Protein AF-A0A2G4HZW9-F1 (afdb_monomer)

Radius of gyration: 32.51 Å; Cα contacts (8 Å, |Δi|>4): 1125; chains: 1; bounding box: 66×79×120 Å

Solvent-accessible surface area (backbone atoms only — not comparable to full-atom values): 38830 Å² total; per-residue (Å²): 139,87,82,78,92,82,88,80,98,77,85,79,89,89,75,82,73,78,77,67,72,79,73,75,67,50,71,39,62,71,27,84,48,62,80,90,51,81,87,68,74,79,44,72,52,50,47,55,52,33,58,56,45,57,56,23,40,38,38,34,34,8,43,49,85,82,47,50,75,57,50,42,44,50,46,55,52,50,51,51,51,35,31,76,61,42,59,36,35,34,39,41,36,78,37,20,47,67,57,20,51,32,49,36,43,21,31,69,70,63,35,62,67,33,45,52,55,49,44,22,74,40,53,64,69,57,44,54,41,50,50,52,50,20,59,53,32,60,74,40,57,83,92,65,34,71,42,52,41,30,30,31,57,33,81,59,61,63,67,40,40,38,50,52,32,50,57,52,56,72,76,48,89,66,58,80,91,50,38,68,60,51,52,48,40,39,51,51,29,51,50,50,44,52,53,22,40,54,52,31,57,57,61,61,77,40,91,86,61,77,88,71,73,90,80,72,82,86,78,82,90,77,91,74,89,80,87,85,82,91,78,91,80,86,83,90,80,92,79,90,88,85,84,87,81,87,78,89,84,83,89,84,88,76,86,85,83,91,80,78,81,78,69,87,75,52,76,73,71,68,74,77,53,103,72,75,54,65,69,61,53,48,54,53,47,52,52,52,50,60,80,39,42,72,64,48,41,69,68,49,50,84,54,33,61,64,51,52,52,40,52,51,42,48,50,40,21,54,53,46,63,73,30,64,98,37,77,61,40,59,54,49,39,28,49,44,27,33,51,46,47,50,53,49,47,67,76,40,76,86,60,27,35,36,32,63,33,54,37,67,42,30,23,53,38,74,32,69,34,45,65,72,37,74,82,36,67,18,28,37,22,47,41,31,65,73,72,67,64,47,74,57,48,45,40,23,33,40,50,46,73,41,57,87,88,49,63,94,87,56,59,73,79,32,57,41,84,85,39,63,67,51,45,52,47,51,49,54,56,53,76,70,53,88,56,60,22,33,39,29,39,46,77,43,90,74,36,59,55,73,56,58,44,55,28,23,47,28,38,37,43,32,43,70,81,84,86,86,88,79,89,81,86,82,89,83,91,75,97,69,82,52,38,37,29,49,27,49,27,46,35,50,31,67,57,56,60,29,71,62,52,50,48,52,38,44,78,69,73,44,75,64,80,60,59,53,71,42,68,26,50,29,47,33,45,38,42,40,43,58,46,41,35,41,34,45,34,42,33,45,37,75,48,74,36,36,77,59,101,52,38,39,34,37,40,34,40,38,38,39,39,44,37,46,31,40,37,47,60,73,86,50,59,60,34,47,32,43,31,43,32,46,30,43,39,42,39,35,42,33,41,36,66,62,86,85,54,98,89,61,80,66,86,82,58,63,46,69,50,73,50,79,49,69,31,47,30,42,36,39,35,45,32,43,48,62,71,80,47,34,34,42,35,42,36,44,33,44,32,48,52,78,63,87,27,66,47,83,65,65,89,75,82,59,103,81,57,86,65,68,65,48,63,42,78,67,61,45,68,43,42,34,44,34,42,30,44,42,53,67,126

Sequence (681 aa):
MRRQIQRCVGFLFGFTGLLQAQELPILPEAYPINFNQPVNGQSKAMLAFATRALQARVILAGENHFYVKLNVQSEYHLLRLLHEKAGVRHYVIELSPTRALYMQRYFSTGDEVAHRYLKATSSQRYMNLFDSISGWNQTLALSERIHVWGLDVERFNDMTMMRLAEIVARKGVSPPALRPGFMALKALSEEILRYGLQEFDKDGDSPENEDIQENSESSHTETVHDSISMGNSSPTETVHDSVGNALPTKPQDSGNDKGNTRKIECADAFFQNDQFNTTQTSKDVFHWLTLNAVKIKAWLGDDTLEYSEAMIQLKEWILWEALDQTAQQYNWREEHMFQNMVSLLNTYPTMRFFGQFGRCHVSYAKQQQDCGWFEYHSSVNRLRTRYFSNDSSLMSIGIFYCDPDNSIDGVNAVNLNDNTIIQNEVKALLQSTHTNSVLYNLESSESQLSELRKKFSFVLVNRVSEKSLVPKDRNTGFKARNYSSIGFGTLGRATMLSESLCMHFKDNGYALTNPKNFIHYGISLRSVQTFLSGRLSFSHTNQSIFRNKSEQIQYSQTLYNLDLGVHTASDMSWIVGFGGRVCFHKQSIRYIPPSLNFLNPQPSGSVAIQKRNWIPAAYVNLEKRFGNWISAECIVGYRKDFSSGKWYYKPYGLPYFNGKSIEGDLSEPFVELNFYINIGK

Nearest PDB structures (foldseek):
  6z8u-assembly2_B  TM=3.041E-01  e=3.195E-02  Pseudomonas aeruginosa PAO1
  6z8q-assembly1_A  TM=2.689E-01  e=2.463E-02  Pseudomonas aeruginosa PAO1
  6z9n-assembly4_D  TM=2.393E-01  e=8.583E-02  Pseudomonas aeruginosa PAO1
  6z8q-assembly2_B  TM=1.752E-01  e=4.598E-02  Pseudomonas aeruginosa PAO1
  6z8y-assembly2_B  TM=1.667E-01  e=1.301E-01  Pseudomonas aeruginosa PAO1

Foldseek 3Di:
DDDDDDDDPPDDDDPPPPPVPVPQFDFFDKDDDDLVDQCPCPDPVLVVVLVLLLLAQEEEEADDPVPLLVLLSCFLRVQVSCLVRNVAQEEEEQAAQLLLVLLQCCLAPVPPLSLLLCQLPDAPSVNVSSVSSSVVQNPDDPVSHHRYGYLFALQDCQSLLLLLLVLVVVLPDDDPVCVVLSVLSVVLNVVSSVNSNVVRVVSVPDPVPPPPPPPDDDDDDDDDDDDDDDDDDDDDDDDDDDDDDDDDDDDDDDDDDPDDPPDPPDPVVQPPDPDNPSVVSLVVSLVVCVVCVVVVCVSSPPSNVSNVVSNVSSVRNVVLVVQPPHPCNQQVRQVSSLVSVVVVCVVVVPHHYYYYYHNLQQFLDQDDQQQDDHRDQHSNVCCCVPPVVHDSNYAYEYEFEDDPVDDLCPSPRTRCVVPVLVSSVVVSVNVPDPDQKMKGQLVDPSGPNDPVSNTGRIYMYGYDDDDDDDDDDDDDDDDFDKWKKKKKKKWKDQFAPFPQNCVLCVVVVFNFDDRGTWIWIKIKIKIDTQFKIWMWMKTKTKDWRGDDPFWTKIKIKIKIKIKIKTWHGPVDQKIKIKIKIKMKMKIKIWIAGGDDDPPDDDPRDGDIFIDIFIKMKIWMKMKGDDPQFKIKMKIKIWIWGPDQQWRADDCDDDPRDNRDTDGDTRTDIIMMIMMITIGDD

Secondary structure (DSSP, 8-state):
------S-----S---------PPP-PPPEEEE-TTS---TTSHHHHHHHHHHHH-SEEEEEE-TT-HHHHHHHHHHHHHHHHHHH-EEEEEESS-HHHHHHHHHHHHH--HHHHHHHHTTS-HHHHHHHHHHHHHHHHS-GGG--EEEE-S----SHHHHHHHHHHHHHH-SPPTTTHHHHHHHHHHHHHHHHHHHHHHHHHHTSTT-GGGGGG-------------------------------------------S-------GGGGGSSS---HHHHHHHHHHHHHHTHHHHHHHHGGGHHHHHHHHHHHHHHHHHHHTTTSHHHHHHHHHHHHHHHHHHHHHSTT-EEEEEEEGGGT-SSPBSSTTS-SSB--HHHHIIIIII-SSSSEEEEEEEEE-SSS-TT--TTS-GGG-HHHHHHHHHHHHH--SSEEEEETT-TT---TTHHHH-SEEEEEE-------------------EEEEEEEEEEE-PPPPHHHHHHHHHTT---S--S-EEEEEEEEEEEETTEEEEEEEEEEEEEEEE-SS-EEEEEEEEEEEEEEEES-TTSSEEEEEEEEEEEEEEEEEEE-----TTS------EEEEEEEEEEEEEEEEEEEETTTEEEEEEEEEE---S--EEPPPSSS-TT--S--EE----EEEEEEEEEEEE--

Mean predicted aligned error: 19.25 Å

pLDDT: mean 73.57, std 23.38, range [23.0, 98.62]

Structure (mmCIF, N/CA/C/O backbone):
data_AF-A0A2G4HZW9-F1
#
_entry.id   AF-A0A2G4HZW9-F1
#
loop_
_atom_site.group_PDB
_atom_site.id
_atom_site.type_symbol
_atom_site.label_atom_id
_atom_site.label_alt_id
_atom_site.label_comp_id
_atom_site.label_asym_id
_atom_site.label_entity_id
_atom_site.label_seq_id
_atom_site.pdbx_PDB_ins_code
_atom_site.Cartn_x
_atom_site.Cartn_y
_atom_site.Cartn_z
_atom_site.occupancy
_atom_site.B_iso_or_equiv
_atom_site.auth_seq_id
_atom_site.auth_comp_id
_atom_site.auth_asym_id
_atom_site.auth_atom_id
_atom_site.pdbx_PDB_model_num
ATOM 1 N N . MET A 1 1 ? -19.126 31.240 82.491 1.00 42.56 1 MET A N 1
ATOM 2 C CA . MET A 1 1 ? -19.362 32.595 81.925 1.00 42.56 1 MET A CA 1
ATOM 3 C C . MET A 1 1 ? -18.004 33.135 81.505 1.00 42.56 1 MET A C 1
ATOM 5 O O . MET A 1 1 ? -17.125 33.070 82.340 1.00 42.56 1 MET A O 1
ATOM 9 N N . ARG A 1 2 ? -17.692 33.640 80.310 1.00 31.61 2 ARG A N 1
ATOM 10 C CA . ARG A 1 2 ? -18.412 34.288 79.190 1.00 31.61 2 ARG A CA 1
ATOM 11 C C . ARG A 1 2 ? -17.282 34.494 78.138 1.00 31.61 2 ARG A C 1
ATOM 13 O O . ARG A 1 2 ? -16.247 34.992 78.546 1.00 31.61 2 ARG A O 1
ATOM 20 N N . ARG A 1 3 ? -17.321 34.145 76.847 1.00 30.98 3 ARG A N 1
ATOM 21 C CA . ARG A 1 3 ? -18.382 34.087 75.829 1.00 30.98 3 ARG A CA 1
ATOM 22 C C . ARG A 1 3 ? -17.940 33.187 74.648 1.00 30.98 3 ARG A C 1
ATOM 24 O O . ARG A 1 3 ? -16.809 33.324 74.208 1.00 30.98 3 ARG A O 1
ATOM 31 N N . GLN A 1 4 ? -18.904 32.396 74.143 1.00 28.75 4 GLN A N 1
ATOM 32 C CA . GLN A 1 4 ? -19.140 31.957 72.743 1.00 28.75 4 GLN A CA 1
ATOM 33 C C . GLN A 1 4 ? -18.058 31.082 72.071 1.00 28.75 4 GLN A C 1
ATOM 35 O O . GLN A 1 4 ? -16.965 31.553 71.818 1.00 28.75 4 GLN A O 1
ATOM 40 N N . ILE A 1 5 ? -18.246 29.796 71.726 1.00 34.03 5 ILE A N 1
ATOM 41 C CA . ILE A 1 5 ? -19.386 29.084 71.098 1.00 34.03 5 ILE A CA 1
ATOM 42 C C . ILE A 1 5 ? -20.029 29.891 69.963 1.00 34.03 5 ILE A C 1
ATOM 44 O O . ILE A 1 5 ? -20.977 30.629 70.213 1.00 34.03 5 ILE A O 1
ATOM 48 N N . GLN A 1 6 ? -19.504 29.727 68.740 1.00 31.02 6 GLN A N 1
ATOM 49 C CA . GLN A 1 6 ? -20.227 29.488 67.471 1.00 31.02 6 GLN A CA 1
ATOM 50 C C . GLN A 1 6 ? -19.288 29.716 66.268 1.00 31.02 6 GLN A C 1
ATOM 52 O O . GLN A 1 6 ? -18.641 30.755 66.205 1.00 31.02 6 GLN A O 1
ATOM 57 N N . ARG A 1 7 ? -19.325 28.786 65.289 1.00 26.94 7 ARG A N 1
ATOM 58 C CA . ARG A 1 7 ? -18.555 28.691 64.014 1.00 26.94 7 ARG A CA 1
ATOM 59 C C . ARG A 1 7 ? -17.201 27.970 64.163 1.00 26.94 7 ARG A C 1
ATOM 61 O O . ARG A 1 7 ? -16.296 28.514 64.764 1.00 26.94 7 ARG A O 1
ATOM 68 N N . CYS A 1 8 ? -16.944 26.755 63.683 1.00 26.14 8 CYS A N 1
ATOM 69 C CA . CYS A 1 8 ? -17.660 25.839 62.800 1.00 26.14 8 CYS A CA 1
ATOM 70 C C . CYS A 1 8 ? -17.287 24.397 63.201 1.00 26.14 8 CYS A C 1
ATOM 72 O O . CYS A 1 8 ? -16.212 23.918 62.860 1.00 26.14 8 CYS A O 1
ATOM 74 N N . VAL A 1 9 ? -18.184 23.700 63.904 1.00 28.14 9 VAL A N 1
ATOM 75 C CA . VAL A 1 9 ? -18.182 22.227 64.050 1.00 28.14 9 VAL A CA 1
ATOM 76 C C . VAL A 1 9 ? -19.216 21.671 63.068 1.00 28.14 9 VAL A C 1
ATOM 78 O O . VAL A 1 9 ? -20.200 21.040 63.426 1.00 28.14 9 VAL A O 1
ATOM 81 N N . GLY A 1 10 ? -19.038 22.006 61.795 1.00 30.14 10 GLY A N 1
ATOM 82 C CA . GLY A 1 10 ? -19.970 21.656 60.733 1.00 30.14 10 GLY A CA 1
ATOM 83 C C . GLY A 1 10 ? -19.226 21.532 59.422 1.00 30.14 10 GLY A C 1
ATOM 84 O O . GLY A 1 10 ? -19.315 22.433 58.608 1.00 30.14 10 GLY A O 1
ATOM 85 N N . PHE A 1 11 ? -18.437 20.467 59.286 1.00 28.31 11 PHE A N 1
ATOM 86 C CA . PHE A 1 11 ? -18.129 19.798 58.016 1.00 28.31 11 PHE A CA 1
ATOM 87 C C . PHE A 1 11 ? -17.560 18.403 58.340 1.00 28.31 11 PHE A C 1
ATOM 89 O O . PHE A 1 11 ? -16.436 18.041 58.009 1.00 28.31 11 PHE A O 1
ATOM 96 N N . LEU A 1 12 ? -18.350 17.631 59.091 1.00 27.02 12 LEU A N 1
ATOM 97 C CA . LEU A 1 12 ? -18.263 16.175 59.119 1.00 27.02 12 LEU A CA 1
ATOM 98 C C . LEU A 1 12 ? -19.092 15.669 57.929 1.00 27.02 12 LEU A C 1
ATOM 100 O O . LEU A 1 12 ? -20.221 16.116 57.747 1.00 27.02 12 LEU A O 1
ATOM 104 N N . PHE A 1 13 ? -18.509 14.740 57.169 1.00 32.78 13 PHE A N 1
ATOM 105 C CA . PHE A 1 13 ? -19.107 13.951 56.081 1.00 32.78 13 PHE A CA 1
ATOM 106 C C . PHE A 1 13 ? -19.413 14.681 54.765 1.00 32.78 13 PHE A C 1
ATOM 108 O O . PHE A 1 13 ? -20.511 15.170 54.529 1.00 32.78 13 PHE A O 1
ATOM 115 N N . GLY A 1 14 ? -18.439 14.665 53.850 1.00 27.80 14 GLY A N 1
ATOM 116 C CA . GLY A 1 14 ? -18.644 15.117 52.472 1.00 27.80 14 GLY A CA 1
ATOM 117 C C . GLY A 1 14 ? -17.466 14.862 51.536 1.00 27.80 14 GLY A C 1
ATOM 118 O O . GLY A 1 14 ? -17.211 15.683 50.674 1.00 27.80 14 GLY A O 1
ATOM 119 N N . PHE A 1 15 ? -16.712 13.777 51.724 1.00 31.05 15 PHE A N 1
ATOM 120 C CA . PHE A 1 15 ? -15.724 13.306 50.743 1.00 31.05 15 PHE A CA 1
ATOM 121 C C . PHE A 1 15 ? -15.642 11.774 50.792 1.00 31.05 15 PHE A C 1
ATOM 123 O O . PHE A 1 15 ? -14.582 11.175 50.935 1.00 31.05 15 PHE A O 1
ATOM 130 N N . THR A 1 16 ? -16.787 11.106 50.645 1.00 32.88 16 THR A N 1
ATOM 131 C CA . THR A 1 16 ? -16.775 9.881 49.844 1.00 32.88 16 THR A CA 1
ATOM 132 C C . THR A 1 16 ? -16.517 10.350 48.421 1.00 32.88 16 THR A C 1
ATOM 134 O O . THR A 1 16 ? -17.439 10.781 47.729 1.00 32.88 16 THR A O 1
ATOM 137 N N . GLY A 1 17 ? -15.246 10.371 48.014 1.00 31.11 17 GLY A N 1
ATOM 138 C CA . GLY A 1 17 ? -14.925 10.418 46.600 1.00 31.11 17 GLY A CA 1
ATOM 139 C C . GLY A 1 17 ? -15.698 9.282 45.951 1.00 31.11 17 GLY A C 1
ATOM 140 O O . GLY A 1 17 ? -15.457 8.115 46.259 1.00 31.11 17 GLY A O 1
ATOM 141 N N . LEU A 1 18 ? -16.676 9.641 45.125 1.00 33.12 18 LEU A N 1
ATOM 142 C CA . LEU A 1 18 ? -17.208 8.773 44.095 1.00 33.12 18 LEU A CA 1
ATOM 143 C C . LEU A 1 18 ? -16.006 8.344 43.249 1.00 33.12 18 LEU A C 1
ATOM 145 O O . LEU A 1 18 ? -15.659 8.982 42.261 1.00 33.12 18 LEU A O 1
ATOM 149 N N . LEU A 1 19 ? -15.362 7.248 43.642 1.00 30.73 19 LEU A N 1
ATOM 150 C CA . LEU A 1 19 ? -14.887 6.282 42.672 1.00 30.73 19 LEU A CA 1
ATOM 151 C C . LEU A 1 19 ? -16.160 5.799 41.977 1.00 30.73 1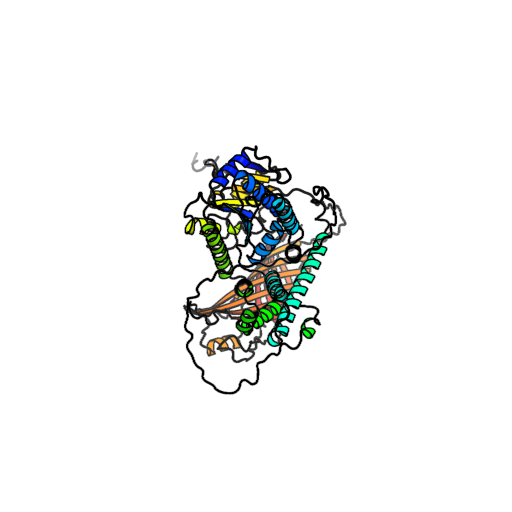9 LEU A C 1
ATOM 153 O O . LEU A 1 19 ? -16.746 4.792 42.365 1.00 30.73 19 LEU A O 1
ATOM 157 N N . GLN A 1 20 ? -16.649 6.574 41.004 1.00 33.25 20 GLN A N 1
ATOM 158 C CA . GLN A 1 20 ? -17.447 5.986 39.947 1.00 33.25 20 GLN A CA 1
ATOM 159 C C . GLN A 1 20 ? -16.532 4.919 39.364 1.00 33.25 20 GLN A C 1
ATOM 161 O O . GLN A 1 20 ? -15.552 5.231 38.688 1.00 33.25 20 GLN A O 1
ATOM 166 N N . ALA A 1 21 ? -16.804 3.660 39.706 1.00 34.84 21 ALA A N 1
ATOM 167 C CA . ALA A 1 21 ? -16.423 2.570 38.838 1.00 34.84 21 ALA A CA 1
ATOM 168 C C . ALA A 1 21 ? -16.942 2.994 37.467 1.00 34.84 21 ALA A C 1
ATOM 170 O O . ALA A 1 21 ? -18.144 3.193 37.300 1.00 34.84 21 ALA A O 1
ATOM 171 N N . GLN A 1 22 ? -16.028 3.301 36.552 1.00 43.53 22 GLN A N 1
ATOM 172 C CA . GLN A 1 22 ? -16.391 3.610 35.185 1.00 43.53 22 GLN A CA 1
ATOM 173 C C . GLN A 1 22 ? -17.062 2.339 34.673 1.00 43.53 22 GLN A C 1
ATOM 175 O O . GLN A 1 22 ? -16.380 1.340 34.444 1.00 43.53 22 GLN A O 1
ATOM 180 N N . GLU A 1 23 ? -18.397 2.329 34.647 1.00 51.44 23 GLU A N 1
ATOM 181 C CA . GLU A 1 23 ? -19.154 1.201 34.124 1.00 51.44 23 GLU A CA 1
ATOM 182 C C . GLU A 1 23 ? -18.645 0.972 32.702 1.00 51.44 23 GLU A C 1
ATOM 184 O O . GLU A 1 23 ? -18.601 1.900 31.887 1.00 51.44 23 GLU A O 1
ATOM 189 N N . LEU A 1 24 ? -18.139 -0.237 32.447 1.00 60.41 24 LEU A N 1
ATOM 190 C CA . LEU A 1 24 ? -17.691 -0.610 31.113 1.00 60.41 24 LEU A CA 1
ATOM 191 C C . LEU A 1 24 ? -18.868 -0.393 30.150 1.00 60.41 24 LEU A C 1
ATOM 193 O O . LEU A 1 24 ? -19.997 -0.742 30.507 1.00 60.41 24 LEU A O 1
ATOM 197 N N . PRO A 1 25 ? -18.635 0.191 28.960 1.00 69.75 25 PRO A N 1
ATOM 198 C CA . PRO A 1 25 ? -19.715 0.470 28.024 1.00 69.75 25 PRO A CA 1
ATOM 199 C C . PRO A 1 25 ? -20.467 -0.820 27.689 1.00 69.75 25 PRO A C 1
ATOM 201 O O . PRO A 1 25 ? -19.846 -1.875 27.535 1.00 69.75 25 PRO A O 1
ATOM 204 N N . ILE A 1 26 ? -21.794 -0.735 27.548 1.00 77.06 26 ILE A N 1
ATOM 205 C CA . ILE A 1 26 ? -22.613 -1.869 27.101 1.00 77.06 26 ILE A CA 1
ATOM 206 C C . ILE A 1 26 ? -22.122 -2.289 25.716 1.00 77.06 26 ILE A C 1
ATOM 208 O O . ILE A 1 26 ? -22.213 -1.538 24.734 1.00 77.06 26 ILE A O 1
ATOM 212 N N . LEU A 1 27 ? -21.554 -3.492 25.667 1.00 83.75 27 LEU A N 1
ATOM 213 C CA . LEU A 1 27 ? -20.965 -4.043 24.462 1.00 83.75 27 LEU A CA 1
ATOM 214 C C . LEU A 1 27 ? -22.060 -4.525 23.499 1.00 83.75 27 LEU A C 1
ATOM 216 O O . LEU A 1 27 ? -23.098 -5.018 23.939 1.00 83.75 27 LEU A O 1
ATOM 220 N N . PRO A 1 28 ? -21.838 -4.388 22.183 1.00 84.00 28 PRO A N 1
ATOM 221 C CA . PRO A 1 28 ? -22.736 -4.929 21.167 1.00 84.00 28 PRO A CA 1
ATOM 222 C C . PRO A 1 28 ? -22.819 -6.460 21.221 1.00 84.00 28 PRO A C 1
ATOM 224 O O . PRO A 1 28 ? -21.980 -7.123 21.833 1.00 84.00 28 PRO A O 1
ATOM 227 N N . GLU A 1 29 ? -23.797 -7.026 20.503 1.00 85.19 29 GLU A N 1
ATOM 228 C CA . GLU A 1 29 ? -23.908 -8.478 20.339 1.00 85.19 29 GLU A CA 1
ATOM 229 C C . GLU A 1 29 ? -22.590 -9.049 19.788 1.00 85.19 29 GLU A C 1
ATOM 231 O O . GLU A 1 29 ? -22.053 -8.570 18.783 1.00 85.19 29 GLU A O 1
ATOM 236 N N . ALA A 1 30 ? -22.069 -10.051 20.495 1.00 84.50 30 ALA A N 1
ATOM 237 C CA . ALA A 1 30 ? -20.750 -10.621 20.291 1.00 84.50 30 ALA A CA 1
ATOM 238 C C . ALA A 1 30 ? -20.857 -12.080 19.859 1.00 84.50 30 ALA A C 1
ATOM 240 O O . ALA A 1 30 ? -21.659 -12.854 20.387 1.00 84.50 30 ALA A O 1
ATOM 241 N N . TYR A 1 31 ? -20.001 -12.467 18.925 1.00 82.75 31 TYR A N 1
ATOM 242 C CA . TYR A 1 31 ? -20.052 -13.773 18.306 1.00 82.75 31 TYR A CA 1
ATOM 243 C C . TYR A 1 31 ? -18.670 -14.427 18.236 1.00 82.75 31 TYR A C 1
ATOM 245 O O . TYR A 1 31 ? -17.812 -13.942 17.497 1.00 82.75 31 TYR A O 1
ATOM 253 N N . PRO A 1 32 ? -18.429 -15.546 18.932 1.00 81.19 32 PRO A N 1
ATOM 254 C CA . PRO A 1 32 ? -17.182 -16.286 18.790 1.00 81.19 32 PRO A CA 1
ATOM 255 C C . PRO A 1 32 ? -16.989 -16.796 17.355 1.00 81.19 32 PRO A C 1
ATOM 257 O O . PRO A 1 32 ? -17.905 -17.369 16.762 1.00 81.19 32 PRO A O 1
ATOM 260 N N . ILE A 1 33 ? -15.786 -16.611 16.813 1.00 77.06 33 ILE A N 1
ATOM 261 C CA . ILE A 1 33 ? -15.354 -17.144 15.519 1.00 77.06 33 ILE A CA 1
ATOM 262 C C . ILE A 1 33 ? -14.096 -17.979 15.734 1.00 77.06 33 ILE A C 1
ATOM 264 O O . ILE A 1 33 ? -13.188 -17.588 16.467 1.00 77.06 33 ILE A O 1
ATOM 268 N N . ASN A 1 34 ? -14.036 -19.129 15.066 1.00 75.00 34 ASN A N 1
ATOM 269 C CA . ASN A 1 34 ? -12.838 -19.947 14.998 1.00 75.00 34 ASN A CA 1
ATOM 270 C C . ASN A 1 34 ? -12.428 -20.126 13.532 1.00 75.00 34 ASN A C 1
ATOM 272 O O . ASN A 1 34 ? -13.050 -20.899 12.811 1.00 75.00 34 ASN A O 1
ATOM 276 N N . PHE A 1 35 ? -11.377 -19.418 13.114 1.00 73.38 35 PHE A N 1
ATOM 277 C CA . PHE A 1 35 ? -10.812 -19.520 11.763 1.00 73.38 35 PHE A CA 1
ATOM 278 C C . PHE A 1 35 ? -9.992 -20.799 11.539 1.00 73.38 35 PHE A C 1
ATOM 280 O O . PHE A 1 35 ? -9.477 -20.999 10.451 1.00 73.38 35 PHE A O 1
ATOM 287 N N . ASN A 1 36 ? -9.859 -21.671 12.540 1.00 66.31 36 ASN A N 1
ATOM 288 C CA . ASN A 1 36 ? -9.221 -22.980 12.374 1.00 66.31 36 ASN A CA 1
ATOM 289 C C . ASN A 1 36 ? -10.242 -24.094 12.104 1.00 66.31 36 ASN A C 1
ATOM 291 O O . ASN A 1 36 ? -9.858 -25.251 11.964 1.00 66.31 36 ASN A O 1
ATOM 295 N N . GLN A 1 37 ? -11.541 -23.780 12.084 1.00 66.00 37 GLN A N 1
ATOM 296 C CA . GLN A 1 37 ? -12.588 -24.748 11.773 1.00 66.00 37 GLN A CA 1
ATOM 297 C C . GLN A 1 37 ? -13.261 -24.423 10.438 1.00 66.00 37 GLN A C 1
ATOM 299 O O . GLN A 1 37 ? -13.362 -23.249 10.075 1.00 66.00 37 GLN A O 1
ATOM 304 N N . PRO A 1 38 ? -13.768 -25.448 9.722 1.00 60.00 38 PRO A N 1
ATOM 305 C CA . PRO A 1 38 ? -14.586 -25.236 8.538 1.00 60.00 38 PRO A CA 1
ATOM 306 C C . PRO A 1 38 ? -15.732 -24.277 8.851 1.00 60.00 38 PRO A C 1
ATOM 308 O O . PRO A 1 38 ? -16.306 -24.313 9.944 1.00 60.00 38 PRO A O 1
ATOM 311 N N . VAL A 1 39 ? -16.078 -23.431 7.881 1.00 54.81 39 VAL A N 1
ATOM 312 C CA . VAL A 1 39 ? -17.144 -22.434 8.007 1.00 54.81 39 VAL A CA 1
ATOM 313 C C . VAL A 1 39 ? -18.500 -23.139 8.136 1.00 54.81 39 VAL A C 1
ATOM 315 O O . VAL A 1 39 ? -19.253 -23.295 7.179 1.00 54.81 39 VAL A O 1
ATOM 318 N N . ASN A 1 40 ? -18.850 -23.571 9.344 1.00 54.44 40 ASN A N 1
ATOM 319 C CA . ASN A 1 40 ? -20.176 -24.094 9.632 1.00 54.44 40 ASN A CA 1
ATOM 320 C C . ASN A 1 40 ? -21.137 -22.909 9.756 1.00 54.44 40 ASN A C 1
ATOM 322 O O . ASN A 1 40 ? -21.284 -22.293 10.812 1.00 54.44 40 ASN A O 1
ATOM 326 N N . GLY A 1 41 ? -21.799 -22.580 8.645 1.00 51.41 41 GLY A N 1
ATOM 327 C CA . GLY A 1 41 ? -22.723 -21.448 8.497 1.00 51.41 41 GLY A CA 1
ATOM 328 C C . GLY A 1 41 ? -24.028 -21.528 9.303 1.00 51.41 41 GLY A C 1
ATOM 329 O O . GLY A 1 41 ? -25.021 -20.946 8.877 1.00 51.41 41 GLY A O 1
ATOM 330 N N . GLN A 1 42 ? -24.056 -22.258 10.421 1.00 51.22 42 GLN A N 1
ATOM 331 C CA . GLN A 1 42 ? -25.232 -22.422 11.282 1.00 51.22 42 GLN A CA 1
ATOM 332 C C . GLN A 1 42 ? -25.159 -21.638 12.598 1.00 51.22 42 GLN A C 1
ATOM 334 O O . GLN A 1 42 ? -26.143 -21.597 13.336 1.00 51.22 42 GLN A O 1
ATOM 339 N N . SER A 1 43 ? -24.036 -20.988 12.918 1.00 65.88 43 SER A N 1
ATOM 340 C CA . SER A 1 43 ? -24.005 -20.110 14.089 1.00 65.88 43 SER A CA 1
ATOM 341 C C . SER A 1 43 ? -24.798 -18.826 13.812 1.00 65.88 43 SER A C 1
ATOM 343 O O . SER A 1 43 ? -24.715 -18.237 12.731 1.00 65.88 43 SER A O 1
ATOM 345 N N . LYS A 1 44 ? -25.564 -18.363 14.810 1.00 69.00 44 LYS A N 1
ATOM 346 C CA . LYS A 1 44 ? -26.349 -17.109 14.768 1.00 69.00 44 LYS A CA 1
ATOM 347 C C . LYS A 1 44 ? -25.519 -15.917 14.256 1.00 69.00 44 LYS A C 1
ATOM 349 O O . LYS A 1 44 ? -26.011 -15.078 13.509 1.00 69.00 44 LYS A O 1
ATOM 354 N N . ALA A 1 45 ? -24.236 -15.923 14.604 1.00 65.88 45 ALA A N 1
ATOM 355 C CA . ALA A 1 45 ? -23.195 -15.015 14.150 1.00 65.88 45 ALA A CA 1
ATOM 356 C C . ALA A 1 45 ? -23.025 -14.937 12.633 1.00 65.88 45 ALA A C 1
ATOM 358 O O . ALA A 1 45 ? -23.086 -13.863 12.037 1.00 65.88 45 ALA A O 1
ATOM 359 N N . MET A 1 46 ? -22.798 -16.094 12.009 1.00 71.06 46 MET A N 1
ATOM 360 C CA . MET A 1 46 ? -22.554 -16.192 10.575 1.00 71.06 46 MET A CA 1
ATOM 361 C C . MET A 1 46 ? -23.814 -15.839 9.796 1.00 71.06 46 MET A C 1
ATOM 363 O O . MET A 1 46 ? -23.714 -15.252 8.725 1.00 71.06 46 MET A O 1
ATOM 367 N N . LEU A 1 47 ? -24.996 -16.112 10.359 1.00 76.25 47 LEU A N 1
ATOM 368 C CA . LEU A 1 47 ? -26.261 -15.688 9.771 1.00 76.25 47 LEU A CA 1
ATOM 369 C C . LEU A 1 47 ? -26.432 -14.163 9.808 1.00 76.25 47 LEU A C 1
ATOM 371 O O . LEU A 1 47 ? -26.780 -13.578 8.784 1.00 76.25 47 LEU A O 1
ATOM 375 N N . ALA A 1 48 ? -26.162 -13.508 10.942 1.00 78.75 48 ALA A N 1
ATOM 376 C CA . ALA A 1 48 ? -26.236 -12.048 11.053 1.00 78.75 48 ALA A CA 1
ATOM 377 C C . ALA A 1 48 ? -25.238 -11.358 10.107 1.00 78.75 48 ALA A C 1
ATOM 379 O O . ALA A 1 48 ? -25.607 -10.461 9.346 1.00 78.75 48 ALA A O 1
ATOM 380 N N . PHE A 1 49 ? -23.995 -11.845 10.088 1.00 86.06 49 PHE A N 1
ATOM 381 C CA . PHE A 1 49 ? -22.949 -11.373 9.185 1.00 86.06 49 PHE A CA 1
ATOM 382 C C . PHE A 1 49 ? -23.331 -11.557 7.707 1.00 86.06 49 PHE A C 1
ATOM 384 O O . PHE A 1 49 ? -23.295 -10.598 6.937 1.00 86.06 49 PHE A O 1
ATOM 391 N N . ALA A 1 50 ? -23.763 -12.760 7.311 1.00 84.62 50 ALA A N 1
ATOM 392 C CA . ALA A 1 50 ? -24.165 -13.057 5.936 1.00 84.62 50 ALA A CA 1
ATOM 393 C C . ALA A 1 50 ? -25.393 -12.248 5.493 1.00 84.62 50 ALA A C 1
ATOM 395 O O . ALA A 1 50 ? -25.433 -11.751 4.369 1.00 84.62 50 ALA A O 1
ATOM 396 N N . THR A 1 51 ? -26.374 -12.065 6.382 1.00 88.50 51 THR A N 1
ATOM 397 C CA . THR A 1 51 ? -27.570 -11.255 6.104 1.00 88.50 51 THR A CA 1
ATOM 398 C C . THR A 1 51 ? -27.185 -9.817 5.780 1.00 88.50 51 THR A C 1
ATOM 400 O O . THR A 1 51 ? -27.675 -9.249 4.804 1.00 88.50 51 THR A O 1
ATOM 403 N N . ARG A 1 52 ? -26.259 -9.235 6.550 1.00 91.44 52 ARG A N 1
ATOM 404 C CA . ARG A 1 52 ? -25.759 -7.886 6.277 1.00 91.44 52 ARG A CA 1
ATOM 405 C C . ARG A 1 52 ? -24.923 -7.822 4.996 1.00 91.44 52 ARG A C 1
ATOM 407 O O . ARG A 1 52 ? -25.059 -6.864 4.232 1.00 91.44 52 ARG A O 1
ATOM 414 N N . ALA A 1 53 ? -24.113 -8.846 4.734 1.00 93.75 53 ALA A N 1
ATOM 415 C CA . ALA A 1 53 ? -23.302 -8.955 3.524 1.00 93.75 53 ALA A CA 1
ATOM 416 C C . ALA A 1 53 ? -24.148 -9.038 2.241 1.00 93.75 53 ALA A C 1
ATOM 418 O O . ALA A 1 53 ? -23.784 -8.437 1.234 1.00 93.75 53 ALA A O 1
ATOM 419 N N . LEU A 1 54 ? -25.312 -9.699 2.277 1.00 93.88 54 LEU A N 1
ATOM 420 C CA . LEU A 1 54 ? -26.246 -9.761 1.142 1.00 93.88 54 LEU A CA 1
ATOM 421 C C . LEU A 1 54 ? -26.768 -8.379 0.715 1.00 93.88 54 LEU A C 1
ATOM 423 O O . LEU A 1 54 ? -27.085 -8.179 -0.460 1.00 93.88 54 LEU A O 1
ATOM 427 N N . GLN A 1 55 ? -26.839 -7.426 1.644 1.00 94.12 55 GLN A N 1
ATOM 428 C CA . GLN A 1 55 ? -27.285 -6.055 1.375 1.00 94.12 55 GLN A CA 1
ATOM 429 C C . GLN A 1 55 ? -26.164 -5.161 0.825 1.00 94.12 55 GLN A C 1
ATOM 431 O O . GLN A 1 55 ? -26.447 -4.133 0.213 1.00 94.12 55 GLN A O 1
ATOM 436 N N . ALA A 1 56 ? -24.902 -5.549 1.018 1.00 96.62 56 ALA A N 1
ATOM 437 C CA . ALA A 1 56 ? -23.752 -4.800 0.534 1.00 96.62 56 ALA A CA 1
ATOM 438 C C . ALA A 1 56 ? -23.358 -5.222 -0.888 1.00 96.62 56 ALA A C 1
ATOM 440 O O . ALA A 1 56 ? -23.463 -6.387 -1.271 1.00 96.62 56 ALA A O 1
ATOM 441 N N . ARG A 1 57 ? -22.850 -4.264 -1.667 1.00 97.19 57 ARG A N 1
ATOM 442 C CA . ARG A 1 57 ? -22.135 -4.516 -2.926 1.00 97.19 57 ARG A CA 1
ATOM 443 C C . ARG A 1 57 ? -20.630 -4.619 -2.721 1.00 97.19 57 ARG A C 1
ATOM 445 O O . ARG A 1 57 ? -19.964 -5.332 -3.463 1.00 97.19 57 ARG A O 1
ATOM 452 N N . VAL A 1 58 ? -20.098 -3.922 -1.722 1.00 98.25 58 VAL A N 1
ATOM 453 C CA . VAL A 1 58 ? -18.666 -3.906 -1.416 1.00 98.25 58 VAL A CA 1
ATOM 454 C C . VAL A 1 58 ? -18.470 -4.199 0.062 1.00 98.25 58 VAL A C 1
ATOM 456 O O . VAL A 1 58 ? -19.003 -3.489 0.915 1.00 98.25 58 VAL A O 1
ATOM 459 N N . ILE A 1 59 ? -17.712 -5.251 0.352 1.00 98.38 59 ILE A N 1
ATOM 460 C CA . ILE A 1 59 ? -17.436 -5.733 1.702 1.00 98.38 59 ILE A CA 1
ATOM 461 C C . ILE A 1 59 ? -15.927 -5.633 1.920 1.00 98.38 59 ILE A C 1
ATOM 463 O O . ILE A 1 59 ? -15.168 -6.298 1.226 1.00 98.38 59 ILE A O 1
ATOM 467 N N . LEU A 1 60 ? -15.472 -4.796 2.849 1.00 97.88 60 LEU A N 1
ATOM 468 C CA . LEU A 1 60 ? -14.042 -4.591 3.086 1.00 97.88 60 LEU A CA 1
ATOM 469 C C . LEU A 1 60 ? -13.681 -4.796 4.554 1.00 97.88 60 LEU A C 1
ATOM 471 O O . LEU A 1 60 ? -14.280 -4.193 5.448 1.00 97.88 60 LEU A O 1
ATOM 475 N N . ALA A 1 61 ? -12.679 -5.635 4.788 1.00 96.06 61 ALA A N 1
ATOM 476 C CA . ALA A 1 61 ? -12.097 -5.870 6.099 1.00 96.06 61 ALA A CA 1
ATOM 477 C C . ALA A 1 61 ? -10.801 -5.068 6.272 1.00 96.06 61 ALA A C 1
ATOM 479 O O . ALA A 1 61 ? -10.044 -4.893 5.326 1.00 96.06 61 ALA A O 1
ATOM 480 N N . GLY A 1 62 ? -10.586 -4.553 7.478 1.00 93.44 62 GLY A N 1
ATOM 481 C CA . GLY A 1 62 ? -9.529 -3.618 7.835 1.00 93.44 62 GLY A CA 1
ATOM 482 C C . GLY A 1 62 ? -8.524 -4.231 8.795 1.00 93.44 62 GLY A C 1
ATOM 483 O O . GLY A 1 62 ? -8.780 -4.229 9.999 1.00 93.44 62 GLY A O 1
ATOM 484 N N . GLU A 1 63 ? -7.404 -4.725 8.288 1.00 89.19 63 GLU A N 1
ATOM 485 C CA . GLU A 1 63 ? -6.364 -5.416 9.039 1.00 89.19 63 GLU A CA 1
ATOM 486 C C . GLU A 1 63 ? -5.235 -4.493 9.517 1.00 89.19 63 GLU A C 1
ATOM 488 O O . GLU A 1 63 ? -5.246 -3.269 9.354 1.00 89.19 63 GLU A O 1
ATOM 493 N N . ASN A 1 64 ? -4.280 -5.108 10.202 1.00 83.94 64 ASN A N 1
ATOM 494 C CA . ASN A 1 64 ? -2.990 -4.520 10.489 1.00 83.94 64 ASN A CA 1
ATOM 495 C C . ASN A 1 64 ? -1.887 -5.435 9.947 1.00 83.94 64 ASN A C 1
ATOM 497 O O . ASN A 1 64 ? -1.730 -6.546 10.463 1.00 83.94 64 ASN A O 1
ATOM 501 N N . HIS A 1 65 ? -1.096 -4.926 9.000 1.00 82.44 65 HIS A N 1
ATOM 502 C CA . HIS A 1 65 ? -0.056 -5.655 8.268 1.00 82.44 65 HIS A CA 1
ATOM 503 C C . HIS A 1 65 ? 0.979 -6.400 9.123 1.00 82.44 65 HIS A C 1
ATOM 505 O O . HIS A 1 65 ? 1.620 -7.318 8.616 1.00 82.44 65 HIS A O 1
ATOM 511 N N . PHE A 1 66 ? 1.150 -6.068 10.408 1.00 78.50 66 PHE A N 1
ATOM 512 C CA . PHE A 1 66 ? 2.063 -6.814 11.286 1.00 78.50 66 PHE A CA 1
ATOM 513 C C . PHE A 1 66 ? 1.538 -8.201 11.691 1.00 78.50 66 PHE A C 1
ATOM 515 O O . PHE A 1 66 ? 2.326 -9.081 12.027 1.00 78.50 66 PHE A O 1
ATOM 522 N N . TYR A 1 67 ? 0.226 -8.441 11.623 1.00 80.94 67 TYR A N 1
ATOM 523 C CA . TYR A 1 67 ? -0.405 -9.682 12.090 1.00 80.94 67 TYR A CA 1
ATOM 524 C C . TYR A 1 67 ? -0.667 -10.684 10.953 1.00 80.94 67 TYR A C 1
ATOM 526 O O . TYR A 1 67 ? -1.738 -11.286 10.863 1.00 80.94 67 TYR A O 1
ATOM 534 N N . VAL A 1 68 ? 0.338 -10.894 10.093 1.00 79.25 68 VAL A N 1
ATOM 535 C CA . VAL A 1 68 ? 0.225 -11.644 8.824 1.00 79.25 68 VAL A CA 1
ATOM 536 C C . VAL A 1 68 ? -0.423 -13.026 8.983 1.00 79.25 68 VAL A C 1
ATOM 538 O O . VAL A 1 68 ? -1.295 -13.371 8.190 1.00 79.25 68 VAL A O 1
ATOM 541 N N . LYS A 1 69 ? -0.045 -13.810 10.012 1.00 80.06 69 LYS A N 1
ATOM 542 C CA . LYS A 1 69 ? -0.585 -15.172 10.234 1.00 80.06 69 LYS A CA 1
ATOM 543 C C . LYS A 1 69 ? -2.108 -15.151 10.373 1.00 80.06 69 LYS A C 1
ATOM 545 O O . LYS A 1 69 ? -2.789 -15.909 9.689 1.00 80.06 69 LYS A O 1
ATOM 550 N N . LEU A 1 70 ? -2.639 -14.257 11.212 1.00 81.06 70 LEU A N 1
ATOM 551 C CA . LEU A 1 70 ? -4.084 -14.131 11.369 1.00 81.06 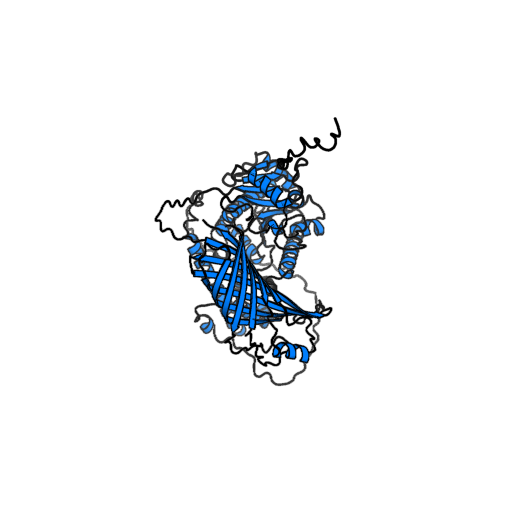70 LEU A CA 1
ATOM 552 C C . LEU A 1 70 ? -4.726 -13.570 10.105 1.00 81.06 70 LEU A C 1
ATOM 554 O O . LEU A 1 70 ? -5.756 -14.078 9.685 1.00 81.06 70 LEU A O 1
ATOM 558 N N . ASN A 1 71 ? -4.134 -12.532 9.520 1.00 87.06 71 ASN A N 1
ATOM 559 C CA . ASN A 1 71 ? -4.740 -11.808 8.405 1.00 87.06 71 ASN A CA 1
ATOM 560 C C . ASN A 1 71 ? -4.964 -12.727 7.210 1.00 87.06 71 ASN A C 1
ATOM 562 O O . ASN A 1 71 ? -6.049 -12.721 6.638 1.00 87.06 71 ASN A O 1
ATOM 566 N N . VAL A 1 72 ? -3.981 -13.570 6.892 1.00 86.19 72 VAL A N 1
ATOM 567 C CA . VAL A 1 72 ? -4.094 -14.591 5.845 1.00 86.19 72 VAL A CA 1
ATOM 568 C C . VAL A 1 72 ? -5.214 -15.587 6.162 1.00 86.19 72 VAL A C 1
ATOM 570 O O . VAL A 1 72 ? -6.037 -15.894 5.297 1.00 86.19 72 VAL A O 1
ATOM 573 N N . GLN A 1 73 ? -5.297 -16.064 7.408 1.00 84.62 73 GLN A N 1
ATOM 574 C CA . GLN A 1 73 ? -6.351 -16.993 7.821 1.00 84.62 73 GLN A CA 1
ATOM 575 C C . GLN A 1 73 ? -7.743 -16.353 7.743 1.00 84.62 73 GLN A C 1
ATOM 577 O O . GLN A 1 73 ? -8.652 -16.947 7.160 1.00 84.62 73 GLN A O 1
ATOM 582 N N . SER A 1 74 ? -7.929 -15.153 8.300 1.00 87.44 74 SER A N 1
ATOM 583 C CA . SER A 1 74 ? -9.219 -14.460 8.290 1.00 87.44 74 SER A CA 1
ATOM 584 C C . SER A 1 74 ? -9.649 -14.098 6.876 1.00 87.44 74 SER A C 1
ATOM 586 O O . SER A 1 74 ? -10.816 -14.273 6.540 1.00 87.44 74 SER A O 1
ATOM 588 N N . GLU A 1 75 ? -8.721 -13.653 6.032 1.00 93.62 75 GLU A N 1
ATOM 589 C CA . GLU A 1 75 ? -8.997 -13.278 4.648 1.00 93.62 75 GLU A CA 1
ATOM 590 C C . GLU A 1 75 ? -9.529 -14.451 3.832 1.00 93.62 75 GLU A C 1
ATOM 592 O O . GLU A 1 75 ? -10.591 -14.338 3.218 1.00 93.62 75 GLU A O 1
ATOM 597 N N . TYR A 1 76 ? -8.850 -15.600 3.888 1.00 92.69 76 TYR A N 1
ATOM 598 C CA . TYR A 1 76 ? -9.288 -16.802 3.184 1.00 92.69 76 TYR A CA 1
ATOM 599 C C . TYR A 1 76 ? -10.670 -17.276 3.658 1.00 92.69 76 TYR A C 1
ATOM 601 O O . TYR A 1 76 ? -11.556 -17.553 2.846 1.00 92.69 76 TYR A O 1
ATOM 609 N N . HIS A 1 77 ? -10.889 -17.321 4.975 1.00 87.94 77 HIS A N 1
ATOM 610 C CA . HIS A 1 77 ? -12.158 -17.779 5.543 1.00 87.94 77 HIS A CA 1
ATOM 611 C C . HIS A 1 77 ? -13.316 -16.830 5.238 1.00 87.94 77 HIS A C 1
ATOM 613 O O . HIS A 1 77 ? -14.408 -17.290 4.899 1.00 87.94 77 HIS A O 1
ATOM 619 N N . LEU A 1 78 ? -13.095 -15.516 5.332 1.00 90.81 78 LEU A N 1
ATOM 620 C CA . LEU A 1 78 ? -14.104 -14.518 4.983 1.00 90.81 78 LEU A CA 1
ATOM 621 C C . LEU A 1 78 ? -14.422 -14.560 3.488 1.00 90.81 78 LEU A C 1
ATOM 623 O O . LEU A 1 78 ? -15.600 -14.530 3.136 1.00 90.81 78 LEU A O 1
ATOM 627 N N . LEU A 1 79 ? -13.416 -14.701 2.617 1.00 95.12 79 LEU A N 1
ATOM 628 C CA . LEU A 1 79 ? -13.631 -14.841 1.177 1.00 95.12 79 LEU A CA 1
ATOM 629 C C . LEU A 1 79 ? -14.505 -16.063 0.863 1.00 95.12 79 LEU A C 1
ATOM 631 O O . LEU A 1 79 ? -15.494 -15.928 0.142 1.00 95.12 79 LEU A O 1
ATOM 635 N N . ARG A 1 80 ? -14.203 -17.230 1.447 1.00 91.94 80 ARG A N 1
ATOM 636 C CA . ARG A 1 80 ? -15.010 -18.449 1.265 1.00 91.94 80 ARG A CA 1
ATOM 637 C C . ARG A 1 80 ? -16.428 -18.303 1.809 1.00 91.94 80 ARG A C 1
ATOM 639 O O . ARG A 1 80 ? -17.388 -18.590 1.100 1.00 91.94 80 ARG A O 1
ATOM 646 N N . LEU A 1 81 ? -16.578 -17.793 3.031 1.00 89.12 81 LEU A N 1
ATOM 647 C CA . LEU A 1 81 ? -17.888 -17.549 3.638 1.00 89.12 81 LEU A CA 1
ATOM 648 C C . LEU A 1 81 ? -18.747 -16.623 2.766 1.00 89.12 81 LEU A C 1
ATOM 650 O O . LEU A 1 81 ? -19.923 -16.892 2.532 1.00 89.12 81 LEU A O 1
ATOM 654 N N . LEU A 1 82 ? -18.175 -15.516 2.293 1.00 93.38 82 LEU A N 1
ATOM 655 C CA . LEU A 1 82 ? -18.886 -14.525 1.490 1.00 93.38 82 LEU A CA 1
ATOM 656 C C . LEU A 1 82 ? -19.169 -15.022 0.070 1.00 93.38 82 LEU A C 1
ATOM 658 O O . LEU A 1 82 ? -20.206 -14.678 -0.504 1.00 93.38 82 LEU A O 1
ATOM 662 N N . HIS A 1 83 ? -18.300 -15.862 -0.487 1.00 95.38 83 HIS A N 1
ATOM 663 C CA . HIS A 1 83 ? -18.573 -16.572 -1.732 1.00 95.38 83 HIS A CA 1
ATOM 664 C C . HIS A 1 83 ? -19.810 -17.462 -1.593 1.00 95.38 83 HIS A C 1
ATOM 666 O O . HIS A 1 83 ? -20.747 -17.326 -2.385 1.00 95.38 83 HIS A O 1
ATOM 672 N N . GLU A 1 84 ? -19.854 -18.284 -0.544 1.00 90.81 84 GLU A N 1
ATOM 673 C CA . GLU A 1 84 ? -20.923 -19.256 -0.304 1.00 90.81 84 GLU A CA 1
ATOM 674 C C . GLU A 1 84 ? -22.247 -18.606 0.125 1.00 90.81 84 GLU A C 1
ATOM 676 O O . GLU A 1 84 ? -23.320 -19.088 -0.236 1.00 90.81 84 GLU A O 1
ATOM 681 N N . LYS A 1 85 ? -22.200 -17.533 0.926 1.00 90.00 85 LYS A N 1
ATOM 682 C CA . LYS A 1 85 ? -23.395 -16.958 1.574 1.00 90.00 85 LYS A CA 1
ATOM 683 C C . LYS A 1 85 ? -23.867 -15.635 0.991 1.00 90.00 85 LYS A C 1
ATOM 685 O O . LYS A 1 85 ? -25.039 -15.305 1.150 1.00 90.00 85 LYS A O 1
ATOM 690 N N . ALA A 1 86 ? -22.986 -14.880 0.339 1.00 92.50 86 ALA A N 1
ATOM 691 C CA . ALA A 1 86 ? -23.310 -13.568 -0.219 1.00 92.50 86 ALA A CA 1
ATOM 692 C C . ALA A 1 86 ? -23.121 -13.491 -1.745 1.00 92.50 86 ALA A C 1
ATOM 694 O O . ALA A 1 86 ? -23.458 -12.473 -2.350 1.00 92.50 86 ALA A O 1
ATOM 695 N N . GLY A 1 87 ? -22.626 -14.552 -2.393 1.00 94.44 87 GLY A N 1
ATOM 696 C CA . GLY A 1 87 ? -22.401 -14.564 -3.840 1.00 94.44 87 GLY A CA 1
ATOM 697 C C . GLY A 1 87 ? -21.218 -13.693 -4.271 1.00 94.44 87 GLY A C 1
ATOM 698 O O . GLY A 1 87 ? -21.226 -13.139 -5.367 1.00 94.44 87 GLY A O 1
ATOM 699 N N . VAL A 1 88 ? -20.215 -13.514 -3.406 1.00 97.25 88 VAL A N 1
ATOM 700 C CA . VAL A 1 88 ? -18.982 -12.807 -3.774 1.00 97.25 88 VAL A CA 1
ATOM 701 C C . VAL A 1 88 ? -18.182 -13.638 -4.777 1.00 97.25 88 VAL A C 1
ATOM 703 O O . VAL A 1 88 ? -17.847 -14.792 -4.514 1.00 97.25 88 VAL A O 1
ATOM 706 N N . ARG A 1 89 ? -17.856 -13.035 -5.922 1.00 97.31 89 ARG A N 1
ATOM 707 C CA . ARG A 1 89 ? -16.983 -13.613 -6.962 1.00 97.31 89 ARG A CA 1
ATOM 708 C C . ARG A 1 89 ? -15.813 -12.704 -7.322 1.00 97.31 89 ARG A C 1
ATOM 710 O O . ARG A 1 89 ? -14.907 -13.127 -8.024 1.00 97.31 89 ARG A O 1
ATOM 717 N N . HIS A 1 90 ? -15.807 -11.467 -6.833 1.00 98.44 90 HIS A N 1
ATOM 718 C CA . HIS A 1 90 ? -14.740 -10.512 -7.098 1.00 98.44 90 HIS A CA 1
ATOM 719 C C . HIS A 1 90 ? -13.957 -10.249 -5.813 1.00 98.44 90 HIS A C 1
ATOM 721 O O . HIS A 1 90 ? -14.488 -9.700 -4.848 1.00 98.44 90 HIS A O 1
ATOM 727 N N . TYR A 1 91 ? -12.696 -10.657 -5.812 1.00 98.62 91 TYR A N 1
ATOM 728 C CA . TYR A 1 91 ? -11.737 -10.407 -4.751 1.00 98.62 91 TYR A CA 1
ATOM 729 C C . TYR A 1 91 ? -10.904 -9.176 -5.121 1.00 98.62 91 TYR A C 1
ATOM 731 O O . TYR A 1 91 ? -10.281 -9.132 -6.178 1.00 98.62 91 TYR A O 1
ATOM 739 N N . VAL A 1 92 ? -10.941 -8.143 -4.289 1.00 98.62 92 VAL A N 1
ATOM 740 C CA . VAL A 1 92 ? -10.166 -6.912 -4.464 1.00 98.62 92 VAL A CA 1
ATOM 741 C C . VAL A 1 92 ? -9.050 -6.871 -3.430 1.00 98.62 92 VAL A C 1
ATOM 743 O O . VAL A 1 92 ? -9.272 -7.234 -2.278 1.00 98.62 92 VAL A O 1
ATOM 746 N N . ILE A 1 93 ? -7.863 -6.423 -3.826 1.00 97.12 93 ILE A N 1
ATOM 747 C CA . ILE A 1 93 ? -6.678 -6.390 -2.957 1.00 97.12 93 ILE A CA 1
ATOM 748 C C . ILE A 1 93 ? -6.072 -4.989 -2.885 1.00 97.12 93 ILE A C 1
ATOM 750 O O . ILE A 1 93 ? -6.085 -4.241 -3.868 1.00 97.12 93 ILE A O 1
ATOM 754 N N . GLU A 1 94 ? -5.483 -4.655 -1.734 1.00 95.75 94 GLU A N 1
ATOM 755 C CA . GLU A 1 94 ? -4.678 -3.441 -1.523 1.00 95.75 94 GLU A CA 1
ATOM 756 C C . GLU A 1 94 ? -3.265 -3.594 -2.110 1.00 95.75 94 GLU A C 1
ATOM 758 O O . GLU A 1 94 ? -2.247 -3.372 -1.459 1.00 95.75 94 GLU A O 1
ATOM 763 N N . LEU A 1 95 ? -3.204 -4.052 -3.355 1.00 94.62 95 LEU A N 1
ATOM 764 C CA . LEU A 1 95 ? -1.987 -4.200 -4.138 1.00 94.62 95 LEU A CA 1
ATOM 765 C C . LEU A 1 95 ? -2.272 -3.733 -5.565 1.00 94.62 95 LEU A C 1
ATOM 767 O O . LEU A 1 95 ? -3.429 -3.542 -5.955 1.00 94.62 95 LEU A O 1
ATOM 771 N N . SER A 1 96 ? -1.206 -3.525 -6.330 1.00 94.94 96 SER A N 1
ATOM 772 C CA . SER A 1 96 ? -1.303 -2.939 -7.660 1.00 94.94 96 SER A CA 1
ATOM 773 C C . SER A 1 96 ? -2.058 -3.832 -8.654 1.00 94.94 96 SER A C 1
ATOM 775 O O . SER A 1 96 ? -2.072 -5.064 -8.513 1.00 94.94 96 SER A O 1
ATOM 777 N N . PRO A 1 97 ? -2.650 -3.246 -9.712 1.00 95.81 97 PRO A N 1
ATOM 778 C CA . PRO A 1 97 ? -3.252 -4.007 -10.800 1.00 95.81 97 PRO A CA 1
ATOM 779 C C . PRO A 1 97 ? -2.283 -5.009 -11.442 1.00 95.81 97 PRO A C 1
ATOM 781 O O . PRO A 1 97 ? -2.709 -6.091 -11.838 1.00 95.81 97 PRO A O 1
ATOM 784 N N . THR A 1 98 ? -0.982 -4.696 -11.504 1.00 96.12 98 THR A N 1
ATOM 785 C CA . THR A 1 98 ? 0.045 -5.628 -11.996 1.00 96.12 98 THR A CA 1
ATOM 786 C C . THR A 1 98 ? 0.101 -6.885 -11.148 1.00 96.12 98 THR A C 1
ATOM 788 O O . THR A 1 98 ? 0.106 -7.990 -11.684 1.00 96.12 98 THR A O 1
ATOM 791 N N . ARG A 1 99 ? 0.092 -6.749 -9.819 1.00 96.50 99 ARG A N 1
ATOM 792 C CA . ARG A 1 99 ? 0.095 -7.917 -8.940 1.00 96.50 99 ARG A CA 1
ATOM 793 C C . ARG A 1 99 ? -1.176 -8.740 -9.066 1.00 96.50 99 ARG A C 1
ATOM 795 O O . ARG A 1 99 ? -1.099 -9.963 -9.180 1.00 96.50 99 ARG A O 1
ATOM 802 N N . ALA A 1 100 ? -2.327 -8.082 -9.131 1.00 97.38 100 ALA A N 1
ATOM 803 C CA . ALA A 1 100 ? -3.591 -8.774 -9.340 1.00 97.38 100 ALA A CA 1
ATOM 804 C C . ALA A 1 100 ? -3.663 -9.514 -10.684 1.00 97.38 100 ALA A C 1
ATOM 806 O O . ALA A 1 100 ? -4.246 -10.591 -10.732 1.00 97.38 100 ALA A O 1
ATOM 807 N N . LEU A 1 101 ? -3.033 -9.002 -11.749 1.00 96.94 101 LEU A N 1
ATOM 808 C CA . LEU A 1 101 ? -2.931 -9.702 -13.034 1.00 96.94 101 LEU A CA 1
ATOM 809 C C . LEU A 1 101 ? -2.263 -11.076 -12.875 1.00 96.94 101 LEU A C 1
ATOM 811 O O . LEU A 1 101 ? -2.781 -12.079 -13.370 1.00 96.94 101 LEU A O 1
ATOM 815 N N . TYR A 1 102 ? -1.134 -11.145 -12.168 1.00 98.06 102 TYR A N 1
ATOM 816 C CA . TYR A 1 102 ? -0.446 -12.418 -11.944 1.00 98.06 102 TYR A CA 1
ATOM 817 C C . TYR A 1 102 ? -1.191 -13.317 -10.955 1.00 98.06 102 TYR A C 1
ATOM 819 O O . TYR A 1 102 ? -1.257 -14.524 -11.174 1.00 98.06 102 TYR A O 1
ATOM 827 N N . MET A 1 103 ? -1.840 -12.754 -9.931 1.00 98.38 103 MET A N 1
ATOM 828 C CA . MET A 1 103 ? -2.748 -13.528 -9.074 1.00 98.38 103 MET A CA 1
ATOM 829 C C . MET A 1 103 ? -3.902 -14.127 -9.882 1.00 98.38 103 MET A C 1
ATOM 831 O O . MET A 1 103 ? -4.187 -15.309 -9.742 1.00 98.38 103 MET A O 1
ATOM 835 N N . GLN A 1 104 ? -4.519 -13.363 -10.786 1.00 98.12 104 GLN A N 1
ATOM 836 C CA . GLN A 1 104 ? -5.599 -13.838 -11.651 1.00 98.12 104 GLN A CA 1
ATOM 837 C C . GLN A 1 104 ? -5.142 -14.997 -12.543 1.00 98.12 104 GLN A C 1
ATOM 839 O O . GLN A 1 104 ? -5.849 -16.005 -12.629 1.00 98.12 104 GLN A O 1
ATOM 844 N N . ARG A 1 105 ? -3.973 -14.872 -13.189 1.00 97.81 105 ARG A N 1
ATOM 845 C CA . ARG A 1 105 ? -3.369 -15.939 -14.009 1.00 97.81 105 ARG A CA 1
ATOM 846 C C . ARG A 1 105 ? -3.131 -17.196 -13.176 1.00 97.81 105 ARG A C 1
ATOM 848 O O . ARG A 1 105 ? -3.601 -18.273 -13.536 1.00 97.81 105 ARG A O 1
ATOM 855 N N . TYR A 1 106 ? -2.487 -17.051 -12.021 1.00 98.44 106 TYR A N 1
ATOM 856 C CA . TYR A 1 106 ? -2.200 -18.189 -11.157 1.00 98.44 106 TYR A CA 1
ATOM 857 C C . TYR A 1 106 ? -3.482 -18.858 -10.637 1.00 98.44 106 TYR A C 1
ATOM 859 O O . TYR A 1 106 ? -3.655 -20.062 -10.799 1.00 98.44 106 TYR A O 1
ATOM 867 N N . PHE A 1 107 ? -4.427 -18.084 -10.100 1.00 97.62 107 PHE A N 1
ATOM 868 C CA . PHE A 1 107 ? -5.645 -18.620 -9.483 1.00 97.62 107 PHE A CA 1
ATOM 869 C C . PHE A 1 107 ? -6.602 -19.255 -10.491 1.00 97.62 107 PHE A C 1
ATOM 871 O O . PHE A 1 107 ? -7.427 -20.084 -10.109 1.00 97.62 107 PHE A O 1
ATOM 878 N N . SER A 1 108 ? -6.559 -18.835 -11.757 1.00 93.94 108 SER A N 1
ATOM 879 C CA . SER A 1 108 ? -7.505 -19.303 -12.778 1.00 93.94 108 SER A CA 1
ATOM 880 C C . SER A 1 108 ? -6.994 -20.495 -13.570 1.00 93.94 108 SER A C 1
ATOM 882 O O . SER A 1 108 ? -7.793 -21.359 -13.940 1.00 93.94 108 SER A O 1
ATOM 884 N N . THR A 1 109 ? -5.696 -20.513 -13.880 1.00 94.25 109 THR A N 1
ATOM 885 C CA . THR A 1 109 ? -5.107 -21.480 -14.818 1.00 94.25 109 THR A CA 1
ATOM 886 C C . THR A 1 109 ? -3.884 -22.204 -14.267 1.00 94.25 109 THR A C 1
ATOM 888 O O . THR A 1 109 ? -3.307 -23.001 -14.996 1.00 94.25 109 THR A O 1
ATOM 891 N N . GLY A 1 110 ? -3.457 -21.928 -13.030 1.00 95.06 110 GLY A N 1
ATOM 892 C CA . GLY A 1 110 ? -2.237 -22.518 -12.475 1.00 95.06 110 GLY A CA 1
ATOM 893 C C . GLY A 1 110 ? -0.965 -22.062 -13.194 1.00 95.06 110 GLY A C 1
ATOM 894 O O . GLY A 1 110 ? -0.004 -22.817 -13.262 1.00 95.06 110 GLY A O 1
ATOM 895 N N . ASP A 1 111 ? -0.959 -20.850 -13.765 1.00 97.88 111 ASP A N 1
ATOM 896 C CA . ASP A 1 111 ? 0.182 -20.322 -14.525 1.00 97.88 111 ASP A CA 1
ATOM 897 C C . ASP A 1 111 ? 1.469 -20.309 -13.677 1.00 97.88 111 ASP A C 1
ATOM 899 O O . ASP A 1 111 ? 1.597 -19.541 -12.719 1.00 97.88 111 ASP A O 1
ATOM 903 N N . GLU A 1 112 ? 2.430 -21.160 -14.045 1.00 96.75 112 GLU A N 1
ATOM 904 C CA . GLU A 1 112 ? 3.681 -21.349 -13.308 1.00 96.75 112 GLU A CA 1
ATOM 905 C C . GLU A 1 112 ? 4.601 -20.122 -13.354 1.00 96.75 112 GLU A C 1
ATOM 907 O O . GLU A 1 112 ? 5.337 -19.865 -12.397 1.00 96.75 112 GLU A O 1
ATOM 912 N N . VAL A 1 113 ? 4.563 -19.334 -14.436 1.00 95.94 113 VAL A N 1
ATOM 913 C CA . VAL A 1 113 ? 5.340 -18.089 -14.537 1.00 95.94 113 VAL A CA 1
ATOM 914 C C . VAL A 1 113 ? 4.774 -17.072 -13.556 1.00 95.94 113 VAL A C 1
ATOM 916 O O . VAL A 1 113 ? 5.525 -16.472 -12.783 1.00 95.94 113 VAL A O 1
ATOM 919 N N . ALA A 1 114 ? 3.447 -16.936 -13.529 1.00 98.00 114 ALA A N 1
ATOM 920 C CA . ALA A 1 114 ? 2.766 -16.064 -12.584 1.00 98.00 114 ALA A CA 1
ATOM 921 C C . ALA A 1 114 ? 3.022 -16.490 -11.132 1.00 98.00 114 ALA A C 1
ATOM 923 O O . ALA A 1 114 ? 3.384 -15.653 -10.304 1.00 98.00 114 ALA A O 1
ATOM 924 N N . HIS A 1 115 ? 2.922 -17.789 -10.838 1.00 97.75 115 HIS A N 1
ATOM 925 C CA . HIS A 1 115 ? 3.258 -18.347 -9.530 1.00 97.75 115 HIS A CA 1
ATOM 926 C C . HIS A 1 115 ? 4.690 -17.985 -9.115 1.00 97.75 115 HIS A C 1
ATOM 928 O O . HIS A 1 115 ? 4.920 -17.472 -8.020 1.00 97.75 115 HIS A O 1
ATOM 934 N N . ARG A 1 116 ? 5.663 -18.163 -10.016 1.00 97.12 116 ARG A N 1
ATOM 935 C CA . ARG A 1 116 ? 7.070 -17.848 -9.750 1.00 97.12 116 ARG A CA 1
ATOM 936 C C . ARG A 1 116 ? 7.303 -16.358 -9.476 1.00 97.12 116 ARG A C 1
ATOM 938 O O . ARG A 1 116 ? 8.089 -16.027 -8.591 1.00 97.12 116 ARG A O 1
ATOM 945 N N . TYR A 1 117 ? 6.630 -15.462 -10.197 1.00 97.38 117 TYR A N 1
ATOM 946 C CA . TYR A 1 117 ? 6.725 -14.014 -9.961 1.00 97.38 117 TYR A CA 1
ATOM 947 C C . TYR A 1 117 ? 6.074 -13.596 -8.638 1.00 97.38 117 TYR A C 1
ATOM 949 O O . TYR A 1 117 ? 6.603 -12.738 -7.928 1.00 97.38 117 TYR A O 1
ATOM 957 N N . LEU A 1 118 ? 4.956 -14.227 -8.269 1.00 97.31 118 LEU A N 1
ATOM 958 C CA . LEU A 1 118 ? 4.322 -14.019 -6.968 1.00 97.31 118 LEU A CA 1
ATOM 959 C C . LEU A 1 118 ? 5.251 -14.462 -5.832 1.00 97.31 118 LEU A C 1
ATOM 961 O O . LEU A 1 118 ? 5.474 -13.663 -4.921 1.00 97.31 118 LEU A O 1
ATOM 965 N N . LYS A 1 119 ? 5.869 -15.651 -5.934 1.00 96.19 119 LYS A N 1
ATOM 966 C CA . LYS A 1 119 ? 6.858 -16.143 -4.956 1.00 96.19 119 LYS A CA 1
ATOM 967 C C . LYS A 1 119 ? 8.020 -15.173 -4.778 1.00 96.19 119 LYS A C 1
ATOM 969 O O . LYS A 1 119 ? 8.389 -14.853 -3.660 1.00 96.19 119 LYS A O 1
ATOM 974 N N . ALA A 1 120 ? 8.563 -14.654 -5.875 1.00 95.25 120 ALA A N 1
ATOM 975 C CA . ALA A 1 120 ? 9.719 -13.762 -5.829 1.00 95.25 120 ALA A CA 1
ATOM 976 C C . ALA A 1 120 ? 9.443 -12.393 -5.187 1.00 95.25 120 ALA A C 1
ATOM 978 O O . ALA A 1 120 ? 10.368 -11.624 -4.958 1.00 95.25 120 ALA A O 1
ATOM 979 N N . THR A 1 121 ? 8.183 -12.043 -4.948 1.00 93.38 121 THR A N 1
ATOM 980 C CA . THR A 1 121 ? 7.810 -10.697 -4.494 1.00 93.38 121 THR A CA 1
ATOM 981 C C . THR A 1 121 ? 6.916 -10.718 -3.250 1.00 93.38 121 THR A C 1
ATOM 983 O O . THR A 1 121 ? 6.497 -9.664 -2.768 1.00 93.38 121 THR A O 1
ATOM 986 N N . SER A 1 122 ? 6.614 -11.901 -2.715 1.00 91.75 122 SER A N 1
ATOM 987 C CA . SER A 1 122 ? 5.717 -12.107 -1.573 1.00 91.75 122 SER A CA 1
ATOM 988 C C . SER A 1 122 ? 6.412 -12.971 -0.530 1.00 91.75 122 SER A C 1
ATOM 990 O O . SER A 1 122 ? 7.247 -13.789 -0.884 1.00 91.75 122 SER A O 1
ATOM 992 N N . SER A 1 123 ? 6.059 -12.841 0.748 1.00 88.19 123 SER A N 1
ATOM 993 C CA . SER A 1 123 ? 6.561 -13.773 1.767 1.00 88.19 123 SER A CA 1
ATOM 994 C C . SER A 1 123 ? 5.871 -15.136 1.662 1.00 88.19 123 SER A C 1
ATOM 996 O O . SER A 1 123 ? 4.762 -15.245 1.125 1.00 88.19 123 SER A O 1
ATOM 998 N N . GLN A 1 124 ? 6.473 -16.173 2.255 1.00 87.62 124 GLN A N 1
ATOM 999 C CA . GLN A 1 124 ? 5.885 -17.520 2.316 1.00 87.62 124 GLN A CA 1
ATOM 1000 C C . GLN A 1 124 ? 4.466 -17.511 2.909 1.00 87.62 124 GLN A C 1
ATOM 1002 O O . GLN A 1 124 ? 3.577 -18.203 2.420 1.00 87.62 124 GLN A O 1
ATOM 1007 N N . ARG A 1 125 ? 4.214 -16.673 3.924 1.00 84.25 125 ARG A N 1
ATOM 1008 C CA . ARG A 1 125 ? 2.894 -16.568 4.568 1.00 84.25 125 ARG A CA 1
ATOM 1009 C C . ARG A 1 125 ? 1.810 -16.084 3.595 1.00 84.25 125 ARG A C 1
ATOM 1011 O O . ARG A 1 125 ? 0.716 -16.640 3.598 1.00 84.25 125 ARG A O 1
ATOM 1018 N N . TYR A 1 126 ? 2.108 -15.094 2.750 1.00 90.38 126 TYR A N 1
ATOM 1019 C CA . TYR A 1 126 ? 1.175 -14.650 1.706 1.00 90.38 126 TYR A CA 1
ATOM 1020 C C . TYR A 1 126 ? 1.080 -15.652 0.554 1.00 90.38 126 TYR A C 1
ATOM 1022 O O . TYR A 1 126 ? -0.007 -15.852 0.023 1.00 90.38 126 TYR A O 1
ATOM 1030 N N . MET A 1 127 ? 2.169 -16.342 0.204 1.00 94.44 127 MET A N 1
ATOM 1031 C CA . MET A 1 127 ? 2.089 -17.417 -0.788 1.00 94.44 127 MET A CA 1
ATOM 1032 C C . MET A 1 127 ? 1.162 -18.549 -0.342 1.00 94.44 127 MET A C 1
ATOM 1034 O O . MET A 1 127 ? 0.354 -18.997 -1.143 1.00 94.44 127 MET A O 1
ATOM 1038 N N . ASN A 1 128 ? 1.149 -18.915 0.942 1.00 90.62 128 ASN A N 1
ATOM 1039 C CA . ASN A 1 128 ? 0.200 -19.909 1.454 1.00 90.62 128 ASN A CA 1
ATOM 1040 C C . ASN A 1 128 ? -1.268 -19.477 1.254 1.00 90.62 128 ASN A C 1
ATOM 1042 O O . ASN A 1 128 ? -2.121 -20.315 0.950 1.00 90.62 128 ASN A O 1
ATOM 1046 N N . LEU A 1 129 ? -1.577 -18.177 1.388 1.00 92.94 129 LEU A N 1
ATOM 1047 C CA . LEU A 1 129 ? -2.898 -17.632 1.042 1.00 92.94 129 LEU A CA 1
ATOM 1048 C C . LEU A 1 129 ? -3.190 -17.831 -0.447 1.00 92.94 129 LEU A C 1
ATOM 1050 O O . LEU A 1 129 ? -4.267 -18.293 -0.816 1.00 92.94 129 LEU A O 1
ATOM 1054 N N . PHE A 1 130 ? -2.231 -17.465 -1.294 1.00 96.62 130 PHE A N 1
ATOM 1055 C CA . PHE A 1 130 ? -2.366 -17.510 -2.746 1.00 96.62 130 PHE A CA 1
ATOM 1056 C C . PHE A 1 130 ? -2.553 -18.942 -3.247 1.00 96.62 130 PHE A C 1
ATOM 1058 O O . PHE A 1 130 ? -3.441 -19.187 -4.058 1.00 96.62 130 PHE A O 1
ATOM 1065 N N . ASP A 1 131 ? -1.796 -19.891 -2.707 1.00 95.38 131 ASP A N 1
ATOM 1066 C CA . ASP A 1 131 ? -1.915 -21.315 -3.012 1.00 95.38 131 ASP A CA 1
ATOM 1067 C C . ASP A 1 131 ? -3.258 -21.872 -2.537 1.00 95.38 131 ASP A C 1
ATOM 1069 O O . ASP A 1 131 ? -3.930 -22.583 -3.285 1.00 95.38 131 ASP A O 1
ATOM 1073 N N . SER A 1 132 ? -3.712 -21.477 -1.342 1.00 94.56 132 SER A N 1
ATOM 1074 C CA . SER A 1 132 ? -5.025 -21.875 -0.818 1.00 94.56 132 SER A CA 1
ATOM 1075 C C . SER A 1 132 ? -6.170 -21.369 -1.698 1.00 94.56 132 SER A C 1
ATOM 1077 O O . SER A 1 132 ? -7.086 -22.127 -2.022 1.00 94.56 132 SER A O 1
ATOM 1079 N N . ILE A 1 133 ? -6.122 -20.099 -2.121 1.00 96.31 133 ILE A N 1
ATOM 1080 C CA . ILE A 1 133 ? -7.125 -19.530 -3.028 1.00 96.31 133 ILE A CA 1
ATOM 1081 C C . ILE A 1 133 ? -7.036 -20.201 -4.397 1.00 96.31 133 ILE A C 1
ATOM 1083 O O . ILE A 1 133 ? -8.072 -20.576 -4.930 1.00 96.31 133 ILE A O 1
ATOM 1087 N N . SER A 1 134 ? -5.837 -20.381 -4.955 1.00 97.06 134 SER A N 1
ATOM 1088 C CA . SER A 1 134 ? -5.637 -21.016 -6.261 1.00 97.06 134 SER A CA 1
ATOM 1089 C C . SER A 1 134 ? -6.193 -22.439 -6.283 1.00 97.06 134 SER A C 1
ATOM 1091 O O . SER A 1 134 ? -7.030 -22.762 -7.129 1.00 97.06 134 SER A O 1
ATOM 1093 N N . GLY A 1 135 ? -5.807 -23.260 -5.302 1.00 95.75 135 GLY A N 1
ATOM 1094 C CA . GLY A 1 135 ? -6.274 -24.634 -5.160 1.00 95.75 135 GLY A CA 1
ATOM 1095 C C . GLY A 1 135 ? -7.792 -24.705 -5.035 1.00 95.75 135 GLY A C 1
ATOM 1096 O O . GLY A 1 135 ? -8.433 -25.439 -5.780 1.00 95.75 135 GLY A O 1
ATOM 1097 N N . TRP A 1 136 ? -8.393 -23.884 -4.166 1.00 96.19 136 TRP A N 1
ATOM 1098 C CA . TRP A 1 136 ? -9.849 -23.823 -4.031 1.00 96.19 136 TRP A CA 1
ATOM 1099 C C . TRP A 1 136 ? -10.533 -23.338 -5.316 1.00 96.19 136 TRP A C 1
ATOM 1101 O O . TRP A 1 136 ? -11.473 -23.976 -5.787 1.00 96.19 136 TRP A O 1
ATOM 1111 N N . ASN A 1 137 ? -10.057 -22.252 -5.920 1.00 97.69 137 ASN A N 1
ATOM 1112 C CA . ASN A 1 137 ? -10.681 -21.622 -7.081 1.00 97.69 137 ASN A CA 1
ATOM 1113 C C . ASN A 1 137 ? -10.729 -22.549 -8.300 1.00 97.69 137 ASN A C 1
ATOM 1115 O O . ASN A 1 137 ? -11.703 -22.551 -9.052 1.00 97.69 137 ASN A O 1
ATOM 1119 N N . GLN A 1 138 ? -9.701 -23.376 -8.481 1.00 95.25 138 GLN A N 1
ATOM 1120 C CA . GLN A 1 138 ? -9.651 -24.343 -9.573 1.00 95.25 138 GLN A CA 1
ATOM 1121 C C . GLN A 1 138 ? -10.666 -25.488 -9.408 1.00 95.25 138 GLN A C 1
ATOM 1123 O O . GLN A 1 138 ? -11.088 -26.051 -10.418 1.00 95.25 138 GLN A O 1
ATOM 1128 N N . THR A 1 139 ? -11.138 -25.768 -8.183 1.00 95.88 139 THR A N 1
ATOM 1129 C CA . THR A 1 139 ? -12.241 -26.725 -7.939 1.00 95.88 139 THR A CA 1
ATOM 1130 C C . THR A 1 139 ? -13.624 -26.172 -8.290 1.00 95.88 139 THR A C 1
ATOM 1132 O O . THR A 1 139 ? -14.578 -26.938 -8.431 1.00 95.88 139 THR A O 1
ATOM 1135 N N . LEU A 1 140 ? -13.760 -24.850 -8.435 1.00 96.44 140 LEU A N 1
ATOM 1136 C CA . LEU A 1 140 ? -15.038 -24.203 -8.713 1.00 96.44 140 LEU A CA 1
ATOM 1137 C C . LEU A 1 140 ? -15.387 -24.278 -10.205 1.00 96.44 140 LEU A C 1
ATOM 1139 O O . LEU A 1 140 ? -14.524 -24.158 -11.083 1.00 96.44 140 LEU A O 1
ATOM 1143 N N . ALA A 1 141 ? -16.687 -24.398 -10.493 1.00 96.56 141 ALA A N 1
ATOM 1144 C CA . ALA A 1 141 ? -17.214 -24.220 -11.844 1.00 96.56 141 ALA A CA 1
ATOM 1145 C C . ALA A 1 141 ? -16.827 -22.836 -12.394 1.00 96.56 141 ALA A C 1
ATOM 1147 O O . ALA A 1 141 ? -16.732 -21.876 -11.634 1.00 96.56 141 ALA A O 1
ATOM 1148 N N . LEU A 1 142 ? -16.644 -22.708 -13.714 1.00 94.50 142 LEU A N 1
ATOM 1149 C CA . LEU A 1 142 ? -16.141 -21.471 -14.335 1.00 94.50 142 LEU A CA 1
ATOM 1150 C C . LEU A 1 142 ? -16.937 -20.212 -13.947 1.00 94.50 142 LEU A C 1
ATOM 1152 O O . LEU A 1 142 ? -16.329 -19.178 -13.697 1.00 94.50 142 LEU A O 1
ATOM 1156 N N . SER A 1 143 ? -18.269 -20.301 -13.848 1.00 94.44 143 SER A N 1
ATOM 1157 C CA . SER A 1 143 ? -19.140 -19.186 -13.432 1.00 94.44 143 SER A CA 1
ATOM 1158 C C . SER A 1 143 ? -19.027 -18.823 -11.949 1.00 94.44 143 SER A C 1
ATOM 1160 O O . SER A 1 143 ? -19.471 -17.759 -11.531 1.00 94.44 143 SER A O 1
ATOM 1162 N N . GLU A 1 144 ? -18.460 -19.723 -11.150 1.00 96.69 144 GLU A N 1
ATOM 1163 C CA . GLU A 1 144 ? -18.338 -19.616 -9.700 1.00 96.69 144 GLU A CA 1
ATOM 1164 C C . GLU A 1 144 ? -16.934 -19.194 -9.264 1.00 96.69 144 GLU A C 1
ATOM 1166 O O . GLU A 1 144 ? -16.708 -18.989 -8.072 1.00 96.69 144 GLU A O 1
ATOM 1171 N N . ARG A 1 145 ? -15.992 -19.059 -10.199 1.00 97.38 145 ARG A N 1
ATOM 1172 C CA . ARG A 1 145 ? -14.607 -18.713 -9.886 1.00 97.38 145 ARG A CA 1
ATOM 1173 C C . ARG A 1 145 ? -14.476 -17.295 -9.332 1.00 97.38 145 ARG A C 1
ATOM 1175 O O . ARG A 1 145 ? -15.222 -16.379 -9.671 1.00 97.38 145 ARG A O 1
ATOM 1182 N N . ILE A 1 146 ? -13.486 -17.136 -8.467 1.00 97.75 146 ILE A N 1
ATOM 1183 C CA . ILE A 1 146 ? -12.991 -15.866 -7.969 1.00 97.75 146 ILE A CA 1
ATOM 1184 C C . ILE A 1 146 ? -12.189 -15.161 -9.066 1.00 97.75 146 ILE A C 1
ATOM 1186 O O . ILE A 1 146 ? -11.283 -15.737 -9.672 1.00 97.75 146 ILE A O 1
ATOM 1190 N N . HIS A 1 147 ? -12.507 -13.885 -9.256 1.00 98.06 147 HIS A N 1
ATOM 1191 C CA . HIS A 1 147 ? -11.773 -12.930 -10.074 1.00 98.06 147 HIS A CA 1
ATOM 1192 C C . HIS A 1 147 ? -11.059 -11.920 -9.177 1.00 98.06 147 HIS A C 1
ATOM 1194 O O . HIS A 1 147 ? -11.697 -11.312 -8.318 1.00 98.06 147 HIS A O 1
ATOM 1200 N N . VAL A 1 148 ? -9.762 -11.720 -9.385 1.00 98.19 148 VAL A N 1
ATOM 1201 C CA . VAL A 1 148 ? -8.900 -10.872 -8.558 1.00 98.19 148 VAL A CA 1
ATOM 1202 C C . VAL A 1 148 ? -8.647 -9.527 -9.227 1.00 98.19 148 VAL A C 1
ATOM 1204 O O . VAL A 1 148 ? -8.355 -9.466 -10.419 1.00 98.19 148 VAL A O 1
ATOM 1207 N N . TRP A 1 149 ? -8.704 -8.450 -8.445 1.00 98.25 149 TRP A N 1
ATOM 1208 C CA . TRP A 1 149 ? -8.482 -7.086 -8.919 1.00 98.25 149 TRP A CA 1
ATOM 1209 C C . TRP A 1 149 ? -7.614 -6.294 -7.944 1.00 98.25 149 TRP A C 1
ATOM 1211 O O . TRP A 1 149 ? -7.868 -6.279 -6.742 1.00 98.25 149 TRP A O 1
ATOM 1221 N N . GLY A 1 150 ? -6.611 -5.600 -8.469 1.00 97.62 150 GLY A N 1
ATOM 1222 C CA . GLY A 1 150 ? -5.737 -4.730 -7.690 1.00 97.62 150 GLY A CA 1
ATOM 1223 C C . GLY A 1 150 ? -6.297 -3.323 -7.710 1.00 97.62 150 GLY A C 1
ATOM 1224 O O . GLY A 1 150 ? -6.600 -2.808 -8.786 1.00 97.62 150 GLY A O 1
ATOM 1225 N N . LEU A 1 151 ? -6.485 -2.725 -6.537 1.00 97.81 151 LEU A N 1
ATOM 1226 C CA . LEU A 1 151 ? -7.010 -1.364 -6.444 1.00 97.81 151 LEU A CA 1
ATOM 1227 C C . LEU A 1 151 ? -5.916 -0.331 -6.207 1.00 97.81 151 LEU A C 1
ATOM 1229 O O . LEU A 1 151 ? -6.118 0.828 -6.557 1.00 97.81 151 LEU A O 1
ATOM 1233 N N . ASP A 1 152 ? -4.801 -0.725 -5.595 1.00 96.19 152 ASP A N 1
ATOM 1234 C CA . ASP A 1 152 ? -3.777 0.211 -5.138 1.00 96.19 152 ASP A CA 1
ATOM 1235 C C . ASP A 1 152 ? -2.959 0.787 -6.297 1.00 96.19 152 ASP A C 1
ATOM 1237 O O . ASP A 1 152 ? -2.940 0.242 -7.399 1.00 96.19 152 ASP A O 1
ATOM 1241 N N . VAL A 1 153 ? -2.262 1.889 -6.040 1.00 94.12 153 VAL A N 1
ATOM 1242 C CA . VAL A 1 153 ? -1.262 2.414 -6.977 1.00 94.12 153 VAL A CA 1
ATOM 1243 C C . VAL A 1 153 ? -0.125 1.412 -7.162 1.00 94.12 153 VAL A C 1
ATOM 1245 O O . VAL A 1 153 ? 0.159 0.589 -6.284 1.00 94.12 153 VAL A O 1
ATOM 1248 N N . GLU A 1 154 ? 0.592 1.507 -8.277 1.00 94.50 154 GLU A N 1
ATOM 1249 C CA . GLU A 1 154 ? 1.849 0.782 -8.427 1.00 94.50 154 GLU A CA 1
ATOM 1250 C C . GLU A 1 154 ? 2.907 1.343 -7.465 1.00 94.50 154 GLU A C 1
ATOM 1252 O O . GLU A 1 154 ? 3.489 2.401 -7.690 1.00 94.50 154 GLU A O 1
ATOM 1257 N N . ARG A 1 155 ? 3.140 0.643 -6.351 1.00 90.50 155 ARG A N 1
ATOM 1258 C CA . ARG A 1 155 ? 4.092 1.054 -5.303 1.00 90.50 155 ARG A CA 1
ATOM 1259 C C . ARG A 1 155 ? 5.488 0.485 -5.504 1.00 90.50 155 ARG A C 1
ATOM 1261 O O . ARG A 1 155 ? 6.435 0.996 -4.910 1.00 90.50 155 ARG A O 1
ATOM 1268 N N . PHE A 1 156 ? 5.612 -0.556 -6.323 1.00 91.50 156 PHE A N 1
ATOM 1269 C CA . PHE A 1 156 ? 6.849 -1.297 -6.521 1.00 91.50 156 PHE A CA 1
ATOM 1270 C C . PHE A 1 156 ? 7.128 -1.473 -8.016 1.00 91.50 156 PHE A C 1
ATOM 1272 O O . PHE A 1 156 ? 6.237 -1.684 -8.834 1.00 91.50 156 PHE A O 1
ATOM 1279 N N . ASN A 1 157 ? 8.396 -1.371 -8.394 1.00 92.25 157 ASN A N 1
ATOM 1280 C CA . ASN A 1 157 ? 8.848 -1.565 -9.771 1.00 92.25 157 ASN A CA 1
ATOM 1281 C C . ASN A 1 157 ? 9.000 -3.037 -10.162 1.00 92.25 157 ASN A C 1
ATOM 1283 O O . ASN A 1 157 ? 9.055 -3.335 -11.353 1.00 92.25 157 ASN A O 1
ATOM 1287 N N . ASP A 1 158 ? 9.131 -3.932 -9.187 1.00 92.88 158 ASP A N 1
ATOM 1288 C CA . ASP A 1 158 ? 9.535 -5.325 -9.367 1.00 92.88 158 ASP A CA 1
ATOM 1289 C C . ASP A 1 158 ? 8.694 -6.068 -10.413 1.00 92.88 158 ASP A C 1
ATOM 1291 O O . ASP A 1 158 ? 9.183 -6.412 -11.491 1.00 92.88 158 ASP A O 1
ATOM 1295 N N . MET A 1 159 ? 7.410 -6.260 -10.143 1.00 94.06 159 MET A N 1
ATOM 1296 C CA . MET A 1 159 ? 6.524 -7.070 -10.966 1.00 94.06 159 MET A CA 1
ATOM 1297 C C . MET A 1 159 ? 6.171 -6.382 -12.288 1.00 94.06 159 MET A C 1
ATOM 1299 O O . MET A 1 159 ? 5.961 -7.048 -13.304 1.00 94.06 159 MET A O 1
ATOM 1303 N N . THR A 1 160 ? 6.176 -5.046 -12.313 1.00 95.56 160 THR A N 1
ATOM 1304 C CA . THR A 1 160 ? 5.976 -4.278 -13.550 1.00 95.56 160 THR A CA 1
ATOM 1305 C C . THR A 1 160 ? 7.164 -4.432 -14.498 1.00 95.56 160 THR A C 1
ATOM 1307 O O . THR A 1 160 ? 6.976 -4.580 -15.706 1.00 95.56 160 THR A O 1
ATOM 1310 N N . MET A 1 161 ? 8.392 -4.474 -13.968 1.00 96.06 161 MET A N 1
ATOM 1311 C CA . MET A 1 161 ? 9.577 -4.785 -14.770 1.00 96.06 161 MET A CA 1
ATOM 1312 C C . MET A 1 161 ? 9.541 -6.208 -15.313 1.00 96.06 161 MET A C 1
ATOM 1314 O O . MET A 1 161 ? 9.842 -6.409 -16.491 1.00 96.06 161 MET A O 1
ATOM 1318 N N . MET A 1 162 ? 9.106 -7.175 -14.500 1.00 96.38 162 MET A N 1
ATOM 1319 C CA . MET A 1 162 ? 8.903 -8.548 -14.967 1.00 96.38 162 MET A CA 1
ATOM 1320 C C . MET A 1 162 ? 7.851 -8.622 -16.082 1.00 96.38 162 MET A C 1
ATOM 1322 O O . MET A 1 162 ? 8.099 -9.245 -17.111 1.00 96.38 162 MET A O 1
ATOM 1326 N N . ARG A 1 163 ? 6.727 -7.900 -15.948 1.00 96.56 163 ARG A N 1
ATOM 1327 C CA . ARG A 1 163 ? 5.686 -7.798 -16.990 1.00 96.56 163 ARG A CA 1
ATOM 1328 C C . ARG A 1 163 ? 6.229 -7.237 -18.298 1.00 96.56 163 ARG A C 1
ATOM 1330 O O . ARG A 1 163 ? 5.999 -7.810 -19.359 1.00 96.56 163 ARG A O 1
ATOM 1337 N N . LEU A 1 164 ? 6.982 -6.141 -18.241 1.00 97.06 164 LEU A N 1
ATOM 1338 C CA . LEU A 1 164 ? 7.597 -5.556 -19.434 1.00 97.06 164 LEU A CA 1
ATOM 1339 C C . LEU A 1 164 ? 8.580 -6.529 -20.101 1.00 97.06 164 LEU A C 1
ATOM 1341 O O . LEU A 1 164 ? 8.599 -6.629 -21.330 1.00 97.06 164 LEU A O 1
ATOM 1345 N N . ALA A 1 165 ? 9.383 -7.248 -19.312 1.00 96.44 165 ALA A N 1
ATOM 1346 C CA . ALA A 1 165 ? 10.310 -8.248 -19.829 1.00 96.44 165 ALA A CA 1
ATOM 1347 C C . ALA A 1 165 ? 9.576 -9.431 -20.485 1.00 96.44 165 ALA A C 1
ATOM 1349 O O . ALA A 1 165 ? 9.976 -9.856 -21.569 1.00 96.44 165 ALA A O 1
ATOM 1350 N N . GLU A 1 166 ? 8.485 -9.915 -19.881 1.00 95.69 166 GLU A N 1
ATOM 1351 C CA . GLU A 1 166 ? 7.642 -10.984 -20.430 1.00 95.69 166 GLU A CA 1
ATOM 1352 C C . GLU A 1 166 ? 7.039 -10.587 -21.786 1.00 95.69 166 GLU A C 1
ATOM 1354 O O . GLU A 1 166 ? 7.157 -11.343 -22.751 1.00 95.69 166 GLU A O 1
ATOM 1359 N N . ILE A 1 167 ? 6.466 -9.382 -21.897 1.00 95.56 167 ILE A N 1
ATOM 1360 C CA . ILE A 1 167 ? 5.870 -8.871 -23.146 1.00 95.56 167 ILE A CA 1
ATOM 1361 C C . ILE A 1 167 ? 6.911 -8.832 -24.272 1.00 95.56 167 ILE A C 1
ATOM 1363 O O . ILE A 1 167 ? 6.680 -9.326 -25.377 1.00 95.56 167 ILE A O 1
ATOM 1367 N N . VAL A 1 168 ? 8.090 -8.273 -23.990 1.00 94.81 168 VAL A N 1
ATOM 1368 C CA . VAL A 1 168 ? 9.172 -8.182 -24.979 1.00 94.81 168 VAL A CA 1
ATOM 1369 C C . VAL A 1 168 ? 9.695 -9.571 -25.355 1.00 94.81 168 VAL A C 1
ATOM 1371 O O . VAL A 1 168 ? 9.966 -9.823 -26.529 1.00 94.81 168 VAL A O 1
ATOM 1374 N N . ALA A 1 169 ? 9.820 -10.485 -24.390 1.00 92.69 169 ALA A N 1
ATOM 1375 C CA . ALA A 1 169 ? 10.273 -11.849 -24.643 1.00 92.69 169 ALA A CA 1
ATOM 1376 C C . ALA A 1 169 ? 9.288 -12.631 -25.526 1.00 92.69 169 ALA A C 1
ATOM 1378 O O . ALA A 1 169 ? 9.726 -13.341 -26.432 1.00 92.69 169 ALA A O 1
ATOM 1379 N N . ARG A 1 170 ? 7.978 -12.450 -25.313 1.00 93.31 170 ARG A N 1
ATOM 1380 C CA . ARG A 1 170 ? 6.905 -13.093 -26.087 1.00 93.31 170 ARG A CA 1
ATOM 1381 C C . ARG A 1 170 ? 6.976 -12.746 -27.574 1.00 93.31 170 ARG A C 1
ATOM 1383 O O . ARG A 1 170 ? 6.781 -13.615 -28.419 1.00 93.31 170 ARG A O 1
ATOM 1390 N N . LYS A 1 171 ? 7.319 -11.494 -27.898 1.00 92.88 171 LYS A N 1
ATOM 1391 C CA . LYS A 1 171 ? 7.446 -11.029 -29.286 1.00 92.88 171 LYS A CA 1
ATOM 1392 C C . LYS A 1 171 ? 8.666 -11.608 -30.018 1.00 92.88 171 LYS A C 1
ATOM 1394 O O . LYS A 1 171 ? 8.663 -11.708 -31.245 1.00 92.88 171 LYS A O 1
ATOM 1399 N N . GLY A 1 172 ? 9.708 -12.002 -29.287 1.00 88.81 172 GLY A N 1
ATOM 1400 C CA . GLY A 1 172 ? 10.900 -12.646 -29.838 1.00 88.81 172 GLY A CA 1
ATOM 1401 C C . GLY A 1 172 ? 12.014 -11.672 -30.234 1.00 88.81 172 GLY A C 1
ATOM 1402 O O . GLY A 1 172 ? 12.368 -10.758 -29.489 1.00 88.81 172 GLY A O 1
ATOM 1403 N N . VAL A 1 173 ? 12.654 -11.901 -31.387 1.00 90.75 173 VAL A N 1
ATOM 1404 C CA . VAL A 1 173 ? 13.900 -11.205 -31.756 1.00 90.75 173 VAL A CA 1
ATOM 1405 C C . VAL A 1 173 ? 13.650 -9.726 -32.049 1.00 90.75 173 VAL A C 1
ATOM 1407 O O . VAL A 1 173 ? 12.971 -9.359 -33.009 1.00 90.75 173 VAL A O 1
ATOM 1410 N N . SER A 1 174 ? 14.271 -8.857 -31.252 1.00 92.25 174 SER A N 1
ATOM 1411 C CA . SER A 1 174 ? 14.139 -7.414 -31.411 1.00 92.25 174 SER A CA 1
ATOM 1412 C C . SER A 1 174 ? 15.034 -6.838 -32.521 1.00 92.25 174 SER A C 1
ATOM 1414 O O . SER A 1 174 ? 16.143 -7.345 -32.765 1.00 92.25 174 SER A O 1
ATOM 1416 N N . PRO A 1 175 ? 14.635 -5.703 -33.132 1.00 93.94 175 PRO A N 1
ATOM 1417 C CA . PRO A 1 175 ? 15.483 -4.946 -34.042 1.00 93.94 175 PRO A CA 1
ATOM 1418 C C . PRO A 1 175 ? 16.820 -4.571 -33.382 1.00 93.94 175 PRO A C 1
ATOM 1420 O O . PRO A 1 175 ? 16.839 -4.286 -32.177 1.00 93.94 175 PRO A O 1
ATOM 1423 N N . PRO A 1 176 ? 17.933 -4.487 -34.142 1.00 92.44 176 PRO A N 1
ATOM 1424 C CA . PRO A 1 176 ? 19.246 -4.137 -33.592 1.00 92.44 176 PRO A CA 1
ATOM 1425 C C . PRO A 1 176 ? 19.249 -2.844 -32.765 1.00 92.44 176 PRO A C 1
ATOM 1427 O O . PRO A 1 176 ? 19.917 -2.774 -31.741 1.00 92.44 176 PRO A O 1
ATOM 1430 N N . ALA A 1 177 ? 18.445 -1.851 -33.161 1.00 88.94 177 ALA A N 1
ATOM 1431 C CA . ALA A 1 177 ? 18.331 -0.572 -32.460 1.00 88.94 177 ALA A CA 1
ATOM 1432 C C . ALA A 1 177 ? 17.662 -0.662 -31.072 1.00 88.94 177 ALA A C 1
ATOM 1434 O O . ALA A 1 177 ? 17.891 0.211 -30.241 1.00 88.94 177 ALA A O 1
ATOM 1435 N N . LEU A 1 178 ? 16.837 -1.685 -30.819 1.00 93.31 178 LEU A N 1
ATOM 1436 C CA . LEU A 1 178 ? 16.136 -1.884 -29.540 1.00 93.31 178 LEU A CA 1
ATOM 1437 C C . LEU A 1 178 ? 16.828 -2.915 -28.639 1.00 93.31 178 LEU A C 1
ATOM 1439 O O . LEU A 1 178 ? 16.602 -2.941 -27.431 1.00 93.31 178 LEU A O 1
ATOM 1443 N N . ARG A 1 179 ? 17.700 -3.746 -29.220 1.00 89.75 179 ARG A N 1
ATOM 1444 C CA . ARG A 1 179 ? 18.333 -4.882 -28.542 1.00 89.75 179 ARG A CA 1
ATOM 1445 C C . ARG A 1 179 ? 19.054 -4.515 -27.236 1.00 89.75 179 ARG A C 1
ATOM 1447 O O . ARG A 1 179 ? 18.823 -5.223 -26.261 1.00 89.75 179 ARG A O 1
ATOM 1454 N N . PRO A 1 180 ? 19.859 -3.434 -27.151 1.00 87.81 180 PRO A N 1
ATOM 1455 C CA . PRO A 1 180 ? 20.572 -3.121 -25.911 1.00 87.81 180 PRO A CA 1
ATOM 1456 C C . PRO A 1 180 ? 19.640 -2.832 -24.727 1.00 87.81 180 PRO A C 1
ATOM 1458 O O . PRO A 1 180 ? 19.870 -3.330 -23.629 1.00 87.81 180 PRO A O 1
ATOM 1461 N N . GLY A 1 181 ? 18.562 -2.071 -24.941 1.00 89.06 181 GLY A N 1
ATOM 1462 C CA . GLY A 1 181 ? 17.631 -1.735 -23.863 1.00 89.06 181 GLY A CA 1
ATOM 1463 C C . GLY A 1 181 ? 16.762 -2.912 -23.434 1.00 89.06 181 GLY A C 1
ATOM 1464 O O . GLY A 1 181 ? 16.496 -3.073 -22.248 1.00 89.06 181 GLY A O 1
ATOM 1465 N N . PHE A 1 182 ? 16.383 -3.789 -24.365 1.00 94.69 182 PHE A N 1
ATOM 1466 C CA . PHE A 1 182 ? 15.678 -5.024 -24.018 1.00 94.69 182 PHE A CA 1
ATOM 1467 C C . PHE A 1 182 ? 16.565 -6.041 -23.299 1.00 94.69 182 PHE A C 1
ATOM 1469 O O . PHE A 1 182 ? 16.083 -6.725 -22.401 1.00 94.69 182 PHE A O 1
ATOM 1476 N N . MET A 1 183 ? 17.860 -6.103 -23.623 1.00 89.50 183 MET A N 1
ATOM 1477 C CA . MET A 1 183 ? 18.822 -6.877 -22.832 1.00 89.50 183 MET A CA 1
ATOM 1478 C C . MET A 1 183 ? 18.925 -6.340 -21.400 1.00 89.50 183 MET A C 1
ATOM 1480 O O . MET A 1 183 ? 18.890 -7.132 -20.466 1.00 89.50 183 MET A O 1
ATOM 1484 N N . ALA A 1 184 ? 18.972 -5.015 -21.217 1.00 89.06 184 ALA A N 1
ATOM 1485 C CA . ALA A 1 184 ? 18.985 -4.403 -19.887 1.00 89.06 184 ALA A CA 1
ATOM 1486 C C . ALA A 1 184 ? 17.689 -4.671 -19.096 1.00 89.06 184 ALA A C 1
ATOM 1488 O O . ALA A 1 184 ? 17.753 -5.030 -17.925 1.00 89.06 184 ALA A O 1
ATOM 1489 N N . LEU A 1 185 ? 16.521 -4.550 -19.739 1.00 95.00 185 LEU A N 1
ATOM 1490 C CA . LEU A 1 185 ? 15.222 -4.877 -19.137 1.00 95.00 185 LEU A CA 1
ATOM 1491 C C . LEU A 1 185 ? 15.158 -6.344 -18.692 1.00 95.00 185 LEU A C 1
ATOM 1493 O O . LEU A 1 185 ? 14.756 -6.629 -17.565 1.00 95.00 185 LEU A O 1
ATOM 1497 N N . LYS A 1 186 ? 15.581 -7.269 -19.560 1.00 93.62 186 LYS A N 1
ATOM 1498 C CA . LYS A 1 186 ? 15.597 -8.702 -19.255 1.00 93.62 186 LYS A CA 1
ATOM 1499 C C . LYS A 1 186 ? 16.547 -9.016 -18.098 1.00 93.62 186 LYS A C 1
ATOM 1501 O O . LYS A 1 186 ? 16.131 -9.671 -17.152 1.00 93.62 186 LYS A O 1
ATOM 1506 N N . ALA A 1 187 ? 17.769 -8.489 -18.137 1.00 89.75 187 ALA A N 1
ATOM 1507 C CA . ALA A 1 187 ? 18.752 -8.651 -17.068 1.00 89.75 187 ALA A CA 1
ATOM 1508 C C . ALA A 1 187 ? 18.236 -8.144 -15.713 1.00 89.75 187 ALA A C 1
ATOM 1510 O O . A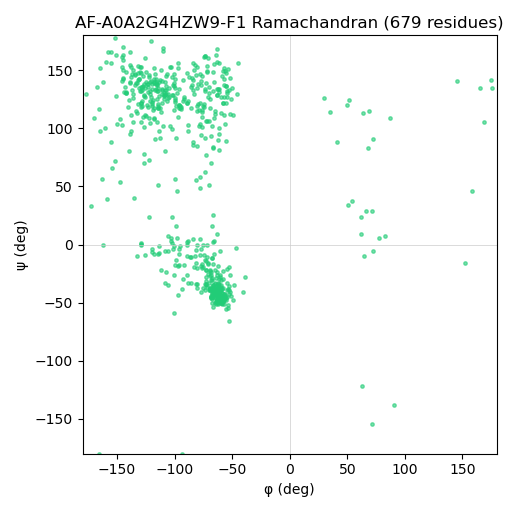LA A 1 187 ? 18.340 -8.838 -14.706 1.00 89.75 187 ALA A O 1
ATOM 1511 N N . LEU A 1 188 ? 17.639 -6.949 -15.691 1.00 93.38 188 LEU A N 1
ATOM 1512 C CA . LEU A 1 188 ? 17.031 -6.382 -14.489 1.00 93.38 188 LEU A CA 1
ATOM 1513 C C . LEU A 1 188 ? 15.902 -7.276 -13.958 1.00 93.38 188 LEU A C 1
ATOM 1515 O O . LEU A 1 188 ? 15.852 -7.553 -12.764 1.00 93.38 188 LEU A O 1
ATOM 1519 N N . SER A 1 189 ? 15.011 -7.742 -14.836 1.00 95.31 189 SER A N 1
ATOM 1520 C CA . SER A 1 189 ? 13.925 -8.649 -14.457 1.00 95.31 189 SER A CA 1
ATOM 1521 C C . SER A 1 189 ? 14.444 -9.972 -13.890 1.00 95.31 189 SER A C 1
ATOM 1523 O O . SER A 1 189 ? 13.888 -10.470 -12.915 1.00 95.31 189 SER A O 1
ATOM 1525 N N . GLU A 1 190 ? 15.478 -10.555 -14.497 1.00 93.69 190 GLU A N 1
ATOM 1526 C CA . GLU A 1 190 ? 16.098 -11.800 -14.034 1.00 93.69 190 GLU A CA 1
ATOM 1527 C C . GLU A 1 190 ? 16.756 -11.617 -12.665 1.00 93.69 190 GLU A C 1
ATOM 1529 O O . GLU A 1 190 ? 16.627 -12.488 -11.809 1.00 93.69 190 GLU A O 1
ATOM 1534 N N . GLU A 1 191 ? 17.393 -10.472 -12.427 1.00 91.44 191 GLU A N 1
ATOM 1535 C CA . GLU A 1 191 ? 18.023 -10.159 -11.146 1.00 91.44 191 GLU A CA 1
ATOM 1536 C C . GLU A 1 191 ? 16.995 -9.960 -10.025 1.00 91.44 191 GLU A C 1
ATOM 1538 O O . GLU A 1 191 ? 17.145 -10.540 -8.949 1.00 91.44 191 GLU A O 1
ATOM 1543 N N . ILE A 1 192 ? 15.914 -9.213 -10.286 1.00 93.12 192 ILE A N 1
ATOM 1544 C CA . ILE A 1 192 ? 14.804 -9.048 -9.331 1.00 93.12 192 ILE A CA 1
ATOM 1545 C C . ILE A 1 192 ? 14.200 -10.419 -8.998 1.00 93.12 192 ILE A C 1
ATOM 1547 O O . ILE A 1 192 ? 14.008 -10.743 -7.828 1.00 93.12 192 ILE A O 1
ATOM 1551 N N . LEU A 1 193 ? 13.946 -11.244 -10.019 1.00 94.69 193 LEU A N 1
ATOM 1552 C CA . LEU A 1 193 ? 13.398 -12.588 -9.851 1.00 94.69 193 LEU A CA 1
ATOM 1553 C C . LEU A 1 193 ? 14.329 -13.487 -9.027 1.00 94.69 193 LEU A C 1
ATOM 1555 O O . LEU A 1 193 ? 13.880 -14.178 -8.115 1.00 94.69 193 LEU A O 1
ATOM 1559 N N . ARG A 1 194 ? 15.626 -13.491 -9.346 1.00 93.94 194 ARG A N 1
ATOM 1560 C CA . ARG A 1 194 ? 16.640 -14.308 -8.672 1.00 93.94 194 ARG A CA 1
ATOM 1561 C C . ARG A 1 194 ? 16.768 -13.929 -7.201 1.00 93.94 194 ARG A C 1
ATOM 1563 O O . ARG A 1 194 ? 16.730 -14.817 -6.356 1.00 93.94 194 ARG A O 1
ATOM 1570 N N . TYR A 1 195 ? 16.924 -12.639 -6.905 1.00 90.75 195 TYR A N 1
ATOM 1571 C CA . TYR A 1 195 ? 17.047 -12.150 -5.533 1.00 90.75 195 TYR A CA 1
ATOM 1572 C C . TYR A 1 195 ? 15.779 -12.444 -4.725 1.00 90.75 195 TYR A C 1
ATOM 1574 O O . TYR A 1 195 ? 15.858 -12.998 -3.634 1.00 90.75 195 TYR A O 1
ATOM 1582 N N . GLY A 1 196 ? 14.611 -12.161 -5.302 1.00 92.12 196 GLY A N 1
ATOM 1583 C CA . GLY A 1 196 ? 13.324 -12.412 -4.666 1.00 92.12 196 GLY A CA 1
ATOM 1584 C C . GLY A 1 196 ? 13.100 -13.874 -4.278 1.00 92.12 196 GLY A C 1
ATOM 1585 O O . GLY A 1 196 ? 12.692 -14.162 -3.159 1.00 92.12 196 GLY A O 1
ATOM 1586 N N . LEU A 1 197 ? 13.425 -14.813 -5.174 1.00 94.06 197 LEU A N 1
ATOM 1587 C CA . LEU A 1 197 ? 13.333 -16.247 -4.873 1.00 94.06 197 LEU A CA 1
ATOM 1588 C C . LEU A 1 197 ? 14.345 -16.688 -3.804 1.00 94.06 197 LEU A C 1
ATOM 1590 O O . LEU A 1 197 ? 14.015 -17.521 -2.971 1.00 94.06 197 LEU A O 1
ATOM 1594 N N . GLN A 1 198 ? 15.550 -16.110 -3.788 1.00 91.62 198 GLN A N 1
ATOM 1595 C CA . GLN A 1 198 ? 16.538 -16.406 -2.745 1.00 91.62 198 GLN A CA 1
ATOM 1596 C C . GLN A 1 198 ? 16.082 -15.947 -1.358 1.00 91.62 198 GLN A C 1
ATOM 1598 O O . GLN A 1 198 ? 16.321 -16.654 -0.385 1.00 91.62 198 GLN A O 1
ATOM 1603 N N . GLU A 1 199 ? 15.455 -14.774 -1.249 1.00 87.88 199 GLU A N 1
ATOM 1604 C CA . GLU A 1 199 ? 14.889 -14.312 0.023 1.00 87.88 199 GLU A CA 1
ATOM 1605 C C . GLU A 1 199 ? 13.674 -15.154 0.432 1.00 87.88 199 GLU A C 1
ATOM 1607 O O . GLU A 1 199 ? 13.556 -15.528 1.595 1.00 87.88 199 GLU A O 1
ATOM 1612 N N . PHE A 1 200 ? 12.831 -15.542 -0.529 1.00 90.25 200 PHE A N 1
ATOM 1613 C CA . PHE A 1 200 ? 11.699 -16.435 -0.285 1.00 90.25 200 PHE A CA 1
ATOM 1614 C C . PHE A 1 200 ? 12.124 -17.780 0.322 1.00 90.25 200 PHE A C 1
ATOM 1616 O O . PHE A 1 200 ? 11.530 -18.237 1.297 1.00 90.25 200 PHE A O 1
ATOM 1623 N N . ASP A 1 201 ? 13.163 -18.407 -0.233 1.00 88.44 201 ASP A N 1
ATOM 1624 C CA . ASP A 1 201 ? 13.645 -19.701 0.253 1.00 88.44 201 ASP A CA 1
ATOM 1625 C C . ASP A 1 201 ? 14.241 -19.583 1.672 1.00 88.44 201 ASP A C 1
ATOM 1627 O O . ASP A 1 201 ? 14.030 -20.463 2.503 1.00 88.44 201 ASP A O 1
ATOM 1631 N N . LYS A 1 202 ? 14.904 -18.460 1.998 1.00 83.44 202 LYS A N 1
ATOM 1632 C CA . LYS A 1 202 ? 15.415 -18.185 3.358 1.00 83.44 202 LYS A CA 1
ATOM 1633 C C . LYS A 1 202 ? 14.303 -17.996 4.386 1.00 83.44 202 LYS A C 1
ATOM 1635 O O . LYS A 1 202 ? 14.464 -18.415 5.530 1.00 83.44 202 LYS A O 1
ATOM 1640 N N . ASP A 1 203 ? 13.198 -17.359 3.999 1.00 73.81 203 ASP A N 1
ATOM 1641 C CA . ASP A 1 203 ? 12.035 -17.186 4.875 1.00 73.81 203 ASP A CA 1
ATOM 1642 C C . ASP A 1 203 ? 11.448 -18.546 5.292 1.00 73.81 203 ASP A C 1
ATOM 1644 O O . ASP A 1 203 ? 10.971 -18.685 6.424 1.00 73.81 203 ASP A O 1
ATOM 1648 N N . GLY A 1 204 ? 11.508 -19.545 4.400 1.00 60.16 204 GLY A N 1
ATOM 1649 C CA . GLY A 1 204 ? 11.036 -20.915 4.615 1.00 60.16 204 GLY A CA 1
ATOM 1650 C C . GLY A 1 204 ? 11.757 -21.659 5.743 1.00 60.16 204 GLY A C 1
ATOM 1651 O O . GLY A 1 204 ? 11.093 -22.332 6.528 1.00 60.16 204 GLY A O 1
ATOM 1652 N N . ASP A 1 205 ? 13.069 -21.454 5.890 1.00 48.38 205 ASP A N 1
ATOM 1653 C CA . ASP A 1 205 ? 13.934 -22.125 6.879 1.00 48.38 205 ASP A CA 1
ATOM 1654 C C . ASP A 1 205 ? 13.815 -21.557 8.313 1.00 48.38 205 ASP A C 1
ATOM 1656 O O . ASP A 1 205 ? 14.550 -21.957 9.223 1.00 48.38 205 ASP A O 1
ATOM 1660 N N . SER A 1 206 ? 12.905 -20.605 8.550 1.00 46.75 206 SER A N 1
ATOM 1661 C CA . SER A 1 206 ? 12.689 -20.038 9.883 1.00 46.75 206 SER A CA 1
ATOM 1662 C C . SER A 1 206 ? 11.805 -20.948 10.764 1.00 46.75 206 SER A C 1
ATOM 1664 O O . SER A 1 206 ? 10.746 -21.400 10.321 1.00 46.75 206 SER A O 1
ATOM 1666 N N . PRO A 1 207 ? 12.167 -21.184 12.046 1.00 37.66 207 PRO A N 1
ATOM 1667 C CA . PRO A 1 207 ? 11.438 -22.082 12.957 1.00 37.66 207 PRO A CA 1
ATOM 1668 C C . PRO A 1 207 ? 10.017 -21.613 13.335 1.00 37.66 207 PRO A C 1
ATOM 1670 O O . PRO A 1 207 ? 9.344 -22.262 14.128 1.00 37.66 207 PRO A O 1
ATOM 1673 N N . GLU A 1 208 ? 9.529 -20.500 12.779 1.00 47.31 208 GLU A N 1
ATOM 1674 C CA . GLU A 1 208 ? 8.153 -20.016 12.962 1.00 47.31 208 GLU A CA 1
ATOM 1675 C C . GLU A 1 208 ? 7.152 -20.573 11.922 1.00 47.31 208 GLU A C 1
ATOM 1677 O O . GLU A 1 208 ? 5.970 -20.221 11.964 1.00 47.31 208 GLU A O 1
ATOM 1682 N N . ASN A 1 209 ? 7.600 -21.408 10.974 1.00 43.25 209 ASN A N 1
ATOM 1683 C CA . ASN A 1 209 ? 6.786 -21.895 9.850 1.00 43.25 209 ASN A CA 1
ATOM 1684 C C . ASN A 1 209 ? 6.206 -23.320 10.012 1.00 43.25 209 ASN A C 1
ATOM 1686 O O . ASN A 1 209 ? 5.475 -23.760 9.124 1.00 43.25 209 ASN A O 1
ATOM 1690 N N . GLU A 1 210 ? 6.469 -24.038 11.112 1.00 37.84 210 GLU A N 1
ATOM 1691 C CA . GLU A 1 210 ? 6.095 -25.465 11.250 1.00 37.84 210 GLU A CA 1
ATOM 1692 C C . GLU A 1 210 ? 4.581 -25.739 11.450 1.00 37.84 210 GLU A C 1
ATOM 1694 O O . GLU A 1 210 ? 4.126 -26.857 11.232 1.00 37.84 210 GLU A O 1
ATOM 1699 N N . ASP A 1 211 ? 3.748 -24.739 11.762 1.00 39.25 211 ASP A N 1
ATOM 1700 C CA . ASP A 1 211 ? 2.371 -24.985 12.245 1.00 39.25 211 ASP A CA 1
ATOM 1701 C C . ASP A 1 211 ? 1.255 -25.090 11.176 1.00 39.25 211 ASP A C 1
ATOM 1703 O O . ASP A 1 211 ? 0.079 -25.179 11.534 1.00 39.25 211 ASP A O 1
ATOM 1707 N N . ILE A 1 212 ? 1.546 -25.012 9.869 1.00 40.16 212 ILE A N 1
ATOM 1708 C CA . ILE A 1 212 ? 0.491 -24.997 8.818 1.00 40.16 212 ILE A CA 1
ATOM 1709 C C . ILE A 1 212 ? 0.513 -26.250 7.917 1.00 40.16 212 ILE A C 1
ATOM 1711 O O . ILE A 1 212 ? -0.415 -26.466 7.140 1.00 40.16 212 ILE A O 1
ATOM 1715 N N . GLN A 1 213 ? 1.510 -27.133 8.039 1.00 30.17 213 GLN A N 1
ATOM 1716 C CA . GLN A 1 213 ? 1.681 -28.256 7.104 1.00 30.17 213 GLN A CA 1
ATOM 1717 C C . GLN A 1 213 ? 0.732 -29.457 7.287 1.00 30.17 213 GLN A C 1
ATOM 1719 O O . GLN A 1 213 ? 0.752 -30.355 6.451 1.00 30.17 213 GLN A O 1
ATOM 1724 N N . GLU A 1 214 ? -0.142 -29.502 8.296 1.00 28.62 214 GLU A N 1
ATOM 1725 C CA . GLU A 1 214 ? -0.900 -30.734 8.591 1.00 28.62 214 GLU A CA 1
ATOM 1726 C C . GLU A 1 214 ? -2.192 -30.978 7.782 1.00 28.62 214 GLU A C 1
ATOM 1728 O O . GLU A 1 214 ? -2.860 -31.974 8.030 1.00 28.62 214 GLU A O 1
ATOM 1733 N N . ASN A 1 215 ? -2.560 -30.159 6.785 1.00 31.28 215 ASN A N 1
ATOM 1734 C CA . ASN A 1 215 ? -3.806 -30.376 6.018 1.00 31.28 215 ASN A CA 1
ATOM 1735 C C . ASN A 1 215 ? -3.676 -30.235 4.487 1.00 31.28 215 ASN A C 1
ATOM 1737 O O . ASN A 1 215 ? -4.582 -29.719 3.830 1.00 31.28 215 ASN A O 1
ATOM 1741 N N . SER A 1 216 ? -2.588 -30.724 3.889 1.00 28.59 216 SER A N 1
ATOM 1742 C CA . SER A 1 216 ? -2.577 -31.063 2.459 1.00 28.59 216 SER A CA 1
ATOM 1743 C C . SER A 1 216 ? -2.449 -32.574 2.278 1.00 28.59 216 SER A C 1
ATOM 1745 O O . SER A 1 216 ? -1.359 -33.140 2.227 1.00 28.59 216 SER A O 1
ATOM 1747 N N . GLU A 1 217 ? -3.593 -33.254 2.184 1.00 27.52 217 GLU A N 1
ATOM 1748 C CA . GLU A 1 217 ? -3.622 -34.627 1.688 1.00 27.52 217 GLU A CA 1
ATOM 1749 C C . GLU A 1 217 ? -3.002 -34.675 0.286 1.00 27.52 217 GLU A C 1
ATOM 1751 O O . GLU A 1 217 ? -3.363 -33.925 -0.625 1.00 27.52 217 GLU A O 1
ATOM 1756 N N . SER A 1 218 ? -2.023 -35.565 0.151 1.00 27.16 218 SER A N 1
ATOM 1757 C CA . SER A 1 218 ? -1.290 -35.857 -1.069 1.00 27.16 218 SER A CA 1
ATOM 1758 C C . SER A 1 218 ? -2.230 -36.226 -2.215 1.00 27.16 218 SER A C 1
ATOM 1760 O O . SER A 1 218 ? -3.023 -37.160 -2.083 1.00 27.16 218 SER A O 1
ATOM 1762 N N . SER A 1 219 ? -2.061 -35.600 -3.378 1.00 25.95 219 SER A N 1
ATOM 1763 C CA . SER A 1 219 ? -2.497 -36.211 -4.632 1.00 25.95 219 SER A CA 1
ATOM 1764 C C . SER A 1 219 ? -1.320 -36.314 -5.593 1.00 25.95 219 SER A C 1
ATOM 1766 O O . SER A 1 219 ? -0.496 -35.410 -5.729 1.00 25.95 219 SER A O 1
ATOM 1768 N N . HIS A 1 220 ? -1.204 -37.517 -6.136 1.00 26.23 220 HIS A N 1
ATOM 1769 C CA . HIS A 1 220 ? -0.073 -38.058 -6.857 1.00 26.23 220 HIS A CA 1
ATOM 1770 C C . HIS A 1 220 ? 0.202 -37.336 -8.177 1.00 26.23 220 HIS A C 1
ATOM 1772 O O . HIS A 1 220 ? -0.698 -37.041 -8.957 1.00 26.23 220 HIS A O 1
ATOM 1778 N N . THR A 1 221 ? 1.489 -37.143 -8.451 1.00 24.14 221 THR A N 1
ATOM 1779 C CA . THR A 1 221 ? 2.030 -36.879 -9.780 1.00 24.14 221 THR A CA 1
ATOM 1780 C C . THR A 1 221 ? 1.822 -38.099 -10.679 1.00 24.14 221 THR A C 1
ATOM 1782 O O . THR A 1 221 ? 2.457 -39.130 -10.455 1.00 24.14 221 THR A O 1
ATOM 1785 N N . GLU A 1 222 ? 1.016 -37.963 -11.728 1.00 24.12 222 GLU A N 1
ATOM 1786 C CA . GLU A 1 222 ? 1.130 -38.795 -12.928 1.00 24.12 222 GLU A CA 1
ATOM 1787 C C . GLU A 1 222 ? 1.456 -37.912 -14.135 1.00 24.12 222 GLU A C 1
ATOM 1789 O O . GLU A 1 222 ? 0.660 -37.112 -14.620 1.00 24.12 222 GLU A O 1
ATOM 1794 N N . THR A 1 223 ? 2.695 -38.060 -14.590 1.00 23.83 223 THR A N 1
ATOM 1795 C CA . THR A 1 223 ? 3.214 -37.633 -15.887 1.00 23.83 223 THR A CA 1
ATOM 1796 C C . THR A 1 223 ? 2.425 -38.274 -17.024 1.00 23.83 223 THR A C 1
ATOM 1798 O O . THR A 1 223 ? 2.450 -39.495 -17.166 1.00 23.83 223 THR A O 1
ATOM 1801 N N . VAL A 1 224 ? 1.828 -37.456 -17.893 1.00 24.12 224 VAL A N 1
ATOM 1802 C CA . VAL A 1 224 ? 1.362 -37.887 -19.215 1.00 24.12 224 VAL A CA 1
ATOM 1803 C C . VAL A 1 224 ? 1.973 -36.972 -20.272 1.00 24.12 224 VAL A C 1
ATOM 1805 O O . VAL A 1 224 ? 1.673 -35.783 -20.356 1.00 24.12 224 VAL A O 1
ATOM 1808 N N . HIS A 1 225 ? 2.874 -37.556 -21.059 1.00 24.70 225 HIS A N 1
ATOM 1809 C CA . HIS A 1 225 ? 3.236 -37.072 -22.383 1.00 24.70 225 HIS A CA 1
ATOM 1810 C C . HIS A 1 225 ? 1.992 -37.105 -23.275 1.00 24.70 225 HIS A C 1
ATOM 1812 O O . HIS A 1 225 ? 1.368 -38.155 -23.357 1.00 24.70 225 HIS A O 1
ATOM 1818 N N . ASP A 1 226 ? 1.687 -36.019 -23.989 1.00 24.06 226 ASP A N 1
ATOM 1819 C CA . ASP A 1 226 ? 1.472 -36.132 -25.433 1.00 24.06 226 ASP A CA 1
ATOM 1820 C C . ASP A 1 226 ? 1.433 -34.784 -26.167 1.00 24.06 226 ASP A C 1
ATOM 1822 O O . ASP A 1 226 ? 0.822 -33.795 -25.768 1.00 24.06 226 ASP A O 1
ATOM 1826 N N . SER A 1 227 ? 2.141 -34.802 -27.288 1.00 25.09 227 SER A N 1
ATOM 1827 C CA . SER A 1 227 ? 2.083 -33.905 -28.436 1.00 25.09 227 SER A CA 1
ATOM 1828 C C . SER A 1 227 ? 0.693 -33.852 -29.080 1.00 25.09 227 SER A C 1
ATOM 1830 O O . SER A 1 227 ? 0.047 -34.889 -29.145 1.00 25.09 227 SER A O 1
ATOM 1832 N N . ILE A 1 228 ? 0.301 -32.713 -29.682 1.00 23.45 228 ILE A N 1
ATOM 1833 C CA . ILE A 1 228 ? -0.151 -32.609 -31.094 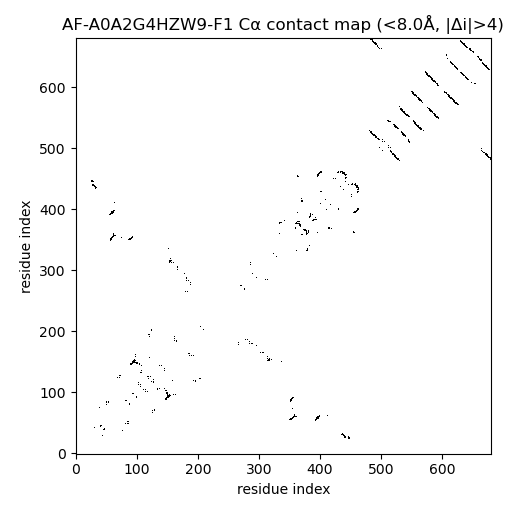1.00 23.45 228 ILE A CA 1
ATOM 1834 C C . ILE A 1 228 ? -0.649 -31.194 -31.476 1.00 23.45 228 ILE A C 1
ATOM 1836 O O . ILE A 1 228 ? -1.409 -30.542 -30.773 1.00 23.45 228 ILE A O 1
ATOM 1840 N N . SER A 1 229 ? -0.158 -30.799 -32.656 1.00 23.00 229 SER A N 1
ATOM 1841 C CA . SER A 1 229 ? -0.587 -29.858 -33.704 1.00 23.00 229 SER A CA 1
ATOM 1842 C C . SER A 1 229 ? -1.419 -28.600 -33.425 1.00 23.00 229 SER A C 1
ATOM 1844 O O . SER A 1 229 ? -2.582 -28.634 -33.032 1.00 23.00 229 SER A O 1
ATOM 1846 N N . MET A 1 230 ? -0.842 -27.502 -33.920 1.00 24.98 230 MET A N 1
ATOM 1847 C CA . MET A 1 230 ? -1.499 -26.265 -34.326 1.00 24.98 230 MET A CA 1
ATOM 1848 C C . MET A 1 230 ? -2.627 -26.500 -35.344 1.00 24.98 230 MET A C 1
ATOM 1850 O O . MET A 1 230 ? -2.417 -27.129 -36.381 1.00 24.98 230 MET A O 1
ATOM 1854 N N . GLY A 1 231 ? -3.784 -25.893 -35.083 1.00 23.03 231 GLY A N 1
ATOM 1855 C CA . GLY A 1 231 ? -4.871 -25.693 -36.037 1.00 23.03 231 GLY A CA 1
ATOM 1856 C C . GLY A 1 231 ? -5.287 -24.226 -36.025 1.00 23.03 231 GLY A C 1
ATOM 1857 O O . GLY A 1 231 ? -5.890 -23.752 -35.070 1.00 23.03 231 GLY A O 1
ATOM 1858 N N . ASN A 1 232 ? -4.901 -23.512 -37.078 1.00 23.47 232 ASN A N 1
ATOM 1859 C CA . ASN A 1 232 ? -5.224 -22.115 -37.355 1.00 23.47 232 ASN A CA 1
ATOM 1860 C C . ASN A 1 232 ? -6.711 -21.952 -37.712 1.00 23.47 232 ASN A C 1
ATOM 1862 O O . ASN A 1 232 ? -7.184 -22.660 -38.598 1.00 23.47 232 ASN A O 1
ATOM 1866 N N . SER A 1 233 ? -7.382 -20.937 -37.161 1.00 24.81 233 SER A N 1
ATOM 1867 C CA . SER A 1 233 ? -8.408 -20.165 -37.886 1.00 24.81 233 SER A CA 1
ATOM 1868 C C . SER A 1 233 ? -8.823 -18.918 -37.098 1.00 24.81 233 SER A C 1
ATOM 1870 O O . SER A 1 233 ? -9.519 -19.017 -36.090 1.00 24.81 233 SER A O 1
ATOM 1872 N N . SER A 1 234 ? -8.423 -17.743 -37.587 1.00 24.39 234 SER A N 1
ATOM 1873 C CA . SER A 1 234 ? -9.052 -16.458 -37.254 1.00 24.39 234 SER A CA 1
ATOM 1874 C C . SER A 1 234 ? -10.440 -16.354 -37.899 1.00 24.39 234 SER A C 1
ATOM 1876 O O . SER A 1 234 ? -10.695 -16.984 -38.929 1.00 24.39 234 SER A O 1
ATOM 1878 N N . PRO A 1 235 ? -11.288 -15.453 -37.382 1.00 24.48 235 PRO A N 1
ATOM 1879 C CA . PRO A 1 235 ? -11.688 -14.352 -38.248 1.00 24.48 235 PRO A CA 1
ATOM 1880 C C . PRO A 1 235 ? -11.589 -12.981 -37.569 1.00 24.48 235 PRO A C 1
ATOM 1882 O O . PRO A 1 235 ? -11.919 -12.781 -36.406 1.00 24.48 235 PRO A O 1
ATOM 1885 N N . THR A 1 236 ? -11.104 -12.052 -38.382 1.00 24.25 236 THR A N 1
ATOM 1886 C CA . THR A 1 236 ? -11.055 -10.598 -38.242 1.00 24.25 236 THR A CA 1
ATOM 1887 C C . THR A 1 236 ? -12.428 -9.964 -38.036 1.00 24.25 236 THR A C 1
ATOM 1889 O O . THR A 1 236 ? -13.322 -10.232 -38.834 1.00 24.25 236 THR A O 1
ATOM 1892 N N . GLU A 1 237 ? -12.528 -8.997 -37.121 1.00 24.31 237 GLU A N 1
ATOM 1893 C CA . GLU A 1 237 ? -13.471 -7.881 -37.247 1.00 24.31 237 GLU A CA 1
ATOM 1894 C C . GLU A 1 237 ? -12.798 -6.548 -36.886 1.00 24.31 237 GLU A C 1
ATOM 1896 O O . GLU A 1 237 ? -12.159 -6.371 -35.852 1.00 24.31 237 GLU A O 1
ATOM 1901 N N . THR A 1 238 ? -12.917 -5.632 -37.841 1.00 24.62 238 THR A N 1
ATOM 1902 C CA . THR A 1 238 ? -12.449 -4.247 -37.907 1.00 24.62 238 THR A CA 1
ATOM 1903 C C . THR A 1 238 ? -13.155 -3.333 -36.907 1.00 24.62 238 THR A C 1
ATOM 1905 O O . THR A 1 238 ? -14.383 -3.271 -36.904 1.00 24.62 238 THR A O 1
ATOM 1908 N N . VAL A 1 239 ? -12.394 -2.520 -36.164 1.00 24.92 239 VAL A N 1
ATOM 1909 C CA . VAL A 1 239 ? -12.926 -1.370 -35.413 1.00 24.92 239 VAL A CA 1
ATOM 1910 C C . VAL A 1 239 ? -12.239 -0.083 -35.868 1.00 24.92 239 VAL A C 1
ATOM 1912 O O . VAL A 1 239 ? -11.022 -0.017 -36.020 1.00 24.92 239 VAL A O 1
ATOM 1915 N N . HIS A 1 240 ? -13.080 0.916 -36.128 1.00 26.23 240 HIS A N 1
ATOM 1916 C CA . HIS A 1 240 ? -12.777 2.261 -36.599 1.00 26.23 240 HIS A CA 1
ATOM 1917 C C . HIS A 1 240 ? -11.937 3.084 -35.606 1.00 26.23 240 HIS A C 1
ATOM 1919 O O . HIS A 1 240 ? -12.340 3.285 -34.462 1.00 26.23 240 HIS A O 1
ATOM 1925 N N . ASP A 1 241 ? -10.840 3.658 -36.104 1.00 24.55 241 ASP A N 1
ATOM 1926 C CA . ASP A 1 241 ? -10.097 4.752 -35.477 1.00 24.55 241 ASP A CA 1
ATOM 1927 C C . ASP A 1 241 ? -10.740 6.108 -35.800 1.00 24.55 241 ASP A C 1
ATOM 1929 O O . ASP A 1 241 ? -10.911 6.456 -36.971 1.00 24.55 241 ASP A O 1
ATOM 1933 N N . SER A 1 242 ? -10.992 6.926 -34.773 1.00 24.34 242 SER A N 1
ATOM 1934 C CA . SER A 1 242 ? -10.977 8.388 -34.910 1.00 24.34 242 SER A CA 1
ATOM 1935 C C . SER A 1 242 ? -10.927 9.096 -33.552 1.00 24.34 242 SER A C 1
ATOM 1937 O O . SER A 1 242 ? -11.974 9.346 -32.966 1.00 24.34 242 SER A O 1
ATOM 1939 N N . VAL A 1 243 ? -9.741 9.520 -33.099 1.00 26.81 243 VAL A N 1
ATOM 1940 C CA . VAL A 1 243 ? -9.576 10.789 -32.360 1.00 26.81 243 VAL A CA 1
ATOM 1941 C C . VAL A 1 243 ? -8.201 11.370 -32.692 1.00 26.81 243 VAL A C 1
ATOM 1943 O O . VAL A 1 243 ? -7.166 10.867 -32.263 1.00 26.81 243 VAL A O 1
ATOM 1946 N N . GLY A 1 244 ? -8.198 12.445 -33.479 1.00 23.34 244 GLY A N 1
ATOM 1947 C CA . GLY A 1 244 ? -7.017 13.260 -33.727 1.00 23.34 244 GLY A CA 1
ATOM 1948 C C . GLY A 1 244 ? -6.733 14.202 -32.560 1.00 23.34 244 GLY A C 1
ATOM 1949 O O . GLY A 1 244 ? -7.651 14.726 -31.939 1.00 23.34 244 GLY A O 1
ATOM 1950 N N . ASN A 1 245 ? -5.452 14.466 -32.313 1.00 26.98 245 ASN A N 1
ATOM 1951 C CA . ASN A 1 245 ? -5.020 15.697 -31.665 1.00 26.98 245 ASN A CA 1
ATOM 1952 C C . ASN A 1 245 ? -3.755 16.213 -32.348 1.00 26.98 245 ASN A C 1
ATOM 1954 O O . ASN A 1 245 ? -2.764 15.502 -32.515 1.00 26.98 245 ASN A O 1
ATOM 1958 N N . ALA A 1 246 ? -3.852 17.462 -32.791 1.00 25.75 246 ALA A N 1
ATOM 1959 C CA . ALA A 1 246 ? -2.856 18.180 -33.558 1.00 25.75 246 ALA A CA 1
ATOM 1960 C C . ALA A 1 246 ? -1.624 18.528 -32.705 1.00 25.75 246 ALA A C 1
ATOM 1962 O O . ALA A 1 246 ? -1.741 19.117 -31.632 1.00 25.75 246 ALA A O 1
ATOM 1963 N N . LEU A 1 247 ? -0.436 18.213 -33.226 1.00 26.83 247 LEU A N 1
ATOM 1964 C CA . LEU A 1 247 ? 0.827 18.834 -32.823 1.00 26.83 247 LEU A CA 1
ATOM 1965 C C . LEU A 1 247 ? 1.035 20.142 -33.606 1.00 26.83 247 LEU A C 1
ATOM 1967 O O . LEU A 1 247 ? 0.782 20.159 -34.813 1.00 26.83 247 LEU A O 1
ATOM 1971 N N . PRO A 1 248 ? 1.608 21.199 -33.005 1.00 28.89 248 PRO A N 1
ATOM 1972 C CA . PRO A 1 248 ? 2.224 22.271 -33.769 1.00 28.89 248 PRO A CA 1
ATOM 1973 C C . PRO A 1 248 ? 3.619 21.845 -34.266 1.00 28.89 248 PRO A C 1
ATOM 1975 O O . PRO A 1 248 ? 4.549 21.628 -33.493 1.00 28.89 248 PRO A O 1
ATOM 1978 N N . THR A 1 249 ? 3.749 21.752 -35.588 1.00 27.14 249 THR A N 1
ATOM 1979 C CA . THR A 1 249 ? 4.978 21.904 -36.399 1.00 27.14 249 THR A CA 1
ATOM 1980 C C . THR A 1 249 ? 5.619 23.284 -36.153 1.00 27.14 249 THR A C 1
ATOM 1982 O O . THR A 1 249 ? 4.869 24.224 -35.917 1.00 27.14 249 THR A O 1
ATOM 1985 N N . LYS A 1 250 ? 6.921 23.593 -36.252 1.00 27.34 250 LYS A N 1
ATOM 1986 C CA . LYS A 1 250 ? 8.144 23.044 -36.884 1.00 27.34 250 LYS A CA 1
ATOM 1987 C C . LYS A 1 250 ? 9.367 23.783 -36.226 1.00 27.34 250 LYS A C 1
ATOM 1989 O O . LYS A 1 250 ? 9.137 24.617 -35.354 1.00 27.34 250 LYS A O 1
ATOM 1994 N N . PRO A 1 251 ? 10.641 23.511 -36.589 1.00 33.75 251 PRO A N 1
ATOM 1995 C CA . PRO A 1 251 ? 11.807 23.635 -35.712 1.00 33.75 251 PRO A CA 1
ATOM 1996 C C . PRO A 1 251 ? 12.577 24.953 -35.877 1.00 33.75 251 PRO A C 1
ATOM 1998 O O . PRO A 1 251 ? 12.584 25.541 -36.959 1.00 33.75 251 PRO A O 1
ATOM 2001 N N . GLN A 1 252 ? 13.311 25.353 -34.836 1.00 26.50 252 GLN A N 1
ATOM 2002 C CA . GLN A 1 252 ? 14.468 26.231 -34.989 1.00 26.50 252 GLN A CA 1
ATOM 2003 C C . GLN A 1 252 ? 15.744 25.471 -34.649 1.00 26.50 252 GLN A C 1
ATOM 2005 O O . GLN A 1 252 ? 15.940 24.962 -33.550 1.00 26.50 252 GLN A O 1
ATOM 2010 N N . ASP A 1 253 ? 16.555 25.388 -35.689 1.00 29.70 253 ASP A N 1
ATOM 2011 C CA . ASP A 1 253 ? 17.893 24.850 -35.774 1.00 29.70 253 ASP A CA 1
ATOM 2012 C C . ASP A 1 253 ? 18.871 25.910 -35.246 1.00 29.70 253 ASP A C 1
ATOM 2014 O O . ASP A 1 253 ? 18.934 27.017 -35.786 1.00 29.70 253 ASP A O 1
ATOM 2018 N N . SER A 1 254 ? 19.612 25.602 -34.183 1.00 26.77 254 SER A N 1
ATOM 2019 C CA . SER A 1 254 ? 20.863 26.293 -33.865 1.00 26.77 254 SER A CA 1
ATOM 2020 C C . SER A 1 254 ? 21.732 25.467 -32.913 1.00 26.77 254 SER A C 1
ATOM 2022 O O . SER A 1 254 ? 21.556 25.452 -31.704 1.00 26.77 254 SER A O 1
ATOM 2024 N N . GLY A 1 255 ? 22.718 24.799 -33.512 1.00 27.73 255 GLY A N 1
ATOM 2025 C CA . GLY A 1 255 ? 24.118 24.910 -33.101 1.00 27.73 255 GLY A CA 1
ATOM 2026 C C . GLY A 1 255 ? 24.533 24.336 -31.743 1.00 27.73 255 GLY A C 1
ATOM 2027 O O . GLY A 1 255 ? 24.277 24.916 -30.697 1.00 27.73 255 GLY A O 1
ATOM 2028 N N . ASN A 1 256 ? 25.385 23.310 -31.819 1.00 32.03 256 ASN A N 1
ATOM 2029 C CA . ASN A 1 256 ? 26.264 22.808 -30.757 1.00 32.03 256 ASN A CA 1
ATOM 2030 C C . ASN A 1 256 ? 25.586 22.137 -29.557 1.00 32.03 256 ASN A C 1
ATOM 2032 O O . ASN A 1 256 ? 25.546 22.693 -28.466 1.00 32.03 256 ASN A O 1
ATOM 2036 N N . ASP A 1 257 ? 25.260 20.852 -29.713 1.00 31.00 257 ASP A N 1
ATOM 2037 C CA . ASP A 1 257 ? 25.241 19.931 -28.573 1.00 31.00 257 ASP A CA 1
ATOM 2038 C C . ASP A 1 257 ? 26.112 18.695 -28.854 1.00 31.00 257 ASP A C 1
ATOM 2040 O O . ASP A 1 257 ? 25.662 17.573 -29.094 1.00 31.00 257 ASP A O 1
ATOM 2044 N N . LYS A 1 258 ? 27.430 18.928 -28.886 1.00 30.78 258 LYS A N 1
ATOM 2045 C CA . LYS A 1 258 ? 28.418 17.870 -28.664 1.00 30.78 258 LYS A CA 1
ATOM 2046 C C . LYS A 1 258 ? 28.536 17.673 -27.154 1.00 30.78 258 LYS A C 1
ATOM 2048 O O . LYS A 1 258 ? 29.440 18.240 -26.547 1.00 30.78 258 LYS A O 1
ATOM 2053 N N . GLY A 1 259 ? 27.661 16.866 -26.556 1.00 30.38 259 GLY A N 1
ATOM 2054 C CA . GLY A 1 259 ? 27.907 16.440 -25.178 1.00 30.38 259 GLY A CA 1
ATOM 2055 C C . GLY A 1 259 ? 26.738 15.958 -24.335 1.00 30.38 259 GLY A C 1
ATOM 2056 O O . GLY A 1 259 ? 26.701 16.336 -23.174 1.00 30.38 259 GLY A O 1
ATOM 2057 N N . ASN A 1 260 ? 25.835 15.096 -24.823 1.00 29.77 260 ASN A N 1
ATOM 2058 C CA . ASN A 1 260 ? 25.074 14.251 -23.883 1.00 29.77 260 ASN A CA 1
ATOM 2059 C C . ASN A 1 260 ? 24.448 12.972 -24.462 1.00 29.77 260 ASN A C 1
ATOM 2061 O O . ASN A 1 260 ? 23.362 12.553 -24.070 1.00 29.77 260 ASN A O 1
ATOM 2065 N N . THR A 1 261 ? 25.147 12.279 -25.361 1.00 29.94 261 THR A N 1
ATOM 2066 C CA . THR A 1 261 ? 24.877 10.850 -25.565 1.00 29.94 261 THR A CA 1
ATOM 2067 C C . THR A 1 261 ? 25.660 10.067 -24.517 1.00 29.94 261 THR A C 1
ATOM 2069 O O . THR A 1 261 ? 26.768 9.602 -24.777 1.00 29.94 261 THR A O 1
ATOM 2072 N N . ARG A 1 262 ? 25.092 9.891 -23.313 1.00 32.34 262 ARG A N 1
ATOM 2073 C CA . ARG A 1 262 ? 25.466 8.731 -22.490 1.00 32.34 262 ARG A CA 1
ATOM 2074 C C . ARG A 1 262 ? 25.065 7.497 -23.290 1.00 32.34 262 ARG A C 1
ATOM 2076 O O . ARG A 1 262 ? 23.925 7.043 -23.234 1.00 32.34 262 ARG A O 1
ATOM 2083 N N . LYS A 1 263 ? 25.995 7.002 -24.109 1.00 35.00 263 LYS A N 1
ATOM 2084 C CA . LYS A 1 263 ? 25.954 5.635 -24.608 1.00 35.00 263 LYS A CA 1
ATOM 2085 C C . LYS A 1 263 ? 25.769 4.754 -23.381 1.00 35.00 263 LYS A C 1
ATOM 2087 O O . LYS A 1 263 ? 26.535 4.858 -22.427 1.00 35.00 263 LYS A O 1
ATOM 2092 N N . ILE A 1 264 ? 24.735 3.925 -23.407 1.00 39.69 264 ILE A N 1
ATOM 2093 C CA . ILE A 1 264 ? 24.636 2.772 -22.522 1.00 39.69 264 ILE A CA 1
ATOM 2094 C C . ILE A 1 264 ? 25.759 1.842 -22.987 1.00 39.69 264 ILE A C 1
ATOM 2096 O O . ILE A 1 264 ? 25.574 1.018 -23.881 1.00 39.69 264 ILE A O 1
ATOM 2100 N N . GLU A 1 265 ? 26.971 2.093 -22.496 1.00 33.62 265 GLU A N 1
ATOM 2101 C CA . GLU A 1 265 ? 28.088 1.180 -22.659 1.00 33.62 265 GLU A CA 1
ATOM 2102 C C . GLU A 1 265 ? 27.822 -0.019 -21.758 1.00 33.62 265 GLU A C 1
ATOM 2104 O O . GLU A 1 265 ? 27.882 0.068 -20.538 1.00 33.62 265 GLU A O 1
ATOM 2109 N N . CYS A 1 266 ? 27.454 -1.094 -22.452 1.00 36.91 266 CYS A N 1
ATOM 2110 C CA . CYS A 1 266 ? 27.484 -2.499 -22.092 1.00 36.91 266 CYS A CA 1
ATOM 2111 C C . CYS A 1 266 ? 26.882 -2.920 -20.750 1.00 36.91 266 CYS A C 1
ATOM 2113 O O . CYS A 1 266 ? 27.375 -2.620 -19.668 1.00 36.91 266 CYS A O 1
ATOM 2115 N N . ALA A 1 267 ? 25.882 -3.792 -20.886 1.00 38.19 267 ALA A N 1
ATOM 2116 C CA . ALA A 1 267 ? 25.352 -4.681 -19.864 1.00 38.19 267 ALA A CA 1
ATOM 2117 C C . ALA A 1 267 ? 26.436 -5.297 -18.950 1.00 38.19 267 ALA A C 1
ATOM 2119 O O . ALA A 1 267 ? 26.163 -5.502 -17.779 1.00 38.19 267 ALA A O 1
ATOM 2120 N N . ASP A 1 268 ? 27.674 -5.484 -19.417 1.00 36.41 268 ASP A N 1
ATOM 2121 C CA . ASP A 1 268 ? 28.787 -6.023 -18.622 1.00 36.41 268 ASP A CA 1
ATOM 2122 C C . ASP A 1 268 ? 29.223 -5.141 -17.434 1.00 36.41 268 ASP A C 1
ATOM 2124 O O . ASP A 1 268 ? 29.673 -5.666 -16.416 1.00 36.41 268 ASP A O 1
ATOM 2128 N N . ALA A 1 269 ? 29.057 -3.814 -17.507 1.00 38.59 269 ALA A N 1
ATOM 2129 C CA . ALA A 1 269 ? 29.393 -2.911 -16.400 1.00 38.59 269 ALA A CA 1
ATOM 2130 C C . ALA A 1 269 ? 28.341 -2.925 -15.271 1.00 38.59 269 ALA A C 1
ATOM 2132 O O . ALA A 1 269 ? 28.638 -2.520 -14.147 1.00 38.59 269 ALA A O 1
ATOM 2133 N N . PHE A 1 270 ? 27.124 -3.414 -15.546 1.00 44.78 270 PHE A N 1
ATOM 2134 C CA . PHE A 1 270 ? 26.047 -3.512 -14.553 1.00 44.78 270 PHE A CA 1
ATOM 2135 C C . PHE A 1 270 ? 26.239 -4.672 -13.562 1.00 44.78 270 PHE A C 1
ATOM 2137 O O . PHE A 1 270 ? 25.655 -4.635 -12.482 1.00 44.78 270 PHE A O 1
ATOM 2144 N N . PHE A 1 271 ? 27.068 -5.668 -13.893 1.00 43.12 271 PHE A N 1
ATOM 2145 C CA . PHE A 1 271 ? 27.195 -6.919 -13.131 1.00 43.12 271 PHE A CA 1
ATOM 2146 C C . PHE A 1 271 ? 28.446 -7.019 -12.240 1.00 43.12 271 PHE A C 1
ATOM 2148 O O . PHE A 1 271 ? 28.663 -8.057 -11.624 1.00 43.12 271 PHE A O 1
ATOM 2155 N N . GLN A 1 272 ? 29.287 -5.978 -12.164 1.00 39.53 272 GLN A N 1
ATOM 2156 C CA . GLN A 1 272 ? 30.575 -6.037 -11.444 1.00 39.53 272 GLN A CA 1
ATOM 2157 C C . GLN A 1 272 ? 30.588 -5.357 -10.065 1.00 39.53 272 GLN A C 1
ATOM 2159 O O . GLN A 1 272 ? 31.649 -5.258 -9.455 1.00 39.53 272 GLN A O 1
ATOM 2164 N N . ASN A 1 273 ? 29.452 -4.864 -9.563 1.00 40.38 273 ASN A N 1
ATOM 2165 C CA . ASN A 1 273 ? 29.406 -4.121 -8.302 1.00 40.38 273 ASN A CA 1
ATOM 2166 C C . ASN A 1 273 ? 28.486 -4.820 -7.293 1.00 40.38 273 ASN A C 1
ATOM 2168 O O . ASN A 1 273 ? 27.314 -5.038 -7.591 1.00 40.38 273 ASN A O 1
ATOM 2172 N N . ASP A 1 274 ? 28.991 -5.090 -6.086 1.00 45.16 274 ASP A N 1
ATOM 2173 C CA . ASP A 1 274 ? 28.315 -5.819 -4.991 1.00 45.16 274 ASP A CA 1
ATOM 2174 C C . ASP A 1 274 ? 27.040 -5.135 -4.434 1.00 45.16 274 ASP A C 1
ATOM 2176 O O . ASP A 1 274 ? 26.484 -5.561 -3.423 1.00 45.16 274 ASP A O 1
ATOM 2180 N N . GLN A 1 275 ? 26.544 -4.070 -5.074 1.00 52.22 275 GLN A N 1
ATOM 2181 C CA . GLN A 1 275 ? 25.280 -3.407 -4.742 1.00 52.22 275 GLN A CA 1
ATOM 2182 C C . GLN A 1 275 ? 24.520 -3.016 -6.014 1.00 52.22 275 GLN A C 1
ATOM 2184 O O . GLN A 1 275 ? 24.549 -1.864 -6.458 1.00 52.22 275 GLN A O 1
ATOM 2189 N N . PHE A 1 276 ? 23.822 -3.982 -6.613 1.00 65.62 276 PHE A N 1
ATOM 2190 C CA . PHE A 1 276 ? 22.892 -3.718 -7.707 1.00 65.62 276 PHE A CA 1
ATOM 2191 C C . PHE A 1 276 ? 21.708 -2.877 -7.198 1.00 65.62 276 PHE A C 1
ATOM 2193 O O . PHE A 1 276 ? 20.864 -3.344 -6.434 1.00 65.62 276 PHE A O 1
ATOM 2200 N N . ASN A 1 277 ? 21.643 -1.605 -7.601 1.00 81.75 277 ASN A N 1
ATOM 2201 C CA . ASN A 1 277 ? 20.562 -0.702 -7.204 1.00 81.75 277 ASN A CA 1
ATOM 2202 C C . ASN A 1 277 ? 19.352 -0.879 -8.135 1.00 81.75 277 ASN A C 1
ATOM 2204 O O . ASN A 1 277 ? 19.219 -0.171 -9.137 1.00 81.75 277 ASN A O 1
ATOM 2208 N N . THR A 1 278 ? 18.467 -1.818 -7.795 1.00 84.44 278 THR A N 1
ATOM 2209 C CA . THR A 1 278 ? 17.251 -2.141 -8.564 1.00 84.44 278 THR A CA 1
ATOM 2210 C C . THR A 1 278 ? 16.397 -0.905 -8.861 1.00 84.44 278 THR A C 1
ATOM 2212 O O . THR A 1 278 ? 15.925 -0.747 -9.988 1.00 84.44 278 THR A O 1
ATOM 2215 N N . THR A 1 279 ? 16.249 0.011 -7.901 1.00 87.62 279 THR A N 1
ATOM 2216 C CA . THR A 1 279 ? 15.467 1.249 -8.041 1.00 87.62 279 THR A CA 1
ATOM 2217 C C . THR A 1 279 ? 16.050 2.192 -9.090 1.00 87.62 279 THR A C 1
ATOM 2219 O O . THR A 1 279 ? 15.327 2.657 -9.973 1.00 87.62 279 THR A O 1
ATOM 2222 N N . GLN A 1 280 ? 17.349 2.499 -9.021 1.00 88.00 280 GLN A N 1
ATOM 2223 C CA . GLN A 1 280 ? 17.969 3.415 -9.982 1.00 88.00 280 GLN A CA 1
ATOM 2224 C C . GLN A 1 280 ? 18.019 2.793 -11.379 1.00 88.00 280 GLN A C 1
ATOM 2226 O O . GLN A 1 280 ? 17.609 3.440 -12.341 1.00 88.00 280 GLN A O 1
ATOM 2231 N N . THR A 1 281 ? 18.417 1.521 -11.482 1.00 88.06 281 THR A N 1
ATOM 2232 C CA . THR A 1 281 ? 18.430 0.795 -12.758 1.00 88.06 281 THR A CA 1
ATOM 2233 C C . THR A 1 281 ? 17.037 0.763 -13.387 1.00 88.06 281 THR A C 1
ATOM 2235 O O . THR A 1 281 ? 16.892 0.949 -14.593 1.00 88.06 281 THR A O 1
ATOM 2238 N N . SER A 1 282 ? 15.987 0.625 -12.574 1.00 92.75 282 SER A N 1
ATOM 2239 C CA . SER A 1 282 ? 14.609 0.653 -13.066 1.00 92.75 282 SER A CA 1
ATOM 2240 C C . SER A 1 282 ? 14.201 2.003 -13.652 1.00 92.75 282 SER A C 1
ATOM 2242 O O . SER A 1 282 ? 13.533 2.053 -14.685 1.00 92.75 282 SER A O 1
ATOM 2244 N N . LYS A 1 283 ? 14.635 3.108 -13.037 1.00 92.69 283 LYS A N 1
ATOM 2245 C CA . LYS A 1 283 ? 14.407 4.465 -13.560 1.00 92.69 283 LYS A CA 1
ATOM 2246 C C . LYS A 1 283 ? 15.154 4.687 -14.880 1.00 92.69 283 LYS A C 1
ATOM 2248 O O . LYS A 1 283 ? 14.590 5.276 -15.804 1.00 92.69 283 LYS A O 1
ATOM 2253 N N . ASP A 1 284 ? 16.372 4.164 -14.999 1.00 89.25 284 ASP A N 1
ATOM 2254 C CA . ASP A 1 284 ? 17.176 4.262 -16.221 1.00 89.25 284 ASP A CA 1
ATOM 2255 C C . ASP A 1 284 ? 16.551 3.450 -17.374 1.00 89.25 284 ASP A C 1
ATOM 2257 O O . ASP A 1 284 ? 16.424 3.953 -18.496 1.00 89.25 284 ASP A O 1
ATOM 2261 N N . VAL A 1 285 ? 16.071 2.231 -17.092 1.00 92.12 285 VAL A N 1
ATOM 2262 C CA . VAL A 1 285 ? 15.325 1.401 -18.056 1.00 92.12 285 VAL A CA 1
ATOM 2263 C C . VAL A 1 285 ? 14.023 2.085 -18.476 1.00 92.12 285 VAL A C 1
ATOM 2265 O O . VAL A 1 285 ? 13.756 2.193 -19.673 1.00 92.12 285 VAL A O 1
ATOM 2268 N N . PHE A 1 286 ? 13.239 2.621 -17.535 1.00 94.81 286 PHE A N 1
ATOM 2269 C CA . PHE A 1 286 ? 12.022 3.379 -17.848 1.00 94.81 286 PHE A CA 1
ATOM 2270 C C . PHE A 1 286 ? 12.299 4.569 -18.778 1.00 94.81 286 PHE A C 1
ATOM 2272 O O . PHE A 1 286 ? 11.568 4.797 -19.749 1.00 94.81 286 PHE A O 1
ATOM 2279 N N . HIS A 1 287 ? 13.367 5.326 -18.507 1.00 92.81 287 HIS A N 1
ATOM 2280 C CA . HIS A 1 287 ? 13.761 6.454 -19.343 1.00 92.81 287 HIS A CA 1
ATOM 2281 C C . HIS A 1 287 ? 14.101 6.000 -20.769 1.00 92.81 287 HIS A C 1
ATOM 2283 O O . HIS A 1 287 ? 13.603 6.576 -21.739 1.00 92.81 287 HIS A O 1
ATOM 2289 N N . TRP A 1 288 ? 14.880 4.924 -20.908 1.00 94.25 288 TRP A N 1
ATOM 2290 C CA . TRP A 1 288 ? 15.214 4.359 -22.214 1.00 94.25 288 TRP A CA 1
ATOM 2291 C C . TRP A 1 288 ? 13.976 3.867 -22.978 1.00 94.25 288 TRP A C 1
ATOM 2293 O O . TRP A 1 288 ? 13.834 4.168 -24.168 1.00 94.25 288 TRP A O 1
ATOM 2303 N N . LEU A 1 289 ? 13.063 3.159 -22.302 1.00 94.62 289 LEU A N 1
ATOM 2304 C CA . LEU A 1 289 ? 11.796 2.693 -22.877 1.00 94.62 289 LEU A CA 1
ATOM 2305 C C . LEU A 1 289 ? 10.960 3.876 -23.380 1.00 94.62 289 LEU A C 1
ATOM 2307 O O . LEU A 1 289 ? 10.439 3.840 -24.493 1.00 94.62 289 LEU A O 1
ATOM 2311 N N . THR A 1 290 ? 10.910 4.964 -22.609 1.00 94.25 290 THR A N 1
ATOM 2312 C CA . THR A 1 290 ? 10.192 6.191 -22.978 1.00 94.25 290 THR A CA 1
ATOM 2313 C C . THR A 1 290 ? 10.784 6.849 -24.228 1.00 94.25 290 THR A C 1
ATOM 2315 O O . THR A 1 290 ? 10.043 7.179 -25.154 1.00 94.25 290 THR A O 1
ATOM 2318 N N . LEU A 1 291 ? 12.113 6.985 -24.310 1.00 92.81 291 LEU A N 1
ATOM 2319 C CA . LEU A 1 291 ? 12.793 7.559 -25.483 1.00 92.81 291 LEU A CA 1
ATOM 2320 C C . LEU A 1 291 ? 12.598 6.728 -26.761 1.00 92.81 291 LEU A C 1
ATOM 2322 O O . LEU A 1 291 ? 12.665 7.263 -27.867 1.00 92.81 291 LEU A O 1
ATOM 2326 N N . ASN A 1 292 ? 12.351 5.424 -26.621 1.00 93.44 292 ASN A N 1
ATOM 2327 C CA . ASN A 1 292 ? 12.186 4.498 -27.741 1.00 93.44 292 ASN A CA 1
ATOM 2328 C C . ASN A 1 292 ? 10.730 4.069 -27.975 1.00 93.44 292 ASN A C 1
ATOM 2330 O O . ASN A 1 292 ? 10.487 3.224 -28.838 1.00 93.44 292 ASN A O 1
ATOM 2334 N N . ALA A 1 293 ? 9.759 4.670 -27.277 1.00 93.81 293 ALA A N 1
ATOM 2335 C CA . ALA A 1 293 ? 8.369 4.217 -27.250 1.00 93.81 293 ALA A CA 1
ATOM 2336 C C . ALA A 1 293 ? 7.753 4.041 -28.648 1.00 93.81 293 ALA A C 1
ATOM 2338 O O . ALA A 1 293 ? 7.112 3.030 -28.908 1.00 93.81 293 ALA A O 1
ATOM 2339 N N . VAL A 1 294 ? 7.991 4.973 -29.580 1.00 94.38 294 VAL A N 1
ATOM 2340 C CA . VAL A 1 294 ? 7.460 4.886 -30.956 1.00 94.38 294 VAL A CA 1
ATOM 2341 C C . VAL A 1 294 ? 7.970 3.635 -31.679 1.00 94.38 294 VAL A C 1
ATOM 2343 O O . VAL A 1 294 ? 7.187 2.901 -32.276 1.00 94.38 294 VAL A O 1
ATOM 2346 N N . LYS A 1 295 ? 9.277 3.357 -31.593 1.00 95.44 295 LYS A N 1
ATOM 2347 C CA . LYS A 1 295 ? 9.900 2.189 -32.234 1.00 95.44 295 LYS A CA 1
ATOM 2348 C C . LYS A 1 295 ? 9.466 0.885 -31.570 1.00 95.44 295 LYS A C 1
ATOM 2350 O O . LYS A 1 295 ? 9.263 -0.105 -32.263 1.00 95.44 295 LYS A O 1
ATOM 2355 N N . ILE A 1 296 ? 9.330 0.894 -30.243 1.00 96.44 296 ILE A N 1
ATOM 2356 C CA . ILE A 1 296 ? 8.897 -0.273 -29.469 1.00 96.44 296 ILE A CA 1
ATOM 2357 C C . ILE A 1 296 ? 7.457 -0.636 -29.833 1.00 96.44 296 ILE A C 1
ATOM 2359 O O . ILE A 1 296 ? 7.212 -1.774 -30.212 1.00 96.44 296 ILE A O 1
ATOM 2363 N N . LYS A 1 297 ? 6.527 0.327 -29.813 1.00 95.38 297 LYS A N 1
ATOM 2364 C CA . LYS A 1 297 ? 5.119 0.094 -30.178 1.00 95.38 297 LYS A CA 1
ATOM 2365 C C . LYS A 1 297 ? 4.970 -0.400 -31.619 1.00 95.38 297 LYS A C 1
ATOM 2367 O O . LYS A 1 297 ? 4.275 -1.378 -31.864 1.00 95.38 297 LYS A O 1
ATOM 2372 N N . ALA A 1 298 ? 5.694 0.210 -32.561 1.00 95.12 298 ALA A N 1
ATOM 2373 C CA . ALA A 1 298 ? 5.695 -0.240 -33.953 1.00 95.12 298 ALA A CA 1
ATOM 2374 C C . ALA A 1 298 ? 6.178 -1.693 -34.110 1.00 95.12 298 ALA A C 1
ATOM 2376 O O . ALA A 1 298 ? 5.680 -2.419 -34.963 1.00 95.12 298 ALA A O 1
ATOM 2377 N N . TRP A 1 299 ? 7.142 -2.124 -33.290 1.00 96.50 299 TRP A N 1
ATOM 2378 C CA . TRP A 1 299 ? 7.630 -3.500 -33.305 1.00 96.50 299 TRP A CA 1
ATOM 2379 C C . TRP A 1 299 ? 6.679 -4.477 -32.602 1.00 96.50 299 TRP A C 1
ATOM 2381 O O . TRP A 1 299 ? 6.471 -5.575 -33.111 1.00 96.50 299 TRP A O 1
ATOM 2391 N N . LEU A 1 300 ? 6.087 -4.092 -31.468 1.00 95.56 300 LEU A N 1
ATOM 2392 C CA . LEU A 1 300 ? 5.197 -4.955 -30.685 1.00 95.56 300 LEU A CA 1
ATOM 2393 C C . LEU A 1 300 ? 3.918 -5.327 -31.445 1.00 95.56 300 LEU A C 1
ATOM 2395 O O . LEU A 1 300 ? 3.484 -6.474 -31.360 1.00 95.56 300 LEU A O 1
ATOM 2399 N N . GLY A 1 301 ? 3.354 -4.424 -32.253 1.00 92.75 301 GLY A N 1
ATOM 2400 C CA . GLY A 1 301 ? 2.087 -4.692 -32.944 1.00 92.75 301 GLY A CA 1
ATOM 2401 C C . GLY A 1 301 ? 0.963 -4.896 -31.927 1.00 92.75 301 GLY A C 1
ATOM 2402 O O . GLY A 1 301 ? 0.751 -4.016 -31.093 1.00 92.75 301 GLY A O 1
ATOM 2403 N N . ASP A 1 302 ? 0.298 -6.051 -31.953 1.00 91.56 302 ASP A N 1
ATOM 2404 C CA . ASP A 1 302 ? -0.864 -6.360 -31.101 1.00 91.56 302 ASP A CA 1
ATOM 2405 C C . ASP A 1 302 ? -0.564 -6.285 -29.590 1.00 91.56 302 ASP A C 1
ATOM 2407 O O . ASP A 1 302 ? -1.410 -5.849 -28.811 1.00 91.56 302 ASP A O 1
ATOM 2411 N N . ASP A 1 303 ? 0.674 -6.572 -29.166 1.00 93.56 303 ASP A N 1
ATOM 2412 C CA . ASP A 1 303 ? 1.101 -6.473 -27.758 1.00 93.56 303 ASP A CA 1
ATOM 2413 C C . ASP A 1 303 ? 1.248 -5.010 -27.258 1.00 93.56 303 ASP A C 1
ATOM 2415 O O . ASP A 1 303 ? 1.600 -4.753 -26.103 1.00 93.56 303 ASP A O 1
ATOM 2419 N N . THR A 1 304 ? 0.993 -4.009 -28.112 1.00 94.94 304 THR A N 1
ATOM 2420 C CA . THR A 1 304 ? 1.146 -2.580 -27.778 1.00 94.94 304 THR A CA 1
ATOM 2421 C C . THR A 1 304 ? 0.232 -2.126 -26.643 1.00 94.94 304 THR A C 1
ATOM 2423 O O . THR A 1 304 ? 0.623 -1.236 -25.876 1.00 94.94 304 THR A O 1
ATOM 2426 N N . LEU A 1 305 ? -0.972 -2.695 -26.537 1.00 94.19 305 LEU A N 1
ATOM 2427 C CA . LEU A 1 305 ? -1.921 -2.331 -25.485 1.00 94.19 305 LEU A CA 1
ATOM 2428 C C . LEU A 1 305 ? -1.379 -2.746 -24.113 1.00 94.19 305 LEU A C 1
ATOM 2430 O O . LEU A 1 305 ? -1.188 -1.888 -23.252 1.00 94.19 305 LEU A O 1
ATOM 2434 N N . GLU A 1 306 ? -1.013 -4.023 -23.966 1.00 94.50 306 GLU A N 1
ATOM 2435 C CA . GLU A 1 306 ? -0.450 -4.582 -22.731 1.00 94.50 306 GLU A CA 1
ATOM 2436 C C . GLU A 1 306 ? 0.842 -3.855 -22.320 1.00 94.50 306 GLU A C 1
ATOM 2438 O O . GLU A 1 306 ? 1.031 -3.496 -21.156 1.00 94.50 306 GLU A O 1
ATOM 2443 N N . TYR A 1 307 ? 1.711 -3.553 -23.292 1.00 95.88 307 TYR A N 1
ATOM 2444 C CA . TYR A 1 307 ? 2.923 -2.769 -23.053 1.00 95.88 307 TYR A CA 1
ATOM 2445 C C . TYR A 1 307 ? 2.620 -1.350 -22.568 1.00 95.88 307 TYR A C 1
ATOM 2447 O O . TYR A 1 307 ? 3.284 -0.841 -21.664 1.00 95.88 307 TYR A O 1
ATOM 2455 N N . SER A 1 308 ? 1.631 -0.685 -23.168 1.00 95.62 308 SER A N 1
ATOM 2456 C CA . SER A 1 308 ? 1.278 0.687 -22.797 1.00 95.62 308 SER A CA 1
ATOM 2457 C C . SER A 1 308 ? 0.705 0.753 -21.380 1.00 95.62 308 SER A C 1
ATOM 2459 O O . SER A 1 308 ? 1.046 1.677 -20.645 1.00 95.62 308 SER A O 1
ATOM 2461 N N . GLU A 1 309 ? -0.093 -0.235 -20.974 1.00 94.56 309 GLU A N 1
ATOM 2462 C CA . GLU A 1 309 ? -0.577 -0.369 -19.596 1.00 94.56 309 GLU A CA 1
ATOM 2463 C C . GLU A 1 309 ? 0.570 -0.564 -18.601 1.00 94.56 309 GLU A C 1
ATOM 2465 O O . GLU A 1 309 ? 0.660 0.171 -17.618 1.00 94.56 309 GLU A O 1
ATOM 2470 N N . ALA A 1 310 ? 1.490 -1.491 -18.886 1.00 95.94 310 ALA A N 1
ATOM 2471 C CA . ALA A 1 310 ? 2.653 -1.734 -18.034 1.00 95.94 310 ALA A CA 1
ATOM 2472 C C . ALA A 1 310 ? 3.552 -0.486 -17.918 1.00 95.94 310 ALA A C 1
ATOM 2474 O O . ALA A 1 310 ? 4.060 -0.167 -16.845 1.00 95.94 310 ALA A O 1
ATOM 2475 N N . MET A 1 311 ? 3.704 0.288 -18.999 1.00 96.69 311 MET A N 1
ATOM 2476 C CA . MET A 1 311 ? 4.427 1.565 -18.965 1.00 96.69 311 MET A CA 1
ATOM 2477 C C . MET A 1 311 ? 3.718 2.637 -18.125 1.00 96.69 311 MET A C 1
ATOM 2479 O O . MET A 1 311 ? 4.394 3.445 -17.484 1.00 96.69 311 MET A O 1
ATOM 2483 N N . ILE A 1 312 ? 2.380 2.669 -18.115 1.00 94.56 312 ILE A N 1
ATOM 2484 C CA . ILE A 1 312 ? 1.602 3.578 -17.258 1.00 94.56 312 ILE A CA 1
ATOM 2485 C C . ILE A 1 312 ? 1.797 3.208 -15.784 1.00 94.56 312 ILE A C 1
ATOM 2487 O O . ILE A 1 312 ? 2.077 4.099 -14.985 1.00 94.56 312 ILE A O 1
ATOM 2491 N N . GLN A 1 313 ? 1.737 1.920 -15.442 1.00 94.19 313 GLN A N 1
ATOM 2492 C CA . GLN A 1 313 ? 1.981 1.418 -14.082 1.00 94.19 313 GLN A CA 1
ATOM 2493 C C . GLN A 1 313 ? 3.412 1.719 -13.623 1.00 94.19 313 GLN A C 1
ATOM 2495 O O . GLN A 1 313 ? 3.637 2.229 -12.530 1.00 94.19 313 GLN A O 1
ATOM 2500 N N . LEU A 1 314 ? 4.404 1.530 -14.495 1.00 94.62 314 LEU A N 1
ATOM 2501 C CA . LEU A 1 314 ? 5.785 1.846 -14.138 1.00 94.62 314 LEU A CA 1
ATOM 2502 C C . LEU A 1 314 ? 6.001 3.351 -13.921 1.00 94.62 314 LEU A C 1
ATOM 2504 O O . LEU A 1 314 ? 6.746 3.764 -13.030 1.00 94.62 314 LEU A O 1
ATOM 2508 N N . LYS A 1 315 ? 5.336 4.191 -14.723 1.00 94.75 315 LYS A N 1
ATOM 2509 C CA . LYS A 1 315 ? 5.316 5.642 -14.509 1.00 94.75 315 LYS A CA 1
ATOM 2510 C C . LYS A 1 315 ? 4.644 5.991 -13.182 1.00 94.75 315 LYS A C 1
ATOM 2512 O O . LYS A 1 315 ? 5.098 6.911 -12.506 1.00 94.75 315 LYS A O 1
ATOM 2517 N N . GLU A 1 316 ? 3.579 5.287 -12.825 1.00 93.94 316 GLU A N 1
ATOM 2518 C CA . GLU A 1 316 ? 2.870 5.477 -11.566 1.00 93.94 316 GLU A CA 1
ATOM 2519 C C . GLU A 1 316 ? 3.778 5.234 -10.358 1.00 93.94 316 GLU A C 1
ATOM 2521 O O . GLU A 1 316 ? 3.848 6.092 -9.480 1.00 93.94 316 GLU A O 1
ATOM 2526 N N . TRP A 1 317 ? 4.577 4.168 -10.381 1.00 94.50 317 TRP A N 1
ATOM 2527 C CA . TRP A 1 317 ? 5.607 3.927 -9.369 1.00 94.50 317 TRP A CA 1
ATOM 2528 C C . TRP A 1 317 ? 6.607 5.082 -9.237 1.00 94.50 317 TRP A C 1
ATOM 2530 O O . TRP A 1 317 ? 6.928 5.517 -8.131 1.00 94.50 317 TRP A O 1
ATOM 2540 N N . ILE A 1 318 ? 7.066 5.652 -10.353 1.00 92.50 318 ILE A N 1
ATOM 2541 C CA . ILE A 1 318 ? 7.972 6.812 -10.318 1.00 92.50 318 ILE A CA 1
ATOM 2542 C C . ILE A 1 318 ? 7.301 8.024 -9.660 1.00 92.50 318 ILE A C 1
ATOM 2544 O O . ILE A 1 318 ? 7.959 8.771 -8.933 1.00 92.50 318 ILE A O 1
ATOM 2548 N N . LEU A 1 319 ? 6.005 8.231 -9.908 1.00 90.38 319 LEU A N 1
ATOM 2549 C CA . LEU A 1 319 ? 5.233 9.305 -9.282 1.00 90.38 319 LEU A CA 1
ATOM 2550 C C . LEU A 1 319 ? 5.008 9.043 -7.789 1.00 90.38 319 LEU A C 1
ATOM 2552 O O . LEU A 1 319 ? 5.132 9.975 -6.996 1.00 90.38 319 LEU A O 1
ATOM 2556 N N . TRP A 1 320 ? 4.744 7.795 -7.401 1.00 88.94 320 TRP A N 1
ATOM 2557 C CA . TRP A 1 320 ? 4.648 7.373 -6.005 1.00 88.94 320 TRP A CA 1
ATOM 2558 C C . TRP A 1 320 ? 5.927 7.684 -5.230 1.00 88.94 320 TRP A C 1
ATOM 2560 O O . TRP A 1 320 ? 5.875 8.372 -4.212 1.00 88.94 320 TRP A O 1
ATOM 2570 N N . GLU A 1 321 ? 7.074 7.271 -5.765 1.00 87.94 321 GLU A N 1
ATOM 2571 C CA . GLU A 1 321 ? 8.398 7.549 -5.199 1.00 87.94 321 GLU A CA 1
ATOM 2572 C C . GLU A 1 321 ? 8.679 9.054 -5.085 1.00 87.94 321 GLU A C 1
ATOM 2574 O O . GLU A 1 321 ? 9.280 9.518 -4.117 1.00 87.94 321 GLU A O 1
ATOM 2579 N N . ALA A 1 322 ? 8.242 9.847 -6.067 1.00 87.44 322 ALA A N 1
ATOM 2580 C CA . ALA A 1 322 ? 8.433 11.297 -6.054 1.00 87.44 322 ALA A CA 1
ATOM 2581 C C . ALA A 1 322 ? 7.601 12.008 -4.971 1.00 87.44 322 ALA A C 1
ATOM 2583 O O . ALA A 1 322 ? 7.945 13.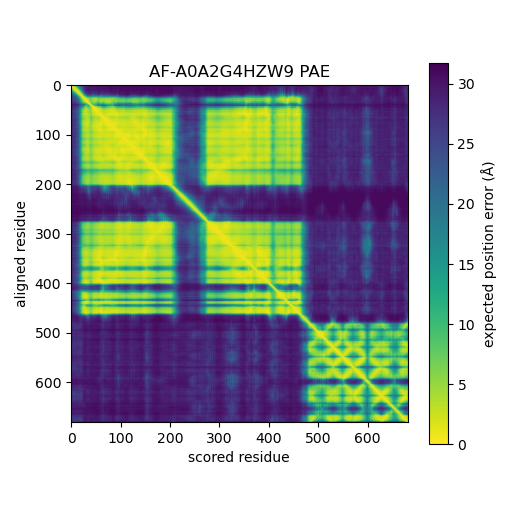123 -4.572 1.00 87.44 322 ALA A O 1
ATOM 2584 N N . LEU A 1 323 ? 6.519 11.379 -4.508 1.00 85.06 323 LEU A N 1
ATOM 2585 C CA . LEU A 1 323 ? 5.636 11.896 -3.467 1.00 85.06 323 LEU A CA 1
ATOM 2586 C C . LEU A 1 323 ? 5.951 11.317 -2.081 1.00 85.06 323 LEU A C 1
ATOM 2588 O O . LEU A 1 323 ? 5.210 11.616 -1.146 1.00 85.06 323 LEU A O 1
ATOM 2592 N N . ASP A 1 324 ? 7.014 10.524 -1.917 1.00 83.38 324 ASP A N 1
ATOM 2593 C CA . ASP A 1 324 ? 7.242 9.774 -0.680 1.00 83.38 324 ASP A CA 1
ATOM 2594 C C . ASP A 1 324 ? 7.202 10.641 0.592 1.00 83.38 324 ASP A C 1
ATOM 2596 O O . ASP A 1 324 ? 7.790 11.725 0.664 1.00 83.38 324 ASP A O 1
ATOM 2600 N N . GLN A 1 325 ? 6.466 10.159 1.599 1.00 75.25 325 GLN A N 1
ATOM 2601 C CA . GLN A 1 325 ? 6.239 10.803 2.900 1.00 75.25 325 GLN A CA 1
ATOM 2602 C C . GLN A 1 325 ? 5.530 12.165 2.835 1.00 75.25 325 GLN A C 1
ATOM 2604 O O . GLN A 1 325 ? 5.631 12.978 3.760 1.00 75.25 325 GLN A O 1
ATOM 2609 N N . THR A 1 326 ? 4.770 12.427 1.771 1.00 80.50 326 THR A N 1
ATOM 2610 C CA . THR A 1 326 ? 3.938 13.632 1.653 1.00 80.50 326 THR A CA 1
ATOM 2611 C C . THR A 1 326 ? 2.460 13.324 1.875 1.00 80.50 326 THR A C 1
ATOM 2613 O O . THR A 1 326 ? 1.980 12.240 1.563 1.00 80.50 326 THR A O 1
ATOM 2616 N N . ALA A 1 327 ? 1.683 14.301 2.351 1.00 79.38 327 ALA A N 1
ATOM 2617 C CA . ALA A 1 327 ? 0.227 14.151 2.462 1.00 79.38 327 ALA A CA 1
ATOM 2618 C C . ALA A 1 327 ? -0.446 13.902 1.094 1.00 79.38 327 ALA A C 1
ATOM 2620 O O . ALA A 1 327 ? -1.518 13.298 1.017 1.00 79.38 327 ALA A O 1
ATOM 2621 N N . GLN A 1 328 ? 0.178 14.372 0.011 1.00 81.94 328 GLN A N 1
ATOM 2622 C CA . GLN A 1 328 ? -0.263 14.162 -1.362 1.00 81.94 328 GLN A CA 1
ATOM 2623 C C . GLN A 1 328 ? -0.192 12.685 -1.755 1.00 81.94 328 GLN A C 1
ATOM 2625 O O . GLN A 1 328 ? -1.131 12.213 -2.386 1.00 81.94 328 GLN A O 1
ATOM 2630 N N . GLN A 1 329 ? 0.850 11.957 -1.338 1.00 84.19 329 GLN A N 1
ATOM 2631 C CA . GLN A 1 329 ? 1.006 10.519 -1.588 1.00 84.19 329 GLN A CA 1
ATOM 2632 C C . GLN A 1 329 ? -0.226 9.736 -1.126 1.00 84.19 329 GLN A C 1
ATOM 2634 O O . GLN A 1 329 ? -0.868 9.057 -1.922 1.00 84.19 329 GLN A O 1
ATOM 2639 N N . TYR A 1 330 ? -0.613 9.903 0.141 1.00 83.69 330 TYR A N 1
ATOM 2640 C CA . TYR A 1 330 ? -1.733 9.176 0.743 1.00 83.69 330 TYR A CA 1
ATOM 2641 C C . TYR A 1 330 ? -3.088 9.596 0.168 1.00 83.69 330 TYR A C 1
ATOM 2643 O O . TYR A 1 330 ? -3.948 8.753 -0.066 1.00 83.69 330 TYR A O 1
ATOM 2651 N N . ASN A 1 331 ? -3.291 10.891 -0.099 1.00 87.12 331 ASN A N 1
ATOM 2652 C CA . ASN A 1 331 ? -4.538 11.363 -0.708 1.00 87.12 331 ASN A CA 1
ATOM 2653 C C . ASN A 1 331 ? -4.703 10.883 -2.152 1.00 87.12 331 ASN A C 1
ATOM 2655 O O . ASN A 1 331 ? -5.816 10.544 -2.554 1.00 87.12 331 ASN A O 1
ATOM 2659 N N . TRP A 1 332 ? -3.614 10.868 -2.921 1.00 90.88 332 TRP A N 1
ATOM 2660 C CA . TRP A 1 332 ? -3.611 10.339 -4.278 1.00 90.88 332 TRP A CA 1
ATOM 2661 C C . TRP A 1 332 ? -3.859 8.830 -4.282 1.00 90.88 332 TRP A C 1
ATOM 2663 O O . TRP A 1 332 ? -4.699 8.383 -5.055 1.00 90.88 332 TRP A O 1
ATOM 2673 N N . ARG A 1 333 ? -3.238 8.078 -3.363 1.00 91.94 333 ARG A N 1
ATOM 2674 C CA . ARG A 1 333 ? -3.496 6.643 -3.165 1.00 91.94 333 ARG A CA 1
ATOM 2675 C C . ARG A 1 333 ? -4.977 6.336 -2.957 1.00 91.94 333 ARG A C 1
ATOM 2677 O O . ARG A 1 333 ? -5.533 5.508 -3.669 1.00 91.94 333 ARG A O 1
ATOM 2684 N N . GLU A 1 334 ? -5.632 7.032 -2.019 1.00 93.25 334 GLU A N 1
ATOM 2685 C CA . GLU A 1 334 ? -7.064 6.821 -1.749 1.00 93.25 334 GLU A CA 1
ATOM 2686 C C . GLU A 1 334 ? -7.940 7.185 -2.936 1.00 93.25 334 GLU A C 1
ATOM 2688 O O . GLU A 1 334 ? -8.942 6.522 -3.190 1.00 93.25 334 GLU A O 1
ATOM 2693 N N . GLU A 1 335 ? -7.598 8.262 -3.646 1.00 94.88 335 GLU A N 1
ATOM 2694 C CA . GLU A 1 335 ? -8.335 8.621 -4.848 1.00 94.88 335 GLU A CA 1
ATOM 2695 C C . GLU A 1 335 ? -8.154 7.562 -5.933 1.00 94.88 335 GLU A C 1
ATOM 2697 O O . GLU A 1 335 ? -9.134 7.179 -6.559 1.00 94.88 335 GLU A O 1
ATOM 2702 N N . HIS A 1 336 ? -6.941 7.049 -6.118 1.00 95.12 336 HIS A N 1
ATOM 2703 C CA . HIS A 1 336 ? -6.644 6.017 -7.101 1.00 95.12 336 HIS A CA 1
ATOM 2704 C C . HIS A 1 336 ? -7.407 4.715 -6.802 1.00 95.12 336 HIS A C 1
ATOM 2706 O O . HIS A 1 336 ? -8.150 4.234 -7.658 1.00 95.12 336 HIS A O 1
ATOM 2712 N N . MET A 1 337 ? -7.331 4.208 -5.565 1.00 97.25 337 MET A N 1
ATOM 2713 C CA . MET A 1 337 ? -8.100 3.033 -5.126 1.00 97.25 337 MET A CA 1
ATOM 2714 C C . MET A 1 337 ? -9.607 3.224 -5.297 1.00 97.25 337 MET A C 1
ATOM 2716 O O . MET A 1 337 ? -10.301 2.330 -5.784 1.00 97.25 337 MET A O 1
ATOM 2720 N N . PHE A 1 338 ? -10.120 4.406 -4.946 1.00 98.06 338 PHE A N 1
ATOM 2721 C CA . PHE A 1 338 ? -11.520 4.754 -5.161 1.00 98.06 338 PHE A CA 1
ATOM 2722 C C . PHE A 1 338 ? -11.905 4.708 -6.647 1.00 98.06 338 PHE A C 1
ATOM 2724 O O . PHE A 1 338 ? -12.912 4.088 -6.985 1.00 98.06 338 PHE A O 1
ATOM 2731 N N . GLN A 1 339 ? -11.122 5.324 -7.537 1.00 98.00 339 GLN A N 1
ATOM 2732 C CA . GLN A 1 339 ? -11.421 5.361 -8.974 1.00 98.00 339 GLN A CA 1
ATOM 2733 C C . GLN A 1 339 ? -11.355 3.967 -9.611 1.00 98.00 339 GLN A C 1
ATOM 2735 O O . GLN A 1 339 ? -12.247 3.608 -10.383 1.00 98.00 339 GLN A O 1
ATOM 2740 N N . ASN A 1 340 ? -10.371 3.147 -9.232 1.00 97.62 340 ASN A N 1
ATOM 2741 C CA . ASN A 1 340 ? -10.284 1.755 -9.679 1.00 97.62 340 ASN A CA 1
ATOM 2742 C C . ASN A 1 340 ? -11.510 0.955 -9.234 1.00 97.62 340 ASN A C 1
ATOM 2744 O O . ASN A 1 340 ? -12.122 0.251 -10.038 1.00 97.62 340 ASN A O 1
ATOM 2748 N N . MET A 1 341 ? -11.937 1.125 -7.980 1.00 98.44 341 MET A N 1
ATOM 2749 C CA . MET A 1 341 ? -13.134 0.458 -7.483 1.00 98.44 341 MET A CA 1
ATOM 2750 C C . MET A 1 341 ? -14.405 0.921 -8.209 1.00 98.44 341 MET A C 1
ATOM 2752 O O . MET A 1 341 ? -15.251 0.100 -8.554 1.00 98.44 341 MET A O 1
ATOM 2756 N N . VAL A 1 342 ? -14.544 2.221 -8.485 1.00 98.56 342 VAL A N 1
ATOM 2757 C CA . VAL A 1 342 ? -15.667 2.766 -9.268 1.00 98.56 342 VAL A CA 1
ATOM 2758 C C . VAL A 1 342 ? -15.689 2.183 -10.683 1.00 98.56 342 VAL A C 1
ATOM 2760 O O . VAL A 1 342 ? -16.757 1.809 -11.167 1.00 98.56 342 VAL A O 1
ATOM 2763 N N . SER A 1 343 ? -14.528 2.045 -11.327 1.00 98.06 343 SER A N 1
ATOM 2764 C CA . SER A 1 343 ? -14.411 1.401 -12.640 1.00 98.06 343 SER A CA 1
ATOM 2765 C C . SER A 1 343 ? -14.942 -0.039 -12.615 1.00 98.06 343 SER A C 1
ATOM 2767 O O . SER A 1 343 ? -15.771 -0.416 -13.449 1.00 98.06 343 SER A O 1
ATOM 2769 N N . LEU A 1 344 ? -14.565 -0.824 -11.599 1.00 98.31 344 LEU A N 1
ATOM 2770 C CA . LEU A 1 344 ? -15.077 -2.186 -11.413 1.00 98.31 344 LEU A CA 1
ATOM 2771 C C . LEU A 1 344 ? -16.582 -2.213 -11.135 1.00 98.31 344 LEU A C 1
ATOM 2773 O O . LEU A 1 344 ? -17.295 -3.031 -11.708 1.00 98.31 344 LEU A O 1
ATOM 2777 N N . LEU A 1 345 ? -17.086 -1.311 -10.291 1.00 98.38 345 LEU A N 1
ATOM 2778 C CA . LEU A 1 345 ? -18.511 -1.237 -9.956 1.00 98.38 345 LEU A CA 1
ATOM 2779 C C . LEU A 1 345 ? -19.385 -0.870 -11.158 1.00 98.38 345 LEU A C 1
ATOM 2781 O O . LEU A 1 345 ? -20.518 -1.349 -11.234 1.00 98.38 345 LEU A O 1
ATOM 2785 N N . ASN A 1 346 ? -18.860 -0.053 -12.075 1.00 98.12 346 ASN A N 1
ATOM 2786 C CA . ASN A 1 346 ? -19.514 0.302 -13.333 1.00 98.12 346 ASN A CA 1
ATOM 2787 C C . ASN A 1 346 ? -19.448 -0.839 -14.354 1.00 98.12 346 ASN A C 1
ATOM 2789 O O . ASN A 1 346 ? -20.420 -1.073 -15.067 1.00 98.12 346 ASN A O 1
ATOM 2793 N N . THR A 1 347 ? -18.329 -1.565 -14.397 1.00 97.94 347 THR A N 1
ATOM 2794 C CA . THR A 1 347 ? -18.149 -2.731 -15.277 1.00 97.94 347 THR A CA 1
ATOM 2795 C C . THR A 1 347 ? -19.027 -3.906 -14.836 1.00 97.94 347 THR A C 1
ATOM 2797 O O . THR A 1 347 ? -19.612 -4.594 -15.668 1.00 97.94 347 THR A O 1
ATOM 2800 N N . TYR A 1 348 ? -19.179 -4.105 -13.523 1.00 97.31 348 TYR A N 1
ATOM 2801 C CA . TYR A 1 348 ? -19.946 -5.198 -12.925 1.00 97.31 348 TYR A CA 1
ATOM 2802 C C . TYR A 1 348 ? -21.060 -4.660 -12.003 1.00 97.31 348 TYR A C 1
ATOM 2804 O O . TYR A 1 348 ? -20.976 -4.769 -10.771 1.00 97.31 348 TYR A O 1
ATOM 2812 N N . PRO A 1 349 ? -22.141 -4.087 -12.569 1.00 95.75 349 PRO A N 1
ATOM 2813 C CA . PRO A 1 349 ? -23.153 -3.323 -11.829 1.00 95.75 349 PRO A CA 1
ATOM 2814 C C . PRO A 1 349 ? -23.988 -4.142 -10.834 1.00 95.75 349 PRO A C 1
ATOM 2816 O O . PRO A 1 349 ? -24.617 -3.568 -9.948 1.00 95.75 349 PRO A O 1
ATOM 2819 N N . THR A 1 350 ? -23.990 -5.470 -10.939 1.00 94.62 350 THR A N 1
ATOM 2820 C CA . THR A 1 350 ? -24.763 -6.365 -10.061 1.00 94.62 350 THR A CA 1
ATOM 2821 C C . THR A 1 350 ? -23.891 -7.256 -9.182 1.00 94.62 350 THR A C 1
ATOM 2823 O O . THR A 1 350 ? -24.415 -7.940 -8.305 1.00 94.62 350 THR A O 1
ATOM 2826 N N . MET A 1 351 ? -22.574 -7.262 -9.403 1.00 96.19 351 MET A N 1
ATOM 2827 C CA . MET A 1 351 ? -21.664 -8.154 -8.688 1.00 96.19 351 MET A CA 1
ATOM 2828 C C . MET A 1 351 ? -21.255 -7.580 -7.333 1.00 96.19 351 MET A C 1
ATOM 2830 O O . MET A 1 351 ? -21.307 -6.363 -7.106 1.00 96.19 351 MET A O 1
ATOM 2834 N N . ARG A 1 352 ? -20.858 -8.487 -6.432 1.00 97.44 352 ARG A N 1
ATOM 2835 C CA . ARG A 1 352 ? -20.350 -8.170 -5.096 1.00 97.44 352 ARG A CA 1
ATOM 2836 C C . ARG A 1 352 ? -18.853 -8.410 -4.993 1.00 97.44 352 ARG A C 1
ATOM 2838 O O . ARG A 1 352 ? -18.325 -9.369 -5.561 1.00 97.44 352 ARG A O 1
ATOM 2845 N N . PHE A 1 353 ? -18.215 -7.554 -4.207 1.00 98.62 353 PHE A N 1
ATOM 2846 C CA . PHE A 1 353 ? -16.773 -7.493 -4.039 1.00 98.62 353 PHE A CA 1
ATOM 2847 C C . PHE A 1 353 ? -16.390 -7.695 -2.576 1.00 98.62 353 PHE A C 1
ATOM 2849 O O . PHE A 1 353 ? -17.050 -7.147 -1.689 1.00 98.62 353 PHE A O 1
ATOM 2856 N N . PHE A 1 354 ? -15.313 -8.439 -2.337 1.00 98.56 354 PHE A N 1
ATOM 2857 C CA . PHE A 1 354 ? -14.687 -8.575 -1.024 1.00 98.56 354 PHE A CA 1
ATOM 2858 C C . PHE A 1 354 ? -13.194 -8.271 -1.091 1.00 98.56 354 PHE A C 1
ATOM 2860 O O . PHE A 1 354 ? -12.553 -8.637 -2.068 1.00 98.56 354 PHE A O 1
ATOM 2867 N N . GLY A 1 355 ? -12.637 -7.674 -0.042 1.00 98.06 355 GLY A N 1
ATOM 2868 C CA . GLY A 1 355 ? -11.193 -7.528 0.120 1.00 98.06 355 GLY A CA 1
ATOM 2869 C C . GLY A 1 355 ? -10.784 -7.270 1.563 1.00 98.06 355 GLY A C 1
ATOM 2870 O O . GLY A 1 355 ? -11.582 -6.761 2.356 1.00 98.06 355 GLY A O 1
ATOM 2871 N N . GLN A 1 356 ? -9.535 -7.589 1.896 1.00 96.62 356 GLN A N 1
ATOM 2872 C CA . GLN A 1 356 ? -8.918 -7.234 3.170 1.00 96.62 356 GLN A CA 1
ATOM 2873 C C . GLN A 1 356 ? -7.768 -6.246 2.931 1.00 96.62 356 GLN A C 1
ATOM 2875 O O . GLN A 1 356 ? -6.852 -6.500 2.158 1.00 96.62 356 GLN A O 1
ATOM 2880 N N . PHE A 1 357 ? -7.887 -5.073 3.539 1.00 94.94 357 PHE A N 1
ATOM 2881 C CA . PHE A 1 357 ? -7.035 -3.898 3.360 1.00 94.94 357 PHE A CA 1
ATOM 2882 C C . PHE A 1 357 ? -6.537 -3.481 4.743 1.00 94.94 357 PHE A C 1
ATOM 2884 O O . PHE A 1 357 ? -7.182 -3.786 5.741 1.00 94.94 357 PHE A O 1
ATOM 2891 N N . GLY A 1 358 ? -5.468 -2.707 4.837 1.00 90.31 358 GLY A N 1
ATOM 2892 C CA . GLY A 1 358 ? -5.102 -1.961 6.025 1.00 90.31 358 GLY A CA 1
ATOM 2893 C C . GLY A 1 358 ? -6.295 -1.163 6.544 1.00 90.31 358 GLY A C 1
ATOM 2894 O O . GLY A 1 358 ? -7.024 -0.500 5.797 1.00 90.31 358 GLY A O 1
ATOM 2895 N N . ARG A 1 359 ? -6.512 -1.215 7.861 1.00 90.25 359 ARG A N 1
ATOM 2896 C CA . ARG A 1 359 ? -7.705 -0.677 8.543 1.00 90.25 359 ARG A CA 1
ATOM 2897 C C . ARG A 1 359 ? -8.025 0.781 8.202 1.00 90.25 359 ARG A C 1
ATOM 2899 O O . ARG A 1 359 ? -9.188 1.185 8.226 1.00 90.25 359 ARG A O 1
ATOM 2906 N N . CYS A 1 360 ? -7.015 1.552 7.821 1.00 87.19 360 CYS A N 1
ATOM 2907 C CA . CYS A 1 360 ? -7.133 2.936 7.379 1.00 87.19 360 CYS A CA 1
ATOM 2908 C C . CYS A 1 360 ? -7.984 3.117 6.118 1.00 87.19 360 CYS A C 1
ATOM 2910 O O . CYS A 1 360 ? -8.653 4.139 5.980 1.00 87.19 360 CYS A O 1
ATOM 2912 N N . HIS A 1 361 ? -8.026 2.135 5.222 1.00 93.25 361 HIS A N 1
ATOM 2913 C CA . HIS A 1 361 ? -8.736 2.237 3.945 1.00 93.25 361 HIS A CA 1
ATOM 2914 C C . HIS A 1 361 ? -10.238 1.966 4.063 1.00 93.25 361 HIS A C 1
ATOM 2916 O O . HIS A 1 361 ? -11.009 2.333 3.170 1.00 93.25 361 HIS A O 1
ATOM 2922 N N . VAL A 1 362 ? -10.675 1.373 5.182 1.00 94.19 362 VAL A N 1
ATOM 2923 C CA . VAL A 1 362 ? -12.028 0.813 5.288 1.00 94.19 362 VAL A CA 1
ATOM 2924 C C . VAL A 1 362 ? -12.992 1.595 6.185 1.00 94.19 362 VAL A C 1
ATOM 2926 O O . VAL A 1 362 ? -14.177 1.305 6.187 1.00 94.19 362 VAL A O 1
ATOM 2929 N N . SER A 1 363 ? -12.546 2.640 6.887 1.00 92.38 363 SER A N 1
ATOM 2930 C CA . SER A 1 363 ? -13.432 3.458 7.741 1.00 92.38 363 SER A CA 1
ATOM 2931 C C . SER A 1 363 ? -14.549 4.163 6.950 1.00 92.38 363 SER A C 1
ATOM 2933 O O . SER A 1 363 ? -14.274 4.848 5.967 1.00 92.38 363 SER A O 1
ATOM 2935 N N . TYR A 1 364 ? -15.798 4.108 7.425 1.00 93.31 364 TYR A N 1
ATOM 2936 C CA . TYR A 1 364 ? -16.916 4.911 6.897 1.00 93.31 364 TYR A CA 1
ATOM 2937 C C . TYR A 1 364 ? -16.804 6.403 7.189 1.00 93.31 364 TYR A C 1
ATOM 2939 O O . TYR A 1 364 ? -17.384 7.225 6.468 1.00 93.31 364 TYR A O 1
ATOM 2947 N N . ALA A 1 365 ? -16.120 6.758 8.272 1.00 89.25 365 ALA A N 1
ATOM 2948 C CA . ALA A 1 365 ? -15.949 8.133 8.700 1.00 89.25 365 ALA A CA 1
ATOM 2949 C C . ALA A 1 365 ? -14.608 8.682 8.228 1.00 89.25 365 ALA A C 1
ATOM 2951 O O . ALA A 1 365 ? -13.617 7.955 8.098 1.00 89.25 365 ALA A O 1
ATOM 2952 N N . LYS A 1 366 ? -14.588 9.999 8.045 1.00 86.88 366 LYS A N 1
ATOM 2953 C CA . LYS A 1 366 ? -13.355 10.767 7.950 1.00 86.88 366 LYS A CA 1
ATOM 2954 C C . LYS A 1 366 ? -12.505 10.515 9.192 1.00 86.88 366 LYS A C 1
ATOM 2956 O O . LYS A 1 366 ? -13.029 10.474 10.306 1.00 86.88 366 LYS A O 1
ATOM 2961 N N . GLN A 1 367 ? -11.214 10.318 8.984 1.00 77.88 367 GLN A N 1
ATOM 2962 C CA . GLN A 1 367 ? -10.281 9.981 10.049 1.00 77.88 367 GLN A CA 1
ATOM 2963 C C . GLN A 1 367 ? -9.500 11.215 10.486 1.00 77.88 367 GLN A C 1
ATOM 2965 O O . GLN A 1 367 ? -9.101 12.035 9.656 1.00 77.88 367 GLN A O 1
ATOM 2970 N N . GLN A 1 368 ? -9.317 11.336 11.799 1.00 72.00 368 GLN A N 1
ATOM 2971 C CA . GLN A 1 368 ? -8.555 12.404 12.441 1.00 72.00 368 GLN A CA 1
ATOM 2972 C C . GLN A 1 368 ? -7.527 11.746 13.347 1.00 72.00 368 GLN A C 1
ATOM 2974 O O . GLN A 1 368 ? -7.877 11.254 14.412 1.00 72.00 368 GLN A O 1
ATOM 2979 N N . GLN A 1 369 ? -6.281 11.667 12.887 1.00 67.62 369 GLN A N 1
ATOM 2980 C CA . GLN A 1 369 ? -5.158 11.026 13.582 1.00 67.62 369 GLN A CA 1
ATOM 2981 C C . GLN A 1 369 ? -5.282 9.515 13.798 1.00 67.62 369 GLN A C 1
ATOM 2983 O O . GLN A 1 369 ? -4.269 8.897 14.103 1.00 67.62 369 GLN A O 1
ATOM 2988 N N . ASP A 1 370 ? -6.448 8.905 13.548 1.00 60.44 370 ASP A N 1
ATOM 2989 C CA . ASP A 1 370 ? -6.648 7.458 13.682 1.00 60.44 370 ASP A CA 1
ATOM 2990 C C . ASP A 1 370 ? -5.519 6.701 12.955 1.00 60.44 370 ASP A C 1
ATOM 2992 O O . ASP A 1 370 ? -4.823 5.895 13.548 1.00 60.44 370 ASP A O 1
ATOM 2996 N N . CYS A 1 371 ? -5.205 7.077 11.715 1.00 63.75 371 CYS A N 1
ATOM 2997 C CA . CYS A 1 371 ? -4.098 6.499 10.944 1.00 63.75 371 CYS A CA 1
ATOM 2998 C C . CYS A 1 371 ? -2.837 7.371 10.872 1.00 63.75 371 CYS A C 1
ATOM 3000 O O . CYS A 1 371 ? -2.068 7.262 9.923 1.00 63.75 371 CYS A O 1
ATOM 3002 N N . GLY A 1 372 ? -2.642 8.277 11.833 1.00 61.31 372 GLY A N 1
ATOM 3003 C CA . GLY A 1 372 ? -1.540 9.247 11.828 1.00 61.31 372 GLY A CA 1
ATOM 3004 C C . GLY A 1 372 ? -1.740 10.439 10.881 1.00 61.31 372 GLY A C 1
ATOM 3005 O O . GLY A 1 372 ? -0.847 11.274 10.754 1.00 61.31 372 GLY A O 1
ATOM 3006 N N . TRP A 1 373 ? -2.912 10.555 10.245 1.00 67.31 373 TRP A N 1
ATOM 3007 C CA . TRP A 1 373 ? -3.225 11.595 9.258 1.00 67.31 373 TRP A CA 1
ATOM 3008 C C . TRP A 1 373 ? -4.427 12.441 9.681 1.00 67.31 373 TRP A C 1
ATOM 3010 O O . TRP A 1 373 ? -5.420 11.921 10.191 1.00 67.31 373 TRP A O 1
ATOM 3020 N N . PHE A 1 374 ? -4.350 13.749 9.438 1.00 65.06 374 PHE A N 1
ATOM 3021 C CA . PHE A 1 374 ? -5.462 14.679 9.641 1.00 65.06 374 PHE A CA 1
ATOM 3022 C C . PHE A 1 374 ? -6.346 14.748 8.402 1.00 65.06 374 PHE A C 1
ATOM 3024 O O . PHE A 1 374 ? -5.847 14.725 7.277 1.00 65.06 374 PHE A O 1
ATOM 3031 N N . GLU A 1 375 ? -7.652 14.895 8.621 1.00 75.19 375 GLU A N 1
ATOM 3032 C CA . GLU A 1 375 ? -8.642 15.095 7.565 1.00 75.19 375 GLU A CA 1
ATOM 3033 C C . GLU A 1 375 ? -8.599 14.019 6.460 1.00 75.19 375 GLU A C 1
ATOM 3035 O O . GLU A 1 375 ? -8.795 14.310 5.281 1.00 75.19 375 GLU A O 1
ATOM 3040 N N . TYR A 1 376 ? -8.356 12.760 6.828 1.00 82.25 376 TYR A N 1
ATOM 3041 C CA . TYR A 1 376 ? -8.126 11.679 5.871 1.00 82.25 376 TYR A CA 1
ATOM 3042 C C . TYR A 1 376 ? -9.432 10.992 5.444 1.00 82.25 376 TYR A C 1
ATOM 3044 O O . TYR A 1 376 ? -10.204 10.495 6.270 1.00 82.25 376 TYR A O 1
ATOM 3052 N N . HIS A 1 377 ? -9.682 10.970 4.133 1.00 90.56 377 HIS A N 1
ATOM 3053 C CA . HIS A 1 377 ? -10.847 10.337 3.512 1.00 90.56 377 HIS A CA 1
ATOM 3054 C C . HIS A 1 377 ? -10.429 9.017 2.869 1.00 90.56 377 HIS A C 1
ATOM 3056 O O . HIS A 1 377 ? -9.860 9.019 1.773 1.00 90.56 377 HIS A O 1
ATOM 3062 N N . SER A 1 378 ? -10.740 7.918 3.550 1.00 92.88 378 SER A N 1
ATOM 3063 C CA . SER A 1 378 ? -10.478 6.558 3.083 1.00 92.88 378 SER A CA 1
ATOM 3064 C C . SER A 1 378 ? -11.264 6.209 1.814 1.00 92.88 378 SER A C 1
ATOM 3066 O O . SER A 1 378 ? -12.277 6.836 1.485 1.00 92.88 378 SER A O 1
ATOM 3068 N N . SER A 1 379 ? -10.837 5.152 1.135 1.00 94.44 379 SER A N 1
ATOM 3069 C CA . SER A 1 379 ? -11.492 4.596 -0.048 1.00 94.44 379 SER A CA 1
ATOM 3070 C C . SER A 1 379 ? -12.947 4.221 0.242 1.00 94.44 379 SER A C 1
ATOM 3072 O O . SER A 1 379 ? -13.841 4.603 -0.516 1.00 94.44 379 SER A O 1
ATOM 3074 N N . VAL A 1 380 ? -13.229 3.592 1.391 1.00 96.06 380 VAL A N 1
ATOM 3075 C CA . VAL A 1 380 ? -14.612 3.316 1.819 1.00 96.06 380 VAL A CA 1
ATOM 3076 C C . VAL A 1 380 ? -15.404 4.593 2.087 1.00 96.06 380 VAL A C 1
ATOM 3078 O O . VAL A 1 380 ? -16.550 4.693 1.648 1.00 96.06 380 VAL A O 1
ATOM 3081 N N . ASN A 1 381 ? -14.823 5.600 2.747 1.00 96.00 381 ASN A N 1
ATOM 3082 C CA . ASN A 1 381 ? -15.506 6.876 2.960 1.00 96.00 381 ASN A CA 1
ATOM 3083 C C . ASN A 1 381 ? -15.859 7.555 1.623 1.00 96.00 381 ASN A C 1
ATOM 3085 O O . ASN A 1 381 ? -16.963 8.086 1.478 1.00 96.00 381 ASN A O 1
ATOM 3089 N N . ARG A 1 382 ? -14.966 7.502 0.626 1.00 97.12 382 ARG A N 1
ATOM 3090 C CA . ARG A 1 382 ? -15.211 8.037 -0.724 1.00 97.12 382 ARG A CA 1
ATOM 3091 C C . ARG A 1 382 ? -16.305 7.255 -1.450 1.00 97.12 382 ARG A C 1
ATOM 3093 O O . ARG A 1 382 ? -17.218 7.881 -1.978 1.00 97.12 382 ARG A O 1
ATOM 3100 N N . LEU A 1 383 ? -16.285 5.920 -1.416 1.00 97.69 383 LEU A N 1
ATOM 3101 C CA . LEU A 1 383 ? -17.359 5.085 -1.978 1.00 97.69 383 LEU A CA 1
ATOM 3102 C C . LEU A 1 383 ? -18.714 5.420 -1.353 1.00 97.69 383 LEU A C 1
ATOM 3104 O O . LEU A 1 383 ? -19.692 5.628 -2.071 1.00 97.69 383 LEU A O 1
ATOM 3108 N N . ARG A 1 384 ? -18.750 5.538 -0.023 1.00 96.50 384 ARG A N 1
ATOM 3109 C CA . ARG A 1 384 ? -19.954 5.848 0.752 1.00 96.50 384 ARG A CA 1
ATOM 3110 C C . ARG A 1 384 ? -20.538 7.198 0.370 1.00 96.50 384 ARG A C 1
ATOM 3112 O O . ARG A 1 384 ? -21.738 7.312 0.160 1.00 96.50 384 ARG A O 1
ATOM 3119 N N . THR A 1 385 ? -19.695 8.223 0.289 1.00 96.38 385 THR A N 1
ATOM 3120 C CA . THR A 1 385 ? -20.148 9.613 0.138 1.00 96.38 385 THR A CA 1
ATOM 3121 C C . THR A 1 385 ? -20.331 10.043 -1.316 1.00 96.38 385 THR A C 1
ATOM 3123 O O . THR A 1 385 ? -21.225 10.840 -1.591 1.00 96.38 385 THR A O 1
ATOM 3126 N N . ARG A 1 386 ? -19.522 9.523 -2.249 1.00 97.25 386 ARG A N 1
ATOM 3127 C CA . ARG A 1 386 ? -19.457 10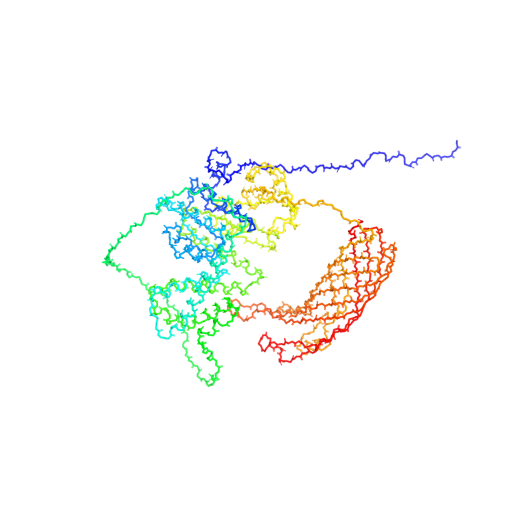.004 -3.641 1.00 97.25 386 ARG A CA 1
ATOM 3128 C C . ARG A 1 386 ? -20.067 9.060 -4.673 1.00 97.25 386 ARG A C 1
ATOM 3130 O O . ARG A 1 386 ? -20.555 9.558 -5.678 1.00 97.25 386 ARG A O 1
ATOM 3137 N N . TYR A 1 387 ? -19.995 7.740 -4.471 1.00 97.56 387 TYR A N 1
ATOM 3138 C CA . TYR A 1 387 ? -20.519 6.766 -5.443 1.00 97.56 387 TYR A CA 1
ATOM 3139 C C . TYR A 1 387 ? -21.892 6.230 -5.034 1.00 97.56 387 TYR A C 1
ATOM 3141 O O . TYR A 1 387 ? -22.862 6.389 -5.764 1.00 97.56 387 TYR A O 1
ATOM 3149 N N . PHE A 1 388 ? -21.984 5.608 -3.855 1.00 97.25 388 PHE A N 1
ATOM 3150 C CA . PHE A 1 388 ? -23.231 5.009 -3.379 1.00 97.25 388 PHE A CA 1
ATOM 3151 C C . PHE A 1 388 ? -24.181 6.033 -2.760 1.00 97.25 388 PHE A C 1
ATOM 3153 O O . PHE A 1 388 ? -25.399 5.872 -2.848 1.00 97.25 388 PHE A O 1
ATOM 3160 N N . SER A 1 389 ? -23.628 7.051 -2.094 1.00 95.19 389 SER A N 1
ATOM 3161 C CA . SER A 1 389 ? -24.382 8.046 -1.320 1.00 95.19 389 SER A CA 1
ATOM 3162 C C . SER A 1 389 ? -25.367 7.408 -0.324 1.00 95.19 389 SER A C 1
ATOM 3164 O O . SER A 1 389 ? -26.449 7.936 -0.081 1.00 95.19 389 SER A O 1
ATOM 3166 N N . ASN A 1 390 ? -25.002 6.249 0.238 1.00 93.31 390 ASN A N 1
ATOM 3167 C CA . ASN A 1 390 ? -25.780 5.500 1.224 1.00 93.31 390 ASN A CA 1
ATOM 3168 C C . ASN A 1 390 ? -24.876 4.606 2.094 1.00 93.31 390 ASN A C 1
ATOM 3170 O O . ASN A 1 390 ? -23.723 4.347 1.744 1.00 93.31 390 ASN A O 1
ATOM 3174 N N . ASP A 1 391 ? -25.433 4.111 3.202 1.00 85.50 391 ASP A N 1
ATOM 3175 C CA . ASP A 1 391 ? -24.707 3.307 4.197 1.00 85.50 391 ASP A CA 1
ATOM 3176 C C . ASP A 1 391 ? -24.925 1.789 4.027 1.00 85.50 391 ASP A C 1
ATOM 3178 O O . ASP A 1 391 ? -24.189 0.991 4.601 1.00 85.50 391 ASP A O 1
ATOM 3182 N N . SER A 1 392 ? -25.906 1.360 3.223 1.00 91.81 392 SER A N 1
ATOM 3183 C CA . SER A 1 392 ? -26.278 -0.058 3.076 1.00 91.81 392 SER A CA 1
ATOM 3184 C C . SER A 1 392 ? -25.441 -0.807 2.037 1.00 91.81 392 SER A C 1
ATOM 3186 O O . SER A 1 392 ? -25.134 -1.987 2.221 1.00 91.81 392 SER A O 1
ATOM 3188 N N . SER A 1 393 ? -25.016 -0.119 0.973 1.00 96.31 393 SER A N 1
ATOM 3189 C CA . SER A 1 393 ? -24.277 -0.706 -0.158 1.00 96.31 393 SER A CA 1
ATOM 3190 C C . SER A 1 393 ? -22.833 -1.081 0.184 1.00 96.31 393 SER A C 1
ATOM 3192 O O . SER A 1 393 ? -22.174 -1.769 -0.597 1.00 96.31 393 SER A O 1
ATOM 3194 N N . LEU A 1 394 ? -22.339 -0.646 1.341 1.00 96.25 394 LEU A N 1
ATOM 3195 C CA . LEU A 1 394 ? -21.012 -0.955 1.856 1.00 96.25 394 LEU A CA 1
ATOM 3196 C C . LEU A 1 394 ? -21.133 -1.742 3.154 1.00 96.25 394 LEU A C 1
ATOM 3198 O O . LEU A 1 394 ? -22.054 -1.508 3.928 1.00 96.25 394 LEU A O 1
ATOM 3202 N N . MET A 1 395 ? -20.192 -2.644 3.400 1.00 96.50 395 MET A N 1
ATOM 3203 C CA . MET A 1 395 ? -20.019 -3.319 4.680 1.00 96.50 395 MET A CA 1
ATOM 3204 C C . MET A 1 395 ? -18.542 -3.271 5.060 1.00 96.50 395 MET A C 1
ATOM 3206 O O . MET A 1 395 ? -17.708 -3.877 4.394 1.00 96.50 395 MET A O 1
ATOM 3210 N N . SER A 1 396 ? -18.210 -2.546 6.124 1.00 95.81 396 SER A N 1
ATOM 3211 C CA . SER A 1 396 ? -16.849 -2.451 6.637 1.00 95.81 396 SER A CA 1
ATOM 3212 C C . SER A 1 396 ? -16.672 -3.221 7.941 1.00 95.81 396 SER A C 1
ATOM 3214 O O . SER A 1 396 ? -17.508 -3.136 8.845 1.00 95.81 396 SER A O 1
ATOM 3216 N N . ILE A 1 397 ? -15.557 -3.944 8.038 1.00 95.38 397 ILE A N 1
ATOM 3217 C CA . ILE A 1 397 ? -15.159 -4.719 9.211 1.00 95.38 397 ILE A CA 1
ATOM 3218 C C . ILE A 1 397 ? -13.816 -4.180 9.716 1.00 95.38 397 ILE A C 1
ATOM 3220 O O . ILE A 1 397 ? -12.839 -4.201 8.977 1.00 95.38 397 ILE A O 1
ATOM 3224 N N . GLY A 1 398 ? -13.735 -3.716 10.963 1.00 92.94 398 GLY A N 1
ATOM 3225 C CA . GLY A 1 398 ? -12.462 -3.335 11.587 1.00 92.94 398 GLY A CA 1
ATOM 3226 C C . GLY A 1 398 ? -11.854 -4.504 12.362 1.00 92.94 398 GLY A C 1
ATOM 3227 O O . GLY A 1 398 ? -12.510 -5.026 13.258 1.00 92.94 398 GLY A O 1
ATOM 3228 N N . ILE A 1 399 ? -10.621 -4.916 12.054 1.00 90.38 399 ILE A N 1
ATOM 3229 C CA . ILE A 1 399 ? -9.926 -5.999 12.767 1.00 90.38 399 ILE A CA 1
ATOM 3230 C C . ILE A 1 399 ? -8.981 -5.406 13.818 1.00 90.38 399 ILE A C 1
ATOM 3232 O O . ILE A 1 399 ? -8.187 -4.512 13.517 1.00 90.38 399 ILE A O 1
ATOM 3236 N N . PHE A 1 400 ? -9.063 -5.902 15.050 1.00 87.25 400 PHE A N 1
ATOM 3237 C CA . PHE A 1 400 ? -8.254 -5.499 16.198 1.00 87.25 400 PHE A CA 1
ATOM 3238 C C . PHE A 1 400 ? -7.651 -6.727 16.882 1.00 87.25 400 PHE A C 1
ATOM 3240 O O . PHE A 1 400 ? -8.245 -7.803 16.899 1.00 87.25 400 PHE A O 1
ATOM 3247 N N . TYR A 1 401 ? -6.468 -6.553 17.465 1.00 80.69 401 TYR A N 1
ATOM 3248 C CA . TYR A 1 401 ? -5.636 -7.643 17.968 1.00 80.69 401 TYR A CA 1
ATOM 3249 C C . TYR A 1 401 ? -5.311 -7.374 19.437 1.00 80.69 401 TYR A C 1
ATOM 3251 O O . TYR A 1 401 ? -4.968 -6.248 19.799 1.00 80.69 401 TYR A O 1
ATOM 3259 N N . CYS A 1 402 ? -5.441 -8.396 20.277 1.00 71.62 402 CYS A N 1
ATOM 3260 C CA . CYS A 1 402 ? -5.017 -8.391 21.668 1.00 71.62 402 CYS A CA 1
ATOM 3261 C C . CYS A 1 402 ? -3.637 -9.042 21.745 1.00 71.62 402 CYS A C 1
ATOM 3263 O O . CYS A 1 402 ? -3.519 -10.256 21.560 1.00 71.62 402 CYS A O 1
ATOM 3265 N N . ASP A 1 403 ? -2.625 -8.232 22.030 1.00 62.66 403 ASP A N 1
ATOM 3266 C CA . ASP A 1 403 ? -1.260 -8.667 22.308 1.00 62.66 403 ASP A CA 1
ATOM 3267 C C . ASP A 1 403 ? -1.049 -8.678 23.838 1.00 62.66 403 ASP A C 1
ATOM 3269 O O . ASP A 1 403 ? -1.347 -7.674 24.488 1.00 62.66 403 ASP A O 1
ATOM 3273 N N . PRO A 1 404 ? -0.636 -9.801 24.450 1.00 49.06 404 PRO A N 1
ATOM 3274 C CA . PRO A 1 404 ? -0.359 -9.863 25.883 1.00 49.06 404 PRO A CA 1
ATOM 3275 C C . PRO A 1 404 ? 0.935 -9.144 26.315 1.00 49.06 404 PRO A C 1
ATOM 3277 O O . PRO A 1 404 ? 1.015 -8.770 27.486 1.00 49.06 404 PRO A O 1
ATOM 3280 N N . ASP A 1 405 ? 1.907 -8.927 25.418 1.00 47.97 405 ASP A N 1
ATOM 3281 C CA . ASP A 1 405 ? 3.222 -8.342 25.749 1.00 47.97 405 ASP A CA 1
ATOM 3282 C C . ASP A 1 405 ? 3.310 -6.835 25.469 1.00 47.97 405 ASP A C 1
ATOM 3284 O O . ASP A 1 405 ? 4.145 -6.134 26.045 1.00 47.97 405 ASP A O 1
ATOM 3288 N N . ASN A 1 406 ? 2.404 -6.309 24.645 1.00 48.59 406 ASN A N 1
ATOM 3289 C CA . ASN A 1 406 ? 2.219 -4.876 24.485 1.00 48.59 406 ASN A CA 1
ATOM 3290 C C . ASN A 1 406 ? 1.032 -4.423 25.332 1.00 48.59 406 ASN A C 1
ATOM 3292 O O . ASN A 1 406 ? -0.114 -4.820 25.116 1.00 48.59 406 ASN A O 1
ATOM 3296 N N . SER A 1 407 ? 1.301 -3.528 26.285 1.00 42.34 407 SER A N 1
ATOM 3297 C CA . SER A 1 407 ? 0.266 -2.672 26.853 1.00 42.34 407 SER A CA 1
ATOM 3298 C C . SER A 1 407 ? -0.597 -2.095 25.725 1.00 42.34 407 SER A C 1
ATOM 3300 O O . SER A 1 407 ? -0.173 -1.962 24.577 1.00 42.34 407 SER A O 1
ATOM 3302 N N . ILE A 1 408 ? -1.823 -1.721 26.072 1.00 45.44 408 ILE A N 1
ATOM 3303 C CA . ILE A 1 408 ? -2.872 -1.097 25.243 1.00 45.44 408 ILE A CA 1
ATOM 3304 C C . ILE A 1 408 ? -2.391 0.090 24.352 1.00 45.44 408 ILE A C 1
ATOM 3306 O O . ILE A 1 408 ? -3.146 0.598 23.528 1.00 45.44 408 ILE A O 1
ATOM 3310 N N . ASP A 1 409 ? -1.124 0.481 24.454 1.00 37.00 409 ASP A N 1
ATOM 3311 C CA . ASP A 1 409 ? -0.397 1.469 23.659 1.00 37.00 409 ASP A CA 1
ATOM 3312 C C . ASP A 1 409 ? -0.046 0.989 22.231 1.00 37.00 409 ASP A C 1
ATOM 3314 O O . ASP A 1 409 ? 0.326 1.803 21.385 1.00 37.00 409 ASP A O 1
ATOM 3318 N N . GLY A 1 410 ? -0.175 -0.315 21.947 1.00 44.06 410 GLY A N 1
ATOM 3319 C CA . GLY A 1 410 ? 0.286 -0.956 20.711 1.00 44.06 410 GLY A CA 1
ATOM 3320 C C . GLY A 1 410 ? -0.803 -1.533 19.800 1.00 44.06 410 GLY A C 1
ATOM 3321 O O . GLY A 1 410 ? -0.689 -2.676 19.356 1.00 44.06 410 GLY A O 1
ATOM 3322 N N . VAL A 1 411 ? -1.845 -0.767 19.445 1.00 45.28 411 VAL A N 1
ATOM 3323 C CA . VAL A 1 411 ? -2.751 -1.119 18.321 1.00 45.28 411 VAL A CA 1
ATOM 3324 C C . VAL A 1 411 ? -2.002 -0.877 16.994 1.00 45.28 411 VAL A C 1
ATOM 3326 O O . VAL A 1 411 ? -2.331 0.006 16.204 1.00 45.28 411 VAL A O 1
ATOM 3329 N N . ASN A 1 412 ? -0.911 -1.623 16.803 1.00 47.09 412 ASN A N 1
ATOM 3330 C CA . ASN A 1 412 ? 0.300 -1.255 16.064 1.00 47.09 412 ASN A CA 1
ATOM 3331 C C . ASN A 1 412 ? 0.140 -1.100 14.548 1.00 47.09 412 ASN A C 1
ATOM 3333 O O . ASN A 1 412 ? 0.640 -1.913 13.803 1.00 47.09 412 ASN A O 1
ATOM 3337 N N . ALA A 1 413 ? -0.549 -0.065 14.093 1.00 41.31 413 ALA A N 1
ATOM 3338 C CA . ALA A 1 413 ? -0.338 0.639 12.812 1.00 41.31 413 ALA A CA 1
ATOM 3339 C C . ALA A 1 413 ? -1.023 2.025 12.830 1.00 41.31 413 ALA A C 1
ATOM 3341 O O . ALA A 1 413 ? -1.023 2.761 11.849 1.00 41.31 413 ALA A O 1
ATOM 3342 N N . VAL A 1 414 ? -1.671 2.354 13.949 1.00 53.44 414 VAL A N 1
ATOM 3343 C CA . VAL A 1 414 ? -2.722 3.350 14.100 1.00 53.44 414 VAL A CA 1
ATOM 3344 C C . VAL A 1 414 ? -2.484 3.913 15.500 1.00 53.44 414 VAL A C 1
ATOM 3346 O O . VAL A 1 414 ? -2.731 3.220 16.486 1.00 53.44 414 VAL A O 1
ATOM 3349 N N . ASN A 1 415 ? -1.893 5.107 15.609 1.00 52.91 415 ASN A N 1
ATOM 3350 C CA . ASN A 1 415 ? -1.620 5.737 16.903 1.00 52.91 415 ASN A CA 1
ATOM 3351 C C . ASN A 1 415 ? -2.944 6.224 17.509 1.00 52.91 415 ASN A C 1
ATOM 3353 O O . ASN A 1 415 ? -3.270 7.407 17.472 1.00 52.91 415 ASN A O 1
ATOM 3357 N N . LEU A 1 416 ? -3.730 5.294 18.056 1.00 60.91 416 LEU A N 1
ATOM 3358 C CA . LEU A 1 416 ? -5.009 5.604 18.689 1.00 60.91 416 LEU A CA 1
ATOM 3359 C C . LEU A 1 416 ? -4.845 6.448 19.960 1.00 60.91 416 LEU A C 1
ATOM 3361 O O . LEU A 1 416 ? -5.853 6.922 20.470 1.00 60.91 416 LEU A O 1
ATOM 3365 N N . ASN A 1 417 ? -3.616 6.669 20.453 1.00 57.00 417 ASN A N 1
ATOM 3366 C CA . ASN A 1 417 ? -3.340 7.465 21.658 1.00 57.00 417 ASN A CA 1
ATOM 3367 C C . ASN A 1 417 ? -3.869 8.899 21.561 1.00 57.00 417 ASN A C 1
ATOM 3369 O O . ASN A 1 417 ? -4.168 9.512 22.583 1.00 57.00 417 ASN A O 1
ATOM 3373 N N . ASP A 1 418 ? -4.058 9.402 20.341 1.00 61.50 418 ASP A N 1
ATOM 3374 C CA . ASP A 1 418 ? -4.622 10.728 20.103 1.00 61.50 418 ASP A CA 1
ATOM 3375 C C . ASP A 1 418 ? -6.171 10.746 20.168 1.00 61.50 418 ASP A C 1
ATOM 3377 O O . ASP A 1 418 ? -6.773 11.817 20.220 1.00 61.50 418 ASP A O 1
ATOM 3381 N N . ASN A 1 419 ? -6.836 9.579 20.217 1.00 71.25 419 ASN A N 1
ATOM 3382 C CA . ASN A 1 419 ? -8.296 9.425 20.276 1.00 71.25 419 ASN A CA 1
ATOM 3383 C C . ASN A 1 419 ? -8.734 8.537 21.459 1.00 71.25 419 ASN A C 1
ATOM 3385 O O . ASN A 1 419 ? -9.093 7.365 21.314 1.00 71.25 419 ASN A O 1
ATOM 3389 N N . THR A 1 420 ? -8.737 9.128 22.655 1.00 75.50 420 THR A N 1
ATOM 3390 C CA . THR A 1 420 ? -9.011 8.440 23.930 1.00 75.50 420 THR A CA 1
ATOM 3391 C C . THR A 1 420 ? -10.378 7.748 23.994 1.00 75.50 420 THR A C 1
ATOM 3393 O O . THR A 1 420 ? -10.511 6.725 24.664 1.00 75.50 420 THR A O 1
ATOM 3396 N N . ILE A 1 421 ? -11.397 8.254 23.288 1.00 81.50 421 ILE A N 1
ATOM 3397 C CA . ILE A 1 421 ? -12.728 7.626 23.246 1.00 81.50 421 ILE A CA 1
ATOM 3398 C C . ILE A 1 421 ? -12.646 6.286 22.518 1.00 81.50 421 ILE A C 1
ATOM 3400 O O . ILE A 1 421 ? -13.060 5.261 23.059 1.00 81.50 421 ILE A O 1
ATOM 3404 N N . ILE A 1 422 ? -12.049 6.273 21.324 1.00 81.31 422 ILE A N 1
ATOM 3405 C CA . ILE A 1 422 ? -11.918 5.047 20.536 1.00 81.31 422 ILE A CA 1
ATOM 3406 C C . ILE A 1 422 ? -11.013 4.031 21.234 1.00 81.31 422 ILE A C 1
ATOM 3408 O O . ILE A 1 422 ? -11.289 2.836 21.180 1.00 81.31 422 ILE A O 1
ATOM 3412 N N . GLN A 1 423 ? -9.982 4.488 21.951 1.00 78.69 423 GLN A N 1
ATOM 3413 C CA . GLN A 1 423 ? -9.161 3.603 22.777 1.00 78.69 423 GLN A CA 1
ATOM 3414 C C . GLN A 1 423 ? -9.963 2.929 23.878 1.00 78.69 423 GLN A C 1
ATOM 3416 O O . GLN A 1 423 ? -9.813 1.728 24.082 1.00 78.69 423 GLN A O 1
ATOM 3421 N N . ASN A 1 424 ? -10.820 3.674 24.576 1.00 82.00 424 ASN A N 1
ATOM 3422 C CA . ASN A 1 424 ? -11.663 3.112 25.625 1.00 82.00 424 ASN A CA 1
ATOM 3423 C C . ASN A 1 424 ? -12.650 2.082 25.058 1.00 82.00 424 ASN A C 1
ATOM 3425 O O . ASN A 1 424 ? -12.829 1.020 25.651 1.00 82.00 424 ASN A O 1
ATOM 3429 N N . GLU A 1 425 ? -13.236 2.358 23.891 1.00 87.19 425 GLU A N 1
ATOM 3430 C CA . GLU A 1 425 ? -14.128 1.425 23.193 1.00 87.19 425 GLU A CA 1
ATOM 3431 C C . GLU A 1 425 ? -13.397 0.145 22.758 1.00 87.19 425 GLU A C 1
ATOM 3433 O O . GLU A 1 425 ? -13.852 -0.961 23.052 1.00 87.19 425 GLU A O 1
ATOM 3438 N N . VAL A 1 426 ? -12.225 0.276 22.126 1.00 83.94 426 VAL A N 1
ATOM 3439 C CA . VAL A 1 426 ? -11.384 -0.865 21.726 1.00 83.94 426 VAL A CA 1
ATOM 3440 C C . VAL A 1 426 ? -10.932 -1.661 22.952 1.00 83.94 426 VAL A C 1
ATOM 3442 O O . VAL A 1 426 ? -11.014 -2.887 22.954 1.00 83.94 426 VAL A O 1
ATOM 3445 N N . LYS A 1 427 ? -10.514 -0.988 24.028 1.00 81.38 427 LYS A N 1
ATOM 3446 C CA . LYS A 1 427 ? -10.116 -1.627 25.288 1.00 81.38 427 LYS A CA 1
ATOM 3447 C C . LYS A 1 427 ? -11.262 -2.432 25.899 1.00 81.38 427 LYS A C 1
ATOM 3449 O O . LYS A 1 427 ? -11.024 -3.553 26.341 1.00 81.38 427 LYS A O 1
ATOM 3454 N N . ALA A 1 428 ? -12.486 -1.908 25.893 1.00 84.62 428 ALA A N 1
ATOM 3455 C CA . ALA A 1 428 ? -13.653 -2.625 26.404 1.00 84.62 428 ALA A CA 1
ATOM 3456 C C . ALA A 1 428 ? -13.947 -3.906 25.595 1.00 84.62 428 ALA A C 1
ATOM 3458 O O . ALA A 1 428 ? -14.234 -4.958 26.174 1.00 84.62 428 ALA A O 1
ATOM 3459 N N . LEU A 1 429 ? -13.799 -3.853 24.267 1.00 86.00 429 LEU A N 1
ATOM 3460 C CA . LEU A 1 429 ? -13.919 -5.027 23.394 1.00 86.00 429 LEU A CA 1
ATOM 3461 C C . LEU A 1 429 ? -12.794 -6.053 23.622 1.00 86.00 429 LEU A C 1
ATOM 3463 O O . LEU A 1 429 ? -13.039 -7.257 23.657 1.00 86.00 429 LEU A O 1
ATOM 3467 N N . LEU A 1 430 ? -11.553 -5.598 23.811 1.00 80.12 430 LEU A N 1
ATOM 3468 C CA . LEU A 1 430 ? -10.412 -6.480 24.076 1.00 80.12 430 LEU A CA 1
ATOM 3469 C C . LEU A 1 430 ? -10.538 -7.178 25.439 1.00 80.12 430 LEU A C 1
ATOM 3471 O O . LEU A 1 430 ? -10.326 -8.383 25.533 1.00 80.12 430 LEU A O 1
ATOM 3475 N N . GLN A 1 431 ? -10.933 -6.449 26.488 1.00 79.00 431 GLN A N 1
ATOM 3476 C CA . GLN A 1 431 ? -11.046 -6.980 27.855 1.00 79.00 431 GLN A CA 1
ATOM 3477 C C . GLN A 1 431 ? -12.157 -8.026 28.024 1.00 79.00 431 GLN A C 1
ATOM 3479 O O . GLN A 1 431 ? -12.038 -8.907 28.874 1.00 79.00 431 GLN A O 1
ATOM 3484 N N . SER A 1 432 ? -13.215 -7.941 27.221 1.00 76.25 432 SER A N 1
ATOM 3485 C CA . SER A 1 432 ? -14.343 -8.886 27.218 1.00 76.25 432 SER A CA 1
ATOM 3486 C C . SER A 1 432 ? -14.112 -10.116 26.334 1.00 76.25 432 SER A C 1
ATOM 3488 O O . SER A 1 432 ? -14.859 -11.093 26.410 1.00 76.25 432 SER A O 1
ATOM 3490 N N . THR A 1 433 ? -13.065 -10.104 25.506 1.00 74.00 433 THR A N 1
ATOM 3491 C CA . THR A 1 433 ? -12.766 -11.190 24.572 1.00 74.00 433 THR A CA 1
ATOM 3492 C C . THR A 1 433 ? -11.889 -12.248 25.246 1.00 74.00 433 THR A C 1
ATOM 3494 O O . THR A 1 433 ? -10.668 -12.123 25.345 1.00 74.00 433 THR A O 1
ATOM 3497 N N . HIS A 1 434 ? -12.519 -13.324 25.724 1.00 66.75 434 HIS A N 1
ATOM 3498 C CA . HIS A 1 434 ? -11.830 -14.434 26.400 1.00 66.75 434 HIS A CA 1
ATOM 3499 C C . HIS A 1 434 ? -11.499 -15.628 25.481 1.00 66.75 434 HIS A C 1
ATOM 3501 O O . HIS A 1 434 ? -10.773 -16.523 25.904 1.00 66.75 434 HIS A O 1
ATOM 3507 N N . THR A 1 435 ? -11.992 -15.632 24.239 1.00 59.69 435 THR A N 1
ATOM 3508 C CA . THR A 1 435 ? -11.784 -16.673 23.210 1.00 59.69 435 THR A CA 1
ATOM 3509 C C . THR A 1 435 ? -10.890 -16.178 22.061 1.00 59.69 435 THR A C 1
ATOM 3511 O O . THR A 1 435 ? -10.643 -14.980 21.953 1.00 59.69 435 THR A O 1
ATOM 3514 N N . ASN A 1 436 ? -10.434 -17.078 21.175 1.00 72.25 436 ASN A N 1
ATOM 3515 C CA . ASN A 1 436 ? -9.468 -16.769 20.102 1.00 72.25 436 ASN A CA 1
ATOM 3516 C C . ASN A 1 436 ? -9.901 -15.620 19.172 1.00 72.25 436 ASN A C 1
ATOM 3518 O O . ASN A 1 436 ? -9.101 -14.739 18.873 1.00 72.25 436 ASN A O 1
ATOM 3522 N N . SER A 1 437 ? -11.147 -15.591 18.687 1.00 83.62 437 SER A N 1
ATOM 3523 C CA . SER A 1 437 ? -11.677 -14.455 17.914 1.00 83.62 437 SER A CA 1
ATOM 3524 C C . SER A 1 437 ? -13.155 -14.222 18.189 1.00 83.62 437 SER A C 1
ATOM 3526 O O . SER A 1 437 ? -13.911 -15.172 18.383 1.00 83.62 437 SER A O 1
ATOM 3528 N N . VAL A 1 438 ? -13.572 -12.958 18.214 1.00 86.50 438 VAL A N 1
ATOM 3529 C CA . VAL A 1 438 ? -14.955 -12.535 18.451 1.00 86.50 438 VAL A CA 1
ATOM 3530 C C . VAL A 1 438 ? -15.326 -11.431 17.469 1.00 86.50 438 VAL A C 1
ATOM 3532 O O . VAL A 1 438 ? -14.616 -10.439 17.336 1.00 86.50 438 VAL A O 1
ATOM 3535 N N . LEU A 1 439 ? -16.453 -11.601 16.788 1.00 88.38 439 LEU A N 1
ATOM 3536 C CA . LEU A 1 439 ? -17.049 -10.609 15.908 1.00 88.38 439 LEU A CA 1
ATOM 3537 C C . LEU A 1 439 ? -18.177 -9.883 16.639 1.00 88.38 439 LEU A C 1
ATOM 3539 O O . LEU A 1 439 ? -19.142 -10.499 17.081 1.00 88.38 439 LEU A O 1
ATOM 3543 N N . TYR A 1 440 ? -18.060 -8.570 16.728 1.00 90.19 440 TYR A N 1
ATOM 3544 C CA . TYR A 1 440 ? -19.018 -7.674 17.355 1.00 90.19 440 TYR A CA 1
ATOM 3545 C C . TYR A 1 440 ? -19.852 -6.964 16.288 1.00 90.19 440 TYR A C 1
ATOM 3547 O O . TYR A 1 440 ? -19.296 -6.373 15.358 1.00 90.19 440 TYR A O 1
ATOM 3555 N N . ASN A 1 441 ? -21.179 -7.001 16.424 1.00 90.81 441 ASN A N 1
ATOM 3556 C CA . ASN A 1 441 ? -22.108 -6.314 15.525 1.00 90.81 441 ASN A CA 1
ATOM 3557 C C . ASN A 1 441 ? -22.385 -4.878 15.998 1.00 90.81 441 ASN A C 1
ATOM 3559 O O . ASN A 1 441 ? -23.172 -4.663 16.921 1.00 90.81 441 ASN A O 1
ATOM 3563 N N . LEU A 1 442 ? -21.771 -3.887 15.348 1.00 90.06 442 LEU A N 1
ATOM 3564 C CA . LEU A 1 442 ? -21.881 -2.483 15.759 1.00 90.06 442 LEU A CA 1
ATOM 3565 C C . LEU A 1 442 ? -23.198 -1.815 15.343 1.00 90.06 442 LEU A C 1
ATOM 3567 O O . LEU A 1 442 ? -23.478 -0.700 15.781 1.00 90.06 442 LEU A O 1
ATOM 3571 N N . GLU A 1 443 ? -24.015 -2.476 14.521 1.00 82.00 443 GLU A N 1
ATOM 3572 C CA . GLU A 1 443 ? -25.321 -1.962 14.090 1.00 82.00 443 GLU A CA 1
ATOM 3573 C C . GLU A 1 443 ? -26.423 -2.206 15.146 1.00 82.00 443 GLU A C 1
ATOM 3575 O O . GLU A 1 443 ? -27.541 -1.711 14.998 1.00 82.00 443 GLU A O 1
ATOM 3580 N N . SER A 1 444 ? -26.120 -2.919 16.241 1.00 73.12 444 SER A N 1
ATOM 3581 C CA . SER A 1 444 ? -27.058 -3.118 17.354 1.00 73.12 444 SER A CA 1
ATOM 3582 C C . SER A 1 444 ? -27.412 -1.795 18.046 1.00 73.12 444 SER A C 1
ATOM 3584 O O . SER A 1 444 ? -26.534 -1.051 18.491 1.00 73.12 444 SER A O 1
ATOM 3586 N N . SER A 1 445 ? -28.712 -1.530 18.209 1.00 67.81 445 SER A N 1
ATOM 3587 C CA . SER A 1 445 ? -29.236 -0.334 18.887 1.00 67.81 445 SER A CA 1
ATOM 3588 C C . SER A 1 445 ? -28.847 -0.234 20.364 1.00 67.81 445 SER A C 1
ATOM 3590 O O . SER A 1 445 ? -28.924 0.851 20.933 1.00 67.81 445 SER A O 1
ATOM 3592 N N . GLU A 1 446 ? -28.434 -1.344 20.979 1.00 69.06 446 GLU A N 1
ATOM 3593 C CA . GLU A 1 446 ? -28.045 -1.413 22.393 1.00 69.06 446 GLU A CA 1
ATOM 3594 C C . GLU A 1 446 ? -26.568 -1.057 22.630 1.00 69.06 446 GLU A C 1
ATOM 3596 O O . GLU A 1 446 ? -26.152 -0.863 23.771 1.00 69.06 446 GLU A O 1
ATOM 3601 N N . SER A 1 447 ? -25.764 -0.940 21.565 1.00 74.75 447 SER A N 1
ATOM 3602 C CA . SER A 1 447 ? -24.336 -0.648 21.690 1.00 74.75 447 SER A CA 1
ATOM 3603 C C . SER A 1 447 ? -24.074 0.786 22.150 1.00 74.75 447 SER A C 1
ATOM 3605 O O . SER A 1 447 ? -24.501 1.755 21.513 1.00 74.75 447 SER A O 1
ATOM 3607 N N . GLN A 1 448 ? -23.279 0.925 23.212 1.00 82.88 448 GLN A N 1
ATOM 3608 C CA . GLN A 1 448 ? -22.784 2.218 23.693 1.00 82.88 448 GLN A CA 1
ATOM 3609 C C . GLN A 1 448 ? -21.463 2.654 23.032 1.00 82.88 448 GLN A C 1
ATOM 3611 O O . GLN A 1 448 ? -20.926 3.704 23.383 1.00 82.88 448 GLN A O 1
ATOM 3616 N N . LEU A 1 449 ? -20.939 1.888 22.066 1.00 88.19 449 LEU A N 1
ATOM 3617 C CA . LEU A 1 449 ? -19.715 2.236 21.339 1.00 88.19 449 LEU A CA 1
ATOM 3618 C C . LEU A 1 449 ? -20.022 3.336 20.319 1.00 88.19 449 LEU A C 1
ATOM 3620 O O . LEU A 1 449 ? -20.593 3.080 19.265 1.00 88.19 449 LEU A O 1
ATOM 3624 N N . SER A 1 450 ? -19.688 4.574 20.652 1.00 85.88 450 SER A N 1
ATOM 3625 C CA . SER A 1 450 ? -20.038 5.793 19.927 1.00 85.88 450 SER A CA 1
ATOM 3626 C C . SER A 1 450 ? -19.150 6.092 18.717 1.00 85.88 450 SER A C 1
ATOM 3628 O O . SER A 1 450 ? -19.651 6.618 17.722 1.00 85.88 450 SER A O 1
ATOM 3630 N N . GLU A 1 451 ? -17.862 5.757 18.767 1.00 87.12 451 GLU A N 1
ATOM 3631 C CA . GLU A 1 451 ? -16.890 6.089 17.723 1.00 87.12 451 GLU A CA 1
ATOM 3632 C C . GLU A 1 451 ? -16.665 4.927 16.755 1.00 87.12 451 GLU A C 1
ATOM 3634 O O . GLU A 1 451 ? -16.695 5.125 15.538 1.00 87.12 451 GLU A O 1
ATOM 3639 N N . LEU A 1 452 ? -16.526 3.695 17.253 1.00 89.25 452 LEU A N 1
ATOM 3640 C CA . LEU A 1 452 ? -16.344 2.518 16.399 1.00 89.25 452 LEU A CA 1
ATOM 3641 C C . LEU A 1 452 ? -17.537 2.306 15.455 1.00 89.25 452 LEU A C 1
ATOM 3643 O O . LEU A 1 452 ? -17.334 2.039 14.269 1.00 89.25 452 LEU A O 1
ATOM 3647 N N . ARG A 1 453 ? -18.774 2.528 15.927 1.00 90.62 453 ARG A N 1
ATOM 3648 C CA . ARG A 1 453 ? -19.994 2.412 15.099 1.00 90.62 453 ARG A CA 1
ATOM 3649 C C . ARG A 1 453 ? -20.076 3.440 13.970 1.00 90.62 453 ARG A C 1
ATOM 3651 O O . ARG A 1 453 ? -20.803 3.238 13.006 1.00 90.62 453 ARG A O 1
ATOM 3658 N N . LYS A 1 454 ? -19.354 4.565 14.076 1.00 90.12 454 LYS A N 1
ATOM 3659 C CA . LYS A 1 454 ? -19.268 5.561 12.991 1.00 90.12 454 LYS A CA 1
ATOM 3660 C C . LYS A 1 454 ? -18.337 5.097 11.878 1.00 90.12 454 LYS A C 1
ATOM 3662 O O . LYS A 1 454 ? -18.399 5.644 10.779 1.00 90.12 454 LYS A O 1
ATOM 3667 N N . LYS A 1 455 ? -17.441 4.151 12.175 1.00 90.69 455 LYS A N 1
ATOM 3668 C CA . LYS A 1 455 ? -16.356 3.726 11.290 1.00 90.69 455 LYS A CA 1
ATOM 3669 C C . LYS A 1 455 ? -16.604 2.364 10.655 1.00 90.69 455 LYS A C 1
ATOM 3671 O O . LYS A 1 455 ? -16.216 2.198 9.504 1.00 90.69 455 LYS A O 1
ATOM 3676 N N . PHE A 1 456 ? -17.248 1.431 11.355 1.00 93.44 456 PHE A N 1
ATOM 3677 C CA . PHE A 1 456 ? -17.395 0.045 10.904 1.00 93.44 456 PHE A CA 1
ATOM 3678 C C . PHE A 1 456 ? -18.811 -0.493 11.154 1.00 93.44 456 PHE A C 1
ATOM 3680 O O . PHE A 1 456 ? -19.482 -0.066 12.091 1.00 93.44 456 PHE A O 1
ATOM 3687 N N . SER A 1 457 ? -19.247 -1.460 10.339 1.00 93.69 457 SER A N 1
ATOM 3688 C CA . SER A 1 457 ? -20.461 -2.255 10.598 1.00 93.69 457 SER A CA 1
ATOM 3689 C C . SER A 1 457 ? -20.178 -3.369 11.608 1.00 93.69 457 SER A C 1
ATOM 3691 O O . SER A 1 457 ? -20.999 -3.655 12.476 1.00 93.69 457 SER A O 1
ATOM 3693 N N . PHE A 1 458 ? -18.993 -3.978 11.526 1.00 93.00 458 PHE A N 1
ATOM 3694 C CA . PHE A 1 458 ? -18.543 -5.005 12.462 1.00 93.00 458 PHE A CA 1
ATOM 3695 C C . PHE A 1 458 ? -17.134 -4.717 12.965 1.00 93.00 458 PHE A C 1
ATOM 3697 O O . PHE A 1 458 ? -16.320 -4.114 12.265 1.00 93.00 458 PHE A O 1
ATOM 3704 N N . VAL A 1 459 ? -16.827 -5.215 14.159 1.00 92.38 459 VAL A N 1
ATOM 3705 C CA . VAL A 1 459 ? -15.458 -5.267 14.674 1.00 92.38 459 VAL A CA 1
ATOM 3706 C C . VAL A 1 459 ? -15.083 -6.707 14.979 1.00 92.38 459 VAL A C 1
ATOM 3708 O O . VAL A 1 459 ? -15.762 -7.377 15.747 1.00 92.38 459 VAL A O 1
ATOM 3711 N N . LEU A 1 460 ? -14.001 -7.181 14.373 1.00 89.75 460 LEU A N 1
ATOM 3712 C CA . LEU A 1 460 ? -13.397 -8.469 14.684 1.00 89.75 460 LEU A CA 1
ATOM 3713 C C . LEU A 1 460 ? -12.264 -8.238 15.680 1.00 89.75 460 LEU A C 1
ATOM 3715 O O . LEU A 1 460 ? -11.303 -7.540 15.375 1.00 89.75 460 LEU A O 1
ATOM 3719 N N . VAL A 1 461 ? -12.364 -8.835 16.859 1.00 87.69 461 VAL A N 1
ATOM 3720 C CA . VAL A 1 461 ? -11.292 -8.852 17.852 1.00 87.69 461 VAL A CA 1
ATOM 3721 C C . VAL A 1 461 ? -10.669 -10.232 17.870 1.00 87.69 461 VAL A C 1
ATOM 3723 O O . VAL A 1 461 ? -11.377 -11.225 18.008 1.00 87.69 461 VAL A O 1
ATOM 3726 N N . ASN A 1 462 ? -9.349 -10.302 17.771 1.00 80.56 462 ASN A N 1
ATOM 3727 C CA . ASN A 1 462 ? -8.601 -11.537 17.933 1.00 80.56 462 ASN A CA 1
ATOM 3728 C C . ASN A 1 462 ? -7.676 -11.450 19.140 1.00 80.56 462 ASN A C 1
ATOM 3730 O O . ASN A 1 462 ? -7.016 -10.435 19.347 1.00 80.56 462 ASN A O 1
ATOM 3734 N N . ARG A 1 463 ? -7.615 -12.528 19.920 1.00 72.31 463 ARG A N 1
ATOM 3735 C CA . ARG A 1 463 ? -6.627 -12.698 20.975 1.00 72.31 463 ARG A CA 1
ATOM 3736 C C . ARG A 1 463 ? -5.513 -13.605 20.483 1.00 72.31 463 ARG A C 1
ATOM 3738 O O . ARG A 1 463 ? -5.743 -14.786 20.236 1.00 72.31 463 ARG A O 1
ATOM 3745 N N . VAL A 1 464 ? -4.307 -13.054 20.391 1.00 60.16 464 VAL A N 1
ATOM 3746 C CA . VAL A 1 464 ? -3.126 -13.829 20.024 1.00 60.16 464 VAL A CA 1
ATOM 3747 C C . VAL A 1 464 ? -2.720 -14.655 21.247 1.00 60.16 464 VAL A C 1
ATOM 3749 O O . VAL A 1 464 ? -2.357 -14.101 22.284 1.00 60.16 464 VAL A O 1
ATOM 3752 N N . SER A 1 465 ? -2.822 -15.983 21.161 1.00 47.16 465 SER A N 1
ATOM 3753 C CA . SER A 1 465 ? -2.284 -16.902 22.172 1.00 47.16 465 SER A CA 1
ATOM 3754 C C . SER A 1 465 ? -1.293 -17.878 21.535 1.00 47.16 465 SER A C 1
ATOM 3756 O O . SER A 1 465 ? -1.720 -18.752 20.792 1.00 47.16 465 SER A O 1
ATOM 3758 N N . GLU A 1 466 ? 0.006 -17.746 21.815 1.00 42.22 466 GLU A N 1
ATOM 3759 C CA . GLU A 1 466 ? 0.779 -18.682 22.655 1.00 42.22 466 GLU A CA 1
ATOM 3760 C C . GLU A 1 466 ? 2.290 -18.355 22.704 1.00 42.22 466 GLU A C 1
ATOM 3762 O O . GLU A 1 466 ? 2.904 -17.987 21.711 1.00 42.22 466 GLU A O 1
ATOM 3767 N N . LYS A 1 467 ? 2.834 -18.541 23.919 1.00 33.94 467 LYS A N 1
ATOM 3768 C CA . LYS A 1 467 ? 4.187 -18.945 24.356 1.00 33.94 467 LYS A CA 1
ATOM 3769 C C . LYS A 1 467 ? 5.441 -18.505 23.576 1.00 33.94 467 LYS A C 1
ATOM 3771 O O . LYS A 1 467 ? 5.851 -19.132 22.610 1.00 33.94 467 LYS A O 1
ATOM 3776 N N . SER A 1 468 ? 6.235 -17.684 24.266 1.00 25.66 468 SER A N 1
ATOM 3777 C CA . SER A 1 468 ? 7.673 -17.922 24.456 1.00 25.66 468 SER A CA 1
ATOM 3778 C C . SER A 1 468 ? 8.052 -17.569 25.899 1.00 25.66 468 SER A C 1
ATOM 3780 O O . SER A 1 468 ? 8.257 -16.415 26.263 1.00 25.66 468 SER A O 1
ATOM 3782 N N . LEU A 1 469 ? 8.062 -18.587 26.764 1.00 29.98 469 LEU A N 1
ATOM 3783 C CA . LEU A 1 469 ? 8.583 -18.487 28.125 1.00 29.98 469 LEU A CA 1
ATOM 3784 C C . LEU A 1 469 ? 10.107 -18.614 28.068 1.00 29.98 469 LEU A C 1
ATOM 3786 O O . LEU A 1 469 ? 10.619 -19.695 27.789 1.00 29.98 469 LEU A O 1
ATOM 3790 N N . VAL A 1 470 ? 10.832 -17.556 28.428 1.00 25.42 470 VAL A N 1
ATOM 3791 C CA . VAL A 1 470 ? 12.235 -17.674 28.849 1.00 25.42 470 VAL A CA 1
ATOM 3792 C C . VAL A 1 470 ? 12.332 -17.259 30.318 1.00 25.42 470 VAL A C 1
ATOM 3794 O O . VAL A 1 470 ? 12.259 -16.068 30.622 1.00 25.42 470 VAL A O 1
ATOM 3797 N N . PRO A 1 471 ? 12.499 -18.204 31.260 1.00 29.14 471 PRO A N 1
ATOM 3798 C CA . PRO A 1 471 ? 12.778 -17.873 32.647 1.00 29.14 471 PRO A CA 1
ATOM 3799 C C . PRO A 1 471 ? 14.286 -17.676 32.847 1.00 29.14 471 PRO A C 1
ATOM 3801 O O . PRO A 1 471 ? 15.090 -18.502 32.413 1.00 29.14 471 PRO A O 1
ATOM 3804 N N . LYS A 1 472 ? 14.685 -16.629 33.576 1.00 27.34 472 LYS A N 1
ATOM 3805 C CA . LYS A 1 472 ? 16.010 -16.564 34.215 1.00 27.34 472 LYS A CA 1
ATOM 3806 C C . LYS A 1 472 ? 15.915 -15.994 35.634 1.00 27.34 472 LYS A C 1
ATOM 3808 O O . LYS A 1 472 ? 15.925 -14.786 35.832 1.00 27.34 472 LYS A O 1
ATOM 3813 N N . ASP A 1 473 ? 15.883 -16.901 36.608 1.00 24.67 473 ASP A N 1
ATOM 3814 C CA . ASP A 1 473 ? 16.482 -16.735 37.947 1.00 24.67 473 ASP A CA 1
ATOM 3815 C C . ASP A 1 473 ? 17.994 -17.084 37.823 1.00 24.67 473 ASP A C 1
ATOM 3817 O O . ASP A 1 473 ? 18.348 -17.869 36.949 1.00 24.67 473 ASP A O 1
ATOM 3821 N N . ARG A 1 474 ? 18.989 -16.640 38.608 1.00 27.83 474 ARG A N 1
ATOM 3822 C CA . ARG A 1 474 ? 19.141 -15.746 39.770 1.00 27.83 474 ARG A CA 1
ATOM 3823 C C . ARG A 1 474 ? 20.639 -15.386 39.921 1.00 27.83 474 ARG A C 1
ATOM 3825 O O . ARG A 1 474 ? 21.494 -16.215 39.640 1.00 27.83 474 ARG A O 1
ATOM 3832 N N . ASN A 1 475 ? 20.887 -14.204 40.495 1.00 28.98 475 ASN A N 1
ATOM 3833 C CA . ASN A 1 475 ? 22.014 -13.751 41.337 1.00 28.98 475 ASN A CA 1
ATOM 3834 C C . ASN A 1 475 ? 23.486 -13.942 40.915 1.00 28.98 475 ASN A C 1
ATOM 3836 O O . ASN A 1 475 ? 24.010 -15.044 40.972 1.00 28.98 475 ASN A O 1
ATOM 3840 N N . THR A 1 476 ? 24.220 -12.821 40.885 1.00 26.27 476 THR A N 1
ATOM 3841 C CA . THR A 1 476 ? 25.319 -12.570 41.844 1.00 26.27 476 THR A CA 1
ATOM 3842 C C . THR A 1 476 ? 25.353 -11.085 42.220 1.00 26.27 476 THR A C 1
ATOM 3844 O O . THR A 1 476 ? 25.153 -10.200 41.391 1.00 26.27 476 THR A O 1
ATOM 3847 N N . GLY A 1 477 ? 25.515 -10.805 43.513 1.00 27.78 477 GLY A N 1
ATOM 3848 C CA . GLY A 1 477 ? 25.508 -9.453 44.053 1.00 27.78 477 GLY A CA 1
ATOM 3849 C C . GLY A 1 477 ? 26.866 -8.768 43.954 1.00 27.78 477 GLY A C 1
ATOM 3850 O O . GLY A 1 477 ? 27.888 -9.364 44.269 1.00 27.78 477 GLY A O 1
ATOM 3851 N N . PHE A 1 478 ? 26.835 -7.476 43.641 1.00 27.11 478 PHE A N 1
ATOM 3852 C CA . PHE A 1 478 ? 27.800 -6.485 44.108 1.00 27.11 478 PHE A CA 1
ATOM 3853 C C . PHE A 1 478 ? 27.019 -5.203 44.418 1.00 27.11 478 PHE A C 1
ATOM 3855 O O . PHE A 1 478 ? 26.359 -4.639 43.549 1.00 27.11 478 PHE A O 1
ATOM 3862 N N . LYS A 1 479 ? 27.034 -4.756 45.678 1.00 31.52 479 LYS A N 1
ATOM 3863 C CA . LYS A 1 479 ? 26.389 -3.498 46.074 1.00 31.52 479 LYS A CA 1
ATOM 3864 C C . LYS A 1 479 ? 27.283 -2.319 45.689 1.00 31.52 479 LYS A C 1
ATOM 3866 O O . LYS A 1 479 ? 28.204 -1.980 46.423 1.00 31.52 479 LYS A O 1
ATOM 3871 N N . ALA A 1 480 ? 26.927 -1.650 44.600 1.00 37.09 480 ALA A N 1
ATOM 3872 C CA . ALA A 1 480 ? 27.176 -0.228 44.385 1.00 37.09 480 ALA A CA 1
ATOM 3873 C C . ALA A 1 480 ? 25.834 0.411 43.995 1.00 37.09 480 ALA A C 1
ATOM 3875 O O . ALA A 1 480 ? 25.087 -0.163 43.203 1.00 37.09 480 ALA A O 1
ATOM 3876 N N . ARG A 1 481 ? 25.468 1.547 44.602 1.00 48.38 481 ARG A N 1
ATOM 3877 C CA . ARG A 1 481 ? 24.188 2.216 44.312 1.00 48.38 481 ARG A CA 1
ATOM 3878 C C . ARG A 1 481 ? 24.264 2.859 42.924 1.00 48.38 481 ARG A C 1
ATOM 3880 O O . ARG A 1 481 ? 24.921 3.885 42.774 1.00 48.38 481 ARG A O 1
ATOM 3887 N N . ASN A 1 482 ? 23.587 2.255 41.952 1.00 59.06 482 ASN A N 1
ATOM 3888 C CA . ASN A 1 482 ? 23.440 2.755 40.588 1.00 59.06 482 ASN A CA 1
ATOM 3889 C C . ASN A 1 482 ? 21.972 3.111 40.357 1.00 59.06 482 ASN A C 1
ATOM 3891 O O . ASN A 1 482 ? 21.089 2.364 40.772 1.00 59.06 482 ASN A O 1
ATOM 3895 N N . TYR A 1 483 ? 21.707 4.216 39.671 1.00 64.62 483 TYR A N 1
ATOM 3896 C CA . TYR A 1 483 ? 20.366 4.516 39.178 1.00 64.62 483 TYR A CA 1
ATOM 3897 C C . TYR A 1 483 ? 20.451 4.930 37.712 1.00 64.62 483 TYR A C 1
ATOM 3899 O O . TYR A 1 483 ? 21.442 5.516 37.264 1.00 64.62 483 TYR A O 1
ATOM 3907 N N . SER A 1 484 ? 19.408 4.592 36.962 1.00 71.38 484 SER A N 1
ATOM 3908 C CA . SER A 1 484 ? 19.200 5.116 35.617 1.00 71.38 484 SER A CA 1
ATOM 3909 C C . SER A 1 484 ? 18.126 6.188 35.688 1.00 71.38 484 SER A C 1
ATOM 3911 O O . SER A 1 484 ? 17.276 6.176 36.576 1.00 71.38 484 SER A O 1
ATOM 3913 N N . SER A 1 485 ? 18.151 7.150 34.783 1.00 71.62 485 SER A N 1
ATOM 3914 C CA . SER A 1 485 ? 17.100 8.149 34.702 1.00 71.62 485 SER A CA 1
ATOM 3915 C C . SER A 1 485 ? 16.721 8.430 33.261 1.00 71.62 485 SER A C 1
ATOM 3917 O O . SER A 1 485 ? 17.553 8.408 32.349 1.00 71.62 485 SER A O 1
ATOM 3919 N N . ILE A 1 486 ? 15.428 8.664 33.069 1.00 67.44 486 ILE A N 1
ATOM 3920 C CA . ILE A 1 486 ? 14.862 9.124 31.807 1.00 67.44 486 ILE A CA 1
ATOM 3921 C C . ILE A 1 486 ? 14.445 10.563 32.046 1.00 67.44 486 ILE A C 1
ATOM 3923 O O . ILE A 1 486 ? 13.736 10.856 33.010 1.00 67.44 486 ILE A O 1
ATOM 3927 N N . GLY A 1 487 ? 14.930 11.470 31.210 1.00 67.50 487 GLY A N 1
ATOM 3928 C CA . GLY A 1 487 ? 14.664 12.887 31.354 1.00 67.50 487 GLY A CA 1
ATOM 3929 C C . GLY A 1 487 ? 14.181 13.530 30.078 1.00 67.50 487 GLY A C 1
ATOM 3930 O O . GLY A 1 487 ? 14.494 13.110 28.964 1.00 67.50 487 GLY A O 1
ATOM 3931 N N . PHE A 1 488 ? 13.422 14.594 30.271 1.00 65.00 488 PHE A N 1
ATOM 3932 C CA . PHE A 1 488 ? 13.039 15.532 29.234 1.00 65.00 488 PHE A CA 1
ATOM 3933 C C . PHE A 1 488 ? 13.796 16.829 29.493 1.00 65.00 488 PHE A C 1
ATOM 3935 O O . PHE A 1 488 ? 13.841 17.343 30.614 1.00 65.00 488 PHE A O 1
ATOM 3942 N N . GLY A 1 489 ? 14.432 17.333 28.445 1.00 65.06 489 GLY A N 1
ATOM 3943 C CA . GLY A 1 489 ? 15.297 18.495 28.503 1.00 65.06 489 GLY A CA 1
ATOM 3944 C C . GLY A 1 489 ? 14.841 19.579 27.552 1.00 65.06 489 GLY A C 1
ATOM 3945 O O . GLY A 1 489 ? 14.548 19.324 26.381 1.00 65.06 489 GLY A O 1
ATOM 3946 N N . THR A 1 490 ? 14.834 20.809 28.049 1.00 62.53 490 THR A N 1
ATOM 3947 C CA . THR A 1 490 ? 14.838 21.995 27.201 1.00 62.53 490 THR A CA 1
ATOM 3948 C C . THR A 1 490 ? 16.269 22.471 27.063 1.00 62.53 490 THR A C 1
ATOM 3950 O O . THR A 1 490 ? 16.924 22.864 28.031 1.00 62.53 490 THR A O 1
ATOM 3953 N N . LEU A 1 491 ? 16.750 22.447 25.835 1.00 64.38 491 LEU A N 1
ATOM 3954 C CA . LEU A 1 491 ? 18.071 22.907 25.480 1.00 64.38 491 LEU A CA 1
ATOM 3955 C C . LEU A 1 491 ? 17.941 24.288 24.842 1.00 64.38 491 LEU A C 1
ATOM 3957 O O . LEU A 1 491 ? 17.586 24.427 23.670 1.00 64.38 491 LEU A O 1
ATOM 3961 N N . GLY A 1 492 ? 18.201 25.320 25.644 1.00 60.44 492 GLY A N 1
ATOM 3962 C CA . GLY A 1 492 ? 18.242 26.700 25.181 1.00 60.44 492 GLY A CA 1
ATOM 3963 C C . GLY A 1 492 ? 19.560 26.957 24.464 1.00 60.44 492 GLY A C 1
ATOM 3964 O O . GLY A 1 492 ? 20.601 27.100 25.106 1.00 60.44 492 GLY A O 1
ATOM 3965 N N . ARG A 1 493 ? 19.538 27.013 23.129 1.00 60.22 493 ARG A N 1
ATOM 3966 C CA . ARG A 1 493 ? 20.728 27.340 22.342 1.00 60.22 493 ARG A CA 1
ATOM 3967 C C . ARG A 1 493 ? 20.586 28.697 21.675 1.00 60.22 493 ARG A C 1
ATOM 3969 O O . ARG A 1 493 ? 19.629 28.974 20.957 1.00 60.22 493 ARG A O 1
ATOM 3976 N N . ALA A 1 494 ? 21.632 29.497 21.799 1.00 52.47 494 ALA A N 1
ATOM 3977 C CA . ALA A 1 494 ? 21.885 30.578 20.862 1.00 52.47 494 ALA A CA 1
ATOM 3978 C C . ALA A 1 494 ? 22.574 30.008 19.610 1.00 52.47 494 ALA A C 1
ATOM 3980 O O . ALA A 1 494 ? 23.676 30.424 19.281 1.00 52.47 494 ALA A O 1
ATOM 3981 N N . THR A 1 495 ? 21.992 29.004 18.940 1.00 54.22 495 THR A N 1
ATOM 3982 C CA . THR A 1 495 ? 22.594 28.516 17.691 1.00 54.22 495 THR A CA 1
ATOM 3983 C C . THR A 1 495 ? 22.315 29.524 16.589 1.00 54.22 495 THR A C 1
ATOM 3985 O O . THR A 1 495 ? 21.171 29.837 16.296 1.00 54.22 495 THR A O 1
ATOM 3988 N N . MET A 1 496 ? 23.361 30.092 16.006 1.00 59.53 496 MET A N 1
ATOM 3989 C CA . MET A 1 496 ? 23.215 31.140 15.000 1.00 59.53 496 MET A CA 1
ATOM 3990 C C . MET A 1 496 ? 23.204 30.521 13.600 1.00 59.53 496 MET A C 1
ATOM 3992 O O . MET A 1 496 ? 23.995 29.623 13.299 1.00 59.53 496 MET A O 1
ATOM 3996 N N . LEU A 1 497 ? 22.374 31.044 12.693 1.00 65.06 497 LEU A N 1
ATOM 3997 C CA . LEU A 1 497 ? 22.819 31.071 11.297 1.00 65.06 497 LEU A CA 1
ATOM 3998 C C . LEU A 1 497 ? 24.103 31.910 11.291 1.00 65.06 497 LEU A C 1
ATOM 4000 O O . LEU A 1 497 ? 24.091 33.014 11.840 1.00 65.06 497 LEU A O 1
ATOM 4004 N N . SER A 1 498 ? 25.207 31.393 10.738 1.00 65.69 498 SER A N 1
ATOM 4005 C CA . SER A 1 498 ? 26.478 32.131 10.748 1.00 65.69 498 SER A CA 1
ATOM 4006 C C . SER A 1 498 ? 26.283 33.531 10.162 1.00 65.69 498 SER A C 1
ATOM 4008 O O . SER A 1 498 ? 25.406 33.741 9.320 1.00 65.69 498 SER A O 1
ATOM 4010 N N . GLU A 1 499 ? 27.081 34.505 10.595 1.00 67.31 499 GLU A N 1
ATOM 4011 C CA . GLU A 1 499 ? 26.979 35.874 10.078 1.00 67.31 499 GLU A CA 1
ATOM 4012 C C . GLU A 1 499 ? 27.094 35.900 8.547 1.00 67.31 499 GLU A C 1
ATOM 4014 O O . GLU A 1 499 ? 26.305 36.562 7.876 1.00 67.31 499 GLU A O 1
ATOM 4019 N N . SER A 1 500 ? 27.976 35.067 7.989 1.00 66.62 500 SER A N 1
ATOM 4020 C CA . SER A 1 500 ? 28.131 34.859 6.547 1.00 66.62 500 SER A CA 1
ATOM 4021 C C . SER A 1 500 ? 26.861 34.326 5.876 1.00 66.62 500 SER A C 1
ATOM 4023 O O . SER A 1 500 ? 26.514 34.759 4.781 1.00 66.62 500 SER A O 1
ATOM 4025 N N . LEU A 1 501 ? 26.140 33.409 6.525 1.00 70.81 501 LEU A N 1
ATOM 4026 C CA . LEU A 1 501 ? 24.890 32.854 6.010 1.00 70.81 501 LEU A CA 1
ATOM 4027 C C . LEU A 1 501 ? 23.736 33.863 6.120 1.00 70.81 501 LEU A C 1
ATOM 4029 O O . LEU A 1 501 ? 22.941 33.993 5.193 1.00 70.81 501 LEU A O 1
ATOM 4033 N N . CYS A 1 502 ? 23.673 34.622 7.217 1.00 73.88 502 CYS A N 1
ATOM 4034 C CA . CYS A 1 502 ? 22.722 35.722 7.378 1.00 73.88 502 CYS A CA 1
ATOM 4035 C C . CYS A 1 502 ? 22.937 36.812 6.321 1.00 73.88 502 CYS A C 1
ATOM 4037 O O . CYS A 1 502 ? 21.970 37.278 5.719 1.00 73.88 502 CYS A O 1
ATOM 4039 N N . MET A 1 503 ? 24.196 37.197 6.085 1.00 70.94 503 MET A N 1
ATOM 4040 C CA . MET A 1 503 ? 24.553 38.184 5.067 1.00 70.94 503 MET A CA 1
ATOM 4041 C C . MET A 1 503 ? 24.184 37.680 3.676 1.00 70.94 503 MET A C 1
ATOM 4043 O O . MET A 1 503 ? 23.553 38.400 2.918 1.00 70.94 503 MET A O 1
ATOM 4047 N N . HIS A 1 504 ? 24.454 36.407 3.384 1.00 69.94 504 HIS A N 1
ATOM 4048 C CA . HIS A 1 504 ? 24.081 35.800 2.113 1.00 69.94 504 HIS A CA 1
ATOM 4049 C C . HIS A 1 504 ? 22.570 35.866 1.835 1.00 69.94 504 HIS A C 1
ATOM 4051 O O . HIS A 1 504 ? 22.168 36.232 0.732 1.00 69.94 504 HIS A O 1
ATOM 4057 N N . PHE A 1 505 ? 21.714 35.556 2.816 1.00 72.25 505 PHE A N 1
ATOM 4058 C CA . PHE A 1 505 ? 20.262 35.701 2.645 1.00 72.25 505 PHE A CA 1
ATOM 4059 C C . PHE A 1 505 ? 19.847 37.162 2.446 1.00 72.25 505 PHE A C 1
ATOM 4061 O O . PHE A 1 505 ? 19.028 37.451 1.573 1.00 72.25 505 PHE A O 1
ATOM 4068 N N . LYS A 1 506 ? 20.451 38.085 3.201 1.00 73.44 506 LYS A N 1
ATOM 4069 C CA . LYS A 1 506 ? 20.198 39.524 3.081 1.00 73.44 506 LYS A CA 1
ATOM 4070 C C . LYS A 1 506 ? 20.579 40.064 1.697 1.00 73.44 506 LYS A C 1
ATOM 4072 O O . LYS A 1 506 ? 19.774 40.770 1.095 1.00 73.44 506 LYS A O 1
ATOM 4077 N N . ASP A 1 507 ? 21.748 39.690 1.182 1.00 70.38 507 ASP A N 1
ATOM 4078 C CA . ASP A 1 507 ? 22.248 40.089 -0.142 1.00 70.38 507 ASP A CA 1
ATOM 4079 C C . ASP A 1 507 ? 21.355 39.570 -1.281 1.00 70.38 507 ASP A C 1
ATOM 4081 O O . ASP A 1 507 ? 21.306 40.164 -2.355 1.00 70.38 507 ASP A O 1
ATOM 4085 N N . ASN A 1 508 ? 20.596 38.496 -1.034 1.00 61.66 508 ASN A N 1
ATOM 4086 C CA . ASN A 1 508 ? 19.628 37.920 -1.970 1.00 61.66 508 ASN A CA 1
ATOM 4087 C C . ASN A 1 508 ? 18.173 38.353 -1.692 1.00 61.66 508 ASN A C 1
ATOM 4089 O O . ASN A 1 508 ? 17.240 37.729 -2.190 1.00 61.66 508 ASN A O 1
ATOM 4093 N N . GLY A 1 509 ? 17.954 39.413 -0.904 1.00 65.56 509 GLY A N 1
ATOM 4094 C CA . GLY A 1 509 ? 16.625 39.998 -0.684 1.00 65.56 509 GLY A CA 1
ATOM 4095 C C . GLY A 1 509 ? 15.760 39.305 0.379 1.00 65.56 509 GLY A C 1
ATOM 4096 O O . GLY A 1 509 ? 14.602 39.678 0.559 1.00 65.56 509 GLY A O 1
ATOM 4097 N N . TYR A 1 510 ? 16.305 38.344 1.130 1.00 68.94 510 TYR A N 1
ATOM 4098 C CA . TYR A 1 510 ? 15.608 37.642 2.211 1.00 68.94 510 TYR A CA 1
ATOM 4099 C C . TYR A 1 510 ? 15.981 38.231 3.579 1.00 68.94 510 TYR A C 1
ATOM 4101 O O . TYR A 1 510 ? 16.934 37.802 4.232 1.00 68.94 510 TYR A O 1
ATOM 4109 N N . ALA A 1 511 ? 15.211 39.215 4.050 1.00 74.56 511 ALA A N 1
ATOM 4110 C CA . ALA A 1 511 ? 15.363 39.749 5.405 1.00 74.56 511 ALA A CA 1
ATOM 4111 C C . ALA A 1 511 ? 14.891 38.715 6.450 1.00 74.56 511 ALA A C 1
ATOM 4113 O O . ALA A 1 511 ? 13.694 38.468 6.602 1.00 74.56 511 ALA A O 1
ATOM 4114 N N . LEU A 1 512 ? 15.836 38.089 7.158 1.00 74.44 512 LEU A N 1
ATOM 4115 C CA . LEU A 1 512 ? 15.548 37.053 8.156 1.00 74.44 512 LEU A CA 1
ATOM 4116 C C . LEU A 1 512 ? 14.947 37.655 9.433 1.00 74.44 512 LEU A C 1
ATOM 4118 O O . LEU A 1 512 ? 15.474 38.625 9.975 1.00 74.44 512 LEU A O 1
ATOM 4122 N N . THR A 1 513 ? 13.874 37.055 9.951 1.00 68.12 513 THR A N 1
ATOM 4123 C CA . THR A 1 513 ? 13.109 37.622 11.078 1.00 68.12 513 THR A CA 1
ATOM 4124 C C . THR A 1 513 ? 13.602 37.187 12.458 1.00 68.12 513 THR A C 1
ATOM 4126 O O . THR A 1 513 ? 13.389 37.912 13.425 1.00 68.12 513 THR A O 1
ATOM 4129 N N . ASN A 1 514 ? 14.246 36.019 12.587 1.00 65.12 514 ASN A N 1
ATOM 4130 C CA . ASN A 1 514 ? 14.726 35.521 13.884 1.00 65.12 514 ASN A CA 1
ATOM 4131 C C . ASN A 1 514 ? 15.922 34.544 13.768 1.00 65.12 514 ASN A C 1
ATOM 4133 O O . ASN A 1 514 ? 15.783 33.361 14.070 1.00 65.12 514 ASN A O 1
ATOM 4137 N N . PRO A 1 515 ? 17.105 34.992 13.308 1.00 65.38 515 PRO A N 1
ATOM 4138 C CA . PRO A 1 515 ? 18.224 34.089 13.016 1.00 65.38 515 PRO A CA 1
ATOM 4139 C C . PRO A 1 515 ? 19.054 33.641 14.238 1.00 65.38 515 PRO A C 1
ATOM 4141 O O . PRO A 1 515 ? 20.039 32.926 14.049 1.00 65.38 515 PRO A O 1
ATOM 4144 N N . LYS A 1 516 ? 18.731 34.093 15.465 1.00 60.84 516 LYS A N 1
ATOM 4145 C CA . LYS A 1 516 ? 19.663 34.041 16.615 1.00 60.84 516 LYS A CA 1
ATOM 4146 C C . LYS A 1 516 ? 19.216 33.231 17.840 1.00 60.84 516 LYS A C 1
ATOM 4148 O O . LYS A 1 516 ? 20.036 33.064 18.734 1.00 60.84 516 LYS A O 1
ATOM 4153 N N . ASN A 1 517 ? 17.989 32.707 17.902 1.00 64.25 517 ASN A N 1
ATOM 4154 C CA . ASN A 1 517 ? 17.505 31.974 19.082 1.00 64.25 517 ASN A CA 1
ATOM 4155 C C . ASN A 1 517 ? 16.718 30.722 18.681 1.00 64.25 517 ASN A C 1
ATOM 4157 O O . ASN A 1 517 ? 15.592 30.846 18.201 1.00 64.25 517 ASN A O 1
ATOM 4161 N N . PHE A 1 518 ? 17.272 29.534 18.950 1.00 69.62 518 PHE A N 1
ATOM 4162 C CA . PHE A 1 518 ? 16.571 28.264 18.749 1.00 69.62 518 PHE A CA 1
ATOM 4163 C C . PHE A 1 518 ? 16.456 27.514 20.071 1.00 69.62 518 PHE A C 1
ATOM 4165 O O . PHE A 1 518 ? 17.443 27.180 20.728 1.00 69.62 518 PHE A O 1
ATOM 4172 N N . ILE A 1 519 ? 15.222 27.209 20.452 1.00 72.00 519 ILE A N 1
ATOM 4173 C CA . ILE A 1 519 ? 14.954 26.331 21.585 1.00 72.00 519 ILE A CA 1
ATOM 4174 C C . ILE A 1 519 ? 14.826 24.917 21.033 1.00 72.00 519 ILE A C 1
ATOM 4176 O O . ILE A 1 519 ? 14.060 24.659 20.099 1.00 72.00 519 ILE A O 1
ATOM 4180 N N . HIS A 1 520 ? 15.618 24.011 21.589 1.00 75.56 520 HIS A N 1
ATOM 4181 C CA . HIS A 1 520 ? 15.561 22.596 21.278 1.00 75.56 520 HIS A CA 1
ATOM 4182 C C . HIS A 1 520 ? 14.802 21.870 22.379 1.00 75.56 520 HIS A C 1
ATOM 4184 O O . HIS A 1 520 ? 15.045 22.085 23.569 1.00 75.56 520 HIS A O 1
ATOM 4190 N N . TYR A 1 521 ? 13.925 20.966 21.964 1.00 77.31 521 TYR A N 1
ATOM 4191 C CA . TYR A 1 521 ? 13.241 20.047 22.861 1.00 77.31 521 TYR A CA 1
ATOM 4192 C C . TYR A 1 521 ? 13.814 18.657 22.633 1.00 77.31 521 TYR A C 1
ATOM 4194 O O . TYR A 1 521 ? 14.026 18.245 21.486 1.00 77.31 521 TYR A O 1
ATOM 4202 N N . GLY A 1 522 ? 14.139 17.969 23.722 1.00 80.44 522 GLY A N 1
ATOM 4203 C CA . GLY A 1 522 ? 14.848 16.707 23.647 1.00 80.44 522 GLY A CA 1
ATOM 4204 C C . GLY A 1 522 ? 14.543 15.750 24.779 1.00 80.44 522 GLY A C 1
ATOM 4205 O O . GLY A 1 522 ? 14.027 16.122 25.832 1.00 80.44 522 GLY A O 1
ATOM 4206 N N . ILE A 1 523 ? 14.903 14.499 24.528 1.00 80.19 523 ILE A N 1
ATOM 4207 C CA . ILE A 1 523 ? 14.823 13.398 25.479 1.00 80.19 523 ILE A CA 1
ATOM 4208 C C . ILE A 1 523 ? 16.251 12.938 25.749 1.00 80.19 523 ILE A C 1
ATOM 4210 O O . ILE A 1 523 ? 17.073 12.849 24.830 1.00 80.19 523 ILE A O 1
ATOM 4214 N N . SER A 1 524 ? 16.551 12.663 27.012 1.00 83.38 524 SER A N 1
ATOM 4215 C CA . SER A 1 524 ? 17.846 12.166 27.450 1.00 83.38 524 SER A CA 1
ATOM 4216 C C . SER A 1 524 ? 17.693 10.903 28.291 1.00 83.38 524 SER A C 1
ATOM 4218 O O . SER A 1 524 ? 16.836 10.792 29.167 1.00 83.38 524 SER A O 1
ATOM 4220 N N . LEU A 1 525 ? 18.556 9.934 28.008 1.00 81.00 525 LEU A N 1
ATOM 4221 C CA . LEU A 1 525 ? 18.767 8.748 28.821 1.00 81.00 525 LEU A CA 1
ATOM 4222 C C . LEU A 1 525 ? 20.091 8.921 29.542 1.00 81.00 525 LEU A C 1
ATOM 4224 O O . LEU A 1 525 ? 21.121 9.180 28.913 1.00 81.00 525 LEU A O 1
ATOM 4228 N N . ARG A 1 526 ? 20.071 8.786 30.863 1.00 83.50 526 ARG A N 1
ATOM 4229 C CA . ARG A 1 526 ? 21.250 8.981 31.698 1.00 83.50 526 ARG A CA 1
ATOM 4230 C C . ARG A 1 526 ? 21.447 7.780 32.608 1.00 83.50 526 ARG A C 1
ATOM 4232 O O . ARG A 1 526 ? 20.512 7.299 33.239 1.00 83.50 526 ARG A O 1
ATOM 4239 N N . SER A 1 527 ? 22.690 7.332 32.704 1.00 79.62 527 SER A N 1
ATOM 4240 C CA . SER A 1 527 ? 23.127 6.351 33.692 1.00 79.62 527 SER A CA 1
ATOM 4241 C C . SER A 1 527 ? 24.122 7.013 34.628 1.00 79.62 527 SER A C 1
ATOM 4243 O O . SER A 1 527 ? 25.030 7.720 34.177 1.00 79.62 527 SER A O 1
ATOM 4245 N N . VAL A 1 528 ? 23.929 6.826 35.933 1.00 73.56 528 VAL A N 1
ATOM 4246 C CA . VAL A 1 528 ? 24.773 7.434 36.956 1.00 73.56 528 VAL A CA 1
ATOM 4247 C C . VAL A 1 528 ? 25.270 6.374 37.930 1.00 73.56 528 VAL A C 1
ATOM 4249 O O . VAL A 1 528 ? 24.498 5.669 38.579 1.00 73.56 528 VAL A O 1
ATOM 4252 N N . GLN A 1 529 ? 26.592 6.312 38.036 1.00 72.44 529 GLN A N 1
ATOM 4253 C CA . GLN A 1 529 ? 27.358 5.563 39.023 1.00 72.44 529 GLN A CA 1
ATOM 4254 C C . GLN A 1 529 ? 28.032 6.549 39.984 1.00 72.44 529 GLN A C 1
ATOM 4256 O O . GLN A 1 529 ? 28.115 7.735 39.687 1.00 72.44 529 GLN A O 1
ATOM 4261 N N . THR A 1 530 ? 28.546 6.073 41.121 1.00 68.12 530 THR A N 1
ATOM 4262 C CA . THR A 1 530 ? 28.961 6.892 42.283 1.00 68.12 530 THR A CA 1
ATOM 4263 C C . THR A 1 530 ? 29.695 8.201 41.960 1.00 68.12 530 THR A C 1
ATOM 4265 O O . THR A 1 530 ? 29.398 9.210 42.598 1.00 68.12 530 THR A O 1
ATOM 4268 N N . PHE A 1 531 ? 30.606 8.189 40.980 1.00 71.88 531 PHE A N 1
ATOM 4269 C CA . PHE A 1 531 ? 31.327 9.379 40.509 1.00 71.88 531 PHE A CA 1
ATOM 4270 C C . PHE A 1 531 ? 31.283 9.567 38.989 1.00 71.88 531 PHE A C 1
ATOM 4272 O O . PHE A 1 531 ? 31.859 10.529 38.493 1.00 71.88 531 PHE A O 1
ATOM 4279 N N . LEU A 1 532 ? 30.638 8.670 38.235 1.00 78.56 532 LEU A N 1
ATOM 4280 C CA . LEU A 1 532 ? 30.663 8.651 36.769 1.00 78.56 532 LEU A CA 1
ATOM 4281 C C . LEU A 1 532 ? 29.245 8.692 36.206 1.00 78.56 532 LEU A C 1
ATOM 4283 O O . LEU A 1 532 ? 28.346 8.026 36.707 1.00 78.56 532 LEU A O 1
ATOM 4287 N N . SER A 1 533 ? 29.041 9.448 35.140 1.00 83.06 533 SER A N 1
ATOM 4288 C CA . SER A 1 533 ? 27.776 9.481 34.419 1.00 83.06 533 SER A CA 1
ATOM 4289 C C . SER A 1 533 ? 27.999 9.371 32.921 1.00 83.06 533 SER A C 1
ATOM 4291 O O . SER A 1 533 ? 28.920 9.981 32.379 1.00 83.06 533 SER A O 1
ATOM 4293 N N . GLY A 1 534 ? 27.133 8.596 32.276 1.00 85.44 534 GLY A N 1
ATOM 4294 C CA . GLY A 1 534 ? 26.999 8.539 30.828 1.00 85.44 534 GLY A CA 1
ATOM 4295 C C . GLY A 1 534 ? 25.620 9.040 30.421 1.00 85.44 534 GLY A C 1
ATOM 4296 O O . GLY A 1 534 ? 24.635 8.776 31.120 1.00 85.44 534 GLY A O 1
ATOM 4297 N N . ARG A 1 535 ? 25.531 9.763 29.303 1.00 86.44 535 ARG A N 1
ATOM 4298 C CA . ARG A 1 535 ? 24.248 10.232 28.766 1.00 86.44 535 ARG A CA 1
ATOM 4299 C C . ARG A 1 535 ? 24.184 10.108 27.262 1.00 86.44 535 ARG A C 1
ATOM 4301 O O . ARG A 1 535 ? 25.123 10.480 26.567 1.00 86.44 535 ARG A O 1
ATOM 4308 N N . LEU A 1 536 ? 23.027 9.683 26.781 1.00 85.69 536 LEU A N 1
ATOM 4309 C CA . LEU A 1 536 ? 22.635 9.810 25.391 1.00 85.69 536 LEU A CA 1
ATOM 4310 C C . LEU A 1 536 ? 21.456 10.777 25.324 1.00 85.69 536 LEU A C 1
ATOM 4312 O O . LEU A 1 536 ? 20.476 10.596 26.042 1.00 85.69 536 LEU A O 1
ATOM 4316 N N . SER A 1 537 ? 21.540 11.806 24.486 1.00 84.88 537 SER A N 1
ATOM 4317 C CA . SER A 1 537 ? 20.428 12.745 24.302 1.00 84.88 537 SER A CA 1
ATOM 4318 C C . SER A 1 537 ? 20.121 12.964 22.833 1.00 84.88 537 SER A C 1
ATOM 4320 O O . SER A 1 537 ? 21.028 13.080 22.011 1.00 84.88 537 SER A O 1
ATOM 4322 N N . PHE A 1 538 ? 18.838 13.089 22.527 1.00 85.69 538 PHE A N 1
ATOM 4323 C CA . PHE A 1 538 ? 18.328 13.471 21.220 1.00 85.69 538 PHE A CA 1
ATOM 4324 C C . PHE A 1 538 ? 17.531 14.763 21.358 1.00 85.69 538 PHE A C 1
ATOM 4326 O O . PHE A 1 538 ? 16.696 14.875 22.253 1.00 85.69 538 PHE A O 1
ATOM 4333 N N . SER A 1 539 ? 17.755 15.736 20.476 1.00 83.50 539 SER A N 1
ATOM 4334 C CA . SER A 1 539 ? 16.899 16.923 20.408 1.00 83.50 539 SER A CA 1
ATOM 4335 C C . SER A 1 539 ? 16.719 17.432 18.985 1.00 83.50 539 SER A C 1
ATOM 4337 O O . SER A 1 539 ? 17.598 17.290 18.129 1.00 83.50 539 SER A O 1
ATOM 4339 N N . HIS A 1 540 ? 15.566 18.045 18.733 1.00 82.75 540 HIS A N 1
ATOM 4340 C CA . HIS A 1 540 ? 15.193 18.575 17.427 1.00 82.75 540 HIS A CA 1
ATOM 4341 C C . HIS A 1 540 ? 14.614 19.985 17.562 1.00 82.75 540 HIS A C 1
ATOM 4343 O O . HIS A 1 540 ? 13.961 20.318 18.551 1.00 82.75 540 HIS A O 1
ATOM 4349 N N . THR A 1 541 ? 14.864 20.821 16.558 1.00 82.94 541 THR A N 1
ATOM 4350 C CA . THR A 1 541 ? 14.199 22.113 16.391 1.00 82.94 541 THR A CA 1
ATOM 4351 C C . THR A 1 541 ? 13.927 22.370 14.912 1.00 82.94 541 THR A C 1
ATOM 4353 O O . THR A 1 541 ? 14.692 21.941 14.041 1.00 82.94 541 THR A O 1
ATOM 4356 N N . ASN A 1 542 ? 12.845 23.088 14.633 1.00 84.06 542 ASN A N 1
ATOM 4357 C CA . ASN A 1 542 ? 12.482 23.548 13.301 1.00 84.06 542 ASN A CA 1
ATOM 4358 C C . ASN A 1 542 ? 11.841 24.933 13.412 1.00 84.06 542 ASN A C 1
ATOM 4360 O O . ASN A 1 542 ? 10.942 25.138 14.226 1.00 84.06 542 ASN A O 1
ATOM 4364 N N . GLN A 1 543 ? 12.292 25.881 12.597 1.00 80.12 543 GLN A N 1
ATOM 4365 C CA . GLN A 1 543 ? 11.806 27.252 12.614 1.00 80.12 543 GLN A CA 1
ATOM 4366 C C . GLN A 1 543 ? 11.799 27.855 11.210 1.00 80.12 543 GLN A C 1
ATOM 4368 O O . GLN A 1 543 ? 12.718 27.674 10.411 1.00 80.12 543 GLN A O 1
ATOM 4373 N N . SER A 1 544 ? 10.760 28.635 10.914 1.00 79.62 544 SER A N 1
ATOM 4374 C CA . SER A 1 544 ? 10.730 29.475 9.717 1.00 79.62 544 SER A CA 1
ATOM 4375 C C . SER A 1 544 ? 11.642 30.681 9.924 1.00 79.62 544 SER A C 1
ATOM 4377 O O . SER A 1 544 ? 11.378 31.492 10.809 1.00 79.62 544 SER A O 1
ATOM 4379 N N . ILE A 1 545 ? 12.681 30.814 9.103 1.00 77.31 545 ILE A N 1
ATOM 4380 C CA . ILE A 1 545 ? 13.633 31.938 9.175 1.00 77.31 545 ILE A CA 1
ATOM 4381 C C . ILE A 1 545 ? 13.289 33.057 8.182 1.00 77.31 545 ILE A C 1
ATOM 4383 O O . ILE A 1 545 ? 13.714 34.196 8.363 1.00 77.31 545 ILE A O 1
ATOM 4387 N N . PHE A 1 546 ? 12.459 32.741 7.183 1.00 76.94 546 PHE A N 1
ATOM 4388 C CA . PHE A 1 546 ? 11.802 33.687 6.283 1.00 76.94 546 PHE A CA 1
ATOM 4389 C C . PHE A 1 546 ? 10.406 33.167 5.914 1.00 76.94 546 PHE A C 1
ATOM 4391 O O . PHE A 1 546 ? 10.219 31.956 5.741 1.00 76.94 546 PHE A O 1
ATOM 4398 N N . ARG A 1 547 ? 9.423 34.065 5.801 1.00 73.19 547 ARG A N 1
ATOM 4399 C CA . ARG A 1 547 ? 8.069 33.753 5.325 1.00 73.19 547 ARG A CA 1
ATOM 4400 C C . ARG A 1 547 ? 7.452 34.976 4.646 1.00 73.19 547 ARG A C 1
ATOM 4402 O O . ARG A 1 547 ? 7.358 36.033 5.261 1.00 73.19 547 ARG A O 1
ATOM 4409 N N . ASN A 1 548 ? 6.960 34.787 3.426 1.00 68.94 548 ASN A N 1
ATOM 4410 C CA . ASN A 1 548 ? 6.042 35.693 2.732 1.00 68.94 548 ASN A CA 1
ATOM 4411 C C . ASN A 1 548 ? 4.735 34.934 2.398 1.00 68.94 548 ASN A C 1
ATOM 4413 O O . ASN A 1 548 ? 4.638 33.736 2.652 1.00 68.94 548 ASN A O 1
ATOM 4417 N N . LYS A 1 549 ? 3.716 35.603 1.841 1.00 58.47 549 LYS A N 1
ATOM 4418 C CA . LYS A 1 549 ? 2.384 35.043 1.534 1.00 58.47 549 LYS A CA 1
ATOM 4419 C C . LYS A 1 549 ? 2.405 33.779 0.662 1.00 58.47 549 LYS A C 1
ATOM 4421 O O . LYS A 1 549 ? 1.429 33.040 0.681 1.00 58.47 549 LYS A O 1
ATOM 4426 N N . SER A 1 550 ? 3.481 33.533 -0.082 1.00 62.03 550 SER A N 1
ATOM 4427 C CA . SER A 1 550 ? 3.607 32.386 -0.984 1.00 62.03 550 SER A CA 1
ATOM 4428 C C . SER A 1 550 ? 4.935 31.628 -0.861 1.00 62.03 550 SER A C 1
ATOM 4430 O O . SER A 1 550 ? 5.046 30.537 -1.389 1.00 62.03 550 SER A O 1
ATOM 4432 N N . GLU A 1 551 ? 5.933 32.128 -0.135 1.00 69.62 551 GLU A N 1
ATOM 4433 C CA . GLU A 1 551 ? 7.286 31.555 -0.117 1.00 69.62 551 GLU A CA 1
ATOM 4434 C C . GLU A 1 551 ? 7.775 31.375 1.321 1.00 69.62 551 GLU A C 1
ATOM 4436 O O . GLU A 1 551 ? 7.514 32.216 2.190 1.00 69.62 551 GLU A O 1
ATOM 4441 N N . GLN A 1 552 ? 8.498 30.284 1.584 1.00 76.94 552 GLN A N 1
ATOM 4442 C CA . GLN A 1 552 ? 9.023 30.000 2.918 1.00 76.94 552 GLN A CA 1
ATOM 4443 C C . GLN A 1 552 ? 10.452 29.449 2.873 1.00 76.94 552 GLN A C 1
ATOM 4445 O O . GLN A 1 552 ? 10.770 28.581 2.064 1.00 76.94 552 GLN A O 1
ATOM 4450 N N . ILE A 1 553 ? 11.293 29.896 3.812 1.00 75.75 553 ILE A N 1
ATOM 4451 C CA . ILE A 1 553 ? 12.577 29.255 4.123 1.00 75.75 553 ILE A CA 1
ATOM 4452 C C . ILE A 1 553 ? 12.493 28.697 5.542 1.00 75.75 553 ILE A C 1
ATOM 4454 O O . ILE A 1 553 ? 12.303 29.439 6.513 1.00 75.75 553 ILE A O 1
ATOM 4458 N N . GLN A 1 554 ? 12.620 27.379 5.656 1.00 81.25 554 GLN A N 1
ATOM 4459 C CA . GLN A 1 554 ? 12.620 26.655 6.922 1.00 81.25 554 GLN A CA 1
ATOM 4460 C C . GLN A 1 554 ? 14.039 26.215 7.277 1.00 81.25 554 GLN A C 1
ATOM 4462 O O . GLN A 1 554 ? 14.756 25.672 6.440 1.00 81.25 554 GLN A O 1
ATOM 4467 N N . TYR A 1 555 ? 14.429 26.411 8.529 1.00 81.94 555 TYR A N 1
ATOM 4468 C CA . TYR A 1 555 ? 15.652 25.871 9.100 1.00 81.94 555 TYR A CA 1
ATOM 4469 C C . TYR A 1 555 ? 15.293 24.802 10.124 1.00 81.94 555 TYR A C 1
ATOM 4471 O O . TYR A 1 555 ? 14.498 25.048 11.027 1.00 81.94 555 TYR A O 1
ATOM 4479 N N . SER A 1 556 ? 15.909 23.631 10.014 1.00 82.50 556 SER A N 1
ATOM 4480 C CA . SER A 1 556 ? 15.778 22.565 11.003 1.00 82.50 556 SER A CA 1
ATOM 4481 C C . SER A 1 556 ? 17.141 22.062 11.440 1.00 82.50 556 SER A C 1
ATOM 4483 O O . SER A 1 556 ? 18.100 22.036 10.665 1.00 82.50 556 SER A O 1
ATOM 4485 N N . GLN A 1 557 ? 17.226 21.647 12.697 1.00 81.25 557 GLN A N 1
ATOM 4486 C CA . GLN A 1 557 ? 18.443 21.105 13.269 1.00 81.25 557 GLN A CA 1
ATOM 4487 C C . GLN A 1 557 ? 18.120 19.958 14.211 1.00 81.25 557 GLN A C 1
ATOM 4489 O O . GLN A 1 557 ? 17.264 20.057 15.086 1.00 81.25 557 GLN A O 1
ATOM 4494 N N . THR A 1 558 ? 18.845 18.864 14.023 1.00 83.94 558 THR A N 1
ATOM 4495 C CA . THR A 1 558 ? 18.778 17.668 14.859 1.00 83.94 558 THR A CA 1
ATOM 4496 C C . THR A 1 558 ? 20.127 17.445 15.517 1.00 83.94 558 THR A C 1
ATOM 4498 O O . THR A 1 558 ? 21.169 17.634 14.883 1.00 83.94 558 THR A O 1
ATOM 4501 N N . LEU A 1 559 ? 20.094 17.062 16.786 1.00 82.69 559 LEU A N 1
ATOM 4502 C CA . LEU A 1 559 ? 21.254 16.932 17.647 1.00 82.69 559 LEU A CA 1
ATOM 4503 C C . LEU A 1 559 ? 21.231 15.581 18.341 1.00 82.69 559 LEU A C 1
ATOM 4505 O O . LEU A 1 559 ? 20.229 15.217 18.957 1.00 82.69 559 LEU A O 1
ATOM 4509 N N . TYR A 1 560 ? 22.367 14.901 18.294 1.00 87.06 560 TYR A N 1
ATOM 4510 C CA . TYR A 1 560 ? 22.622 13.696 19.068 1.00 87.06 560 TYR A CA 1
ATOM 4511 C C . TYR A 1 560 ? 23.817 13.976 19.972 1.00 87.06 560 TYR A C 1
ATOM 4513 O O . TYR A 1 560 ? 24.892 14.305 19.476 1.00 87.06 560 TYR A O 1
ATOM 4521 N N . ASN A 1 561 ? 23.629 13.892 21.285 1.00 87.69 561 ASN A N 1
ATOM 4522 C CA . ASN A 1 561 ? 24.682 14.105 22.274 1.00 87.69 561 ASN A CA 1
ATOM 4523 C C . ASN A 1 561 ? 25.066 12.769 22.901 1.00 87.69 561 ASN A C 1
ATOM 4525 O O . ASN A 1 561 ? 24.189 12.038 23.359 1.00 87.69 561 ASN A O 1
ATOM 4529 N N . LEU A 1 562 ? 26.367 12.512 22.987 1.00 89.62 562 LEU A N 1
ATOM 4530 C CA . LEU A 1 562 ? 26.950 11.505 23.860 1.00 89.62 562 LEU A CA 1
ATOM 4531 C C . LEU A 1 562 ? 27.800 12.219 24.913 1.00 89.62 562 LEU A C 1
ATOM 4533 O O . LEU A 1 562 ? 28.774 12.885 24.559 1.00 89.62 562 LEU A O 1
ATOM 4537 N N . ASP A 1 563 ? 27.432 12.083 26.184 1.00 90.12 563 ASP A N 1
ATOM 4538 C CA . ASP A 1 563 ? 28.136 12.688 27.314 1.00 90.12 563 ASP A CA 1
ATOM 4539 C C . ASP A 1 563 ? 28.834 11.643 28.174 1.00 90.12 563 ASP A C 1
ATOM 4541 O O . ASP A 1 563 ? 28.264 10.592 28.482 1.00 90.12 563 ASP A O 1
ATOM 4545 N N . LEU A 1 564 ? 30.032 11.994 28.635 1.00 89.50 564 LEU A N 1
ATOM 4546 C CA . LEU A 1 564 ? 30.758 11.298 29.689 1.00 89.50 564 LEU A CA 1
ATOM 4547 C C . LEU A 1 564 ? 31.243 12.337 30.698 1.00 89.50 564 LEU A C 1
ATOM 4549 O O . LEU A 1 564 ? 31.982 13.257 30.348 1.00 89.50 564 LEU A O 1
ATOM 4553 N N . GLY A 1 565 ? 30.831 12.199 31.955 1.00 87.88 565 GLY A N 1
ATOM 4554 C CA . GLY A 1 565 ? 31.149 13.185 32.984 1.00 87.88 565 GLY A CA 1
ATOM 4555 C C . GLY A 1 565 ? 31.359 12.580 34.357 1.00 87.88 565 GLY A C 1
ATOM 4556 O O . GLY A 1 565 ? 30.786 11.540 34.686 1.00 87.88 565 GLY A O 1
ATOM 4557 N N . VAL A 1 566 ? 32.157 13.264 35.167 1.00 84.31 566 VAL A N 1
ATOM 4558 C CA . VAL A 1 566 ? 32.393 12.935 36.570 1.00 84.31 566 VAL A CA 1
ATOM 4559 C C . VAL A 1 566 ? 31.687 13.937 37.473 1.00 84.31 566 VAL A C 1
ATOM 4561 O O . VAL A 1 566 ? 31.528 15.102 37.114 1.00 84.31 566 VAL A O 1
ATOM 4564 N N . HIS A 1 567 ? 31.219 13.490 38.633 1.00 82.75 567 HIS A N 1
ATOM 4565 C CA . HIS A 1 567 ? 30.431 14.325 39.537 1.00 82.75 567 HIS A CA 1
ATOM 4566 C C . HIS A 1 567 ? 30.722 14.025 41.006 1.00 82.75 567 HIS A C 1
ATOM 4568 O O . HIS A 1 567 ? 31.302 12.994 41.352 1.00 82.75 567 HIS A O 1
ATOM 4574 N N . THR A 1 568 ? 30.330 14.956 41.872 1.00 78.19 568 THR A N 1
ATOM 4575 C CA . THR A 1 568 ? 30.353 14.781 43.323 1.00 78.19 568 THR A CA 1
ATOM 4576 C C . THR A 1 568 ? 29.433 13.633 43.745 1.00 78.19 568 THR A C 1
ATOM 4578 O O . THR A 1 568 ? 28.503 13.291 43.021 1.00 78.19 568 THR A O 1
ATOM 4581 N N . ALA A 1 569 ? 29.686 13.026 44.910 1.00 66.12 569 ALA A N 1
ATOM 4582 C CA . ALA A 1 569 ? 29.005 11.805 45.342 1.00 66.12 569 ALA A CA 1
ATOM 4583 C C . ALA A 1 569 ? 27.476 11.847 45.139 1.00 66.12 569 ALA A C 1
ATOM 4585 O O . ALA A 1 569 ? 26.782 12.786 45.538 1.00 66.12 569 ALA A O 1
ATOM 4586 N N . SER A 1 570 ? 26.964 10.795 44.496 1.00 60.38 570 SER A N 1
ATOM 4587 C CA . SER A 1 570 ? 25.571 10.689 44.054 1.00 60.38 570 SER A CA 1
ATOM 4588 C C . SER A 1 570 ? 24.520 10.610 45.174 1.00 60.38 570 SER A C 1
ATOM 4590 O O . SER A 1 570 ? 23.349 10.434 44.867 1.00 60.38 570 SER A O 1
ATOM 4592 N N . ASP A 1 571 ? 24.874 10.680 46.454 1.00 62.44 571 ASP A N 1
ATOM 4593 C CA . ASP A 1 571 ? 23.948 10.643 47.597 1.00 62.44 571 ASP A CA 1
ATOM 4594 C C . ASP A 1 571 ? 23.564 12.037 48.121 1.00 62.44 571 ASP A C 1
ATOM 4596 O O . ASP A 1 571 ? 22.701 12.165 48.992 1.00 62.44 571 ASP A O 1
ATOM 4600 N N . MET A 1 572 ? 24.148 13.094 47.558 1.00 64.50 572 MET A N 1
ATOM 4601 C CA . MET A 1 572 ? 23.853 14.468 47.940 1.00 64.50 572 MET A CA 1
ATOM 4602 C C . MET A 1 572 ? 22.597 15.018 47.252 1.00 64.50 572 MET A C 1
ATOM 4604 O O . MET A 1 572 ? 22.260 14.679 46.118 1.00 64.50 572 MET A O 1
ATOM 4608 N N . SER A 1 573 ? 21.908 15.942 47.933 1.00 76.69 573 SER A N 1
ATOM 4609 C CA . SER A 1 573 ? 20.752 16.652 47.355 1.00 76.69 573 SER A CA 1
ATOM 4610 C C . SER A 1 573 ? 21.136 17.653 46.258 1.00 76.69 573 SER A C 1
ATOM 4612 O O . SER A 1 573 ? 20.263 18.098 45.513 1.00 76.69 573 SER A O 1
ATOM 4614 N N . TRP A 1 574 ? 22.420 18.010 46.190 1.00 84.31 574 TRP A N 1
ATOM 4615 C CA . TRP A 1 574 ? 23.042 18.829 45.160 1.00 84.31 574 TRP A CA 1
ATOM 4616 C C . TRP A 1 574 ? 24.236 18.073 44.592 1.00 84.31 574 TRP A C 1
ATOM 4618 O O . TRP A 1 574 ? 25.093 17.619 45.349 1.00 84.31 574 TRP A O 1
ATOM 4628 N N . ILE A 1 575 ? 24.292 17.952 43.273 1.00 84.12 575 ILE A N 1
ATOM 4629 C CA . ILE A 1 575 ? 25.362 17.259 42.563 1.00 84.12 575 ILE A CA 1
ATOM 4630 C C . ILE A 1 575 ? 26.001 18.247 41.604 1.00 84.12 575 ILE A C 1
ATOM 4632 O O . ILE A 1 575 ? 25.307 18.912 40.838 1.00 84.12 575 ILE A O 1
ATOM 4636 N N . VAL A 1 576 ? 27.323 18.340 41.661 1.00 87.69 576 VAL A N 1
ATOM 4637 C CA . VAL A 1 576 ? 28.118 19.166 40.755 1.00 87.69 576 VAL A CA 1
ATOM 4638 C C . VAL A 1 576 ? 29.002 18.234 39.951 1.00 87.69 576 VAL A C 1
ATOM 4640 O O . VAL A 1 576 ? 29.621 17.336 40.519 1.00 87.69 576 VAL A O 1
ATOM 4643 N N . GLY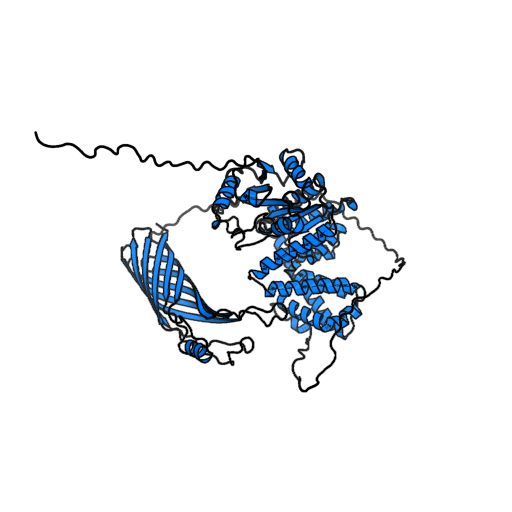 A 1 577 ? 29.077 18.428 38.643 1.00 88.44 577 GLY A N 1
ATOM 4644 C CA . GLY A 1 577 ? 29.947 17.630 37.795 1.00 88.44 577 GLY A CA 1
ATOM 4645 C C . GLY A 1 577 ? 30.551 18.414 36.648 1.00 88.44 577 GLY A C 1
ATOM 4646 O O . GLY A 1 577 ? 30.192 19.559 36.375 1.00 88.44 577 GLY A O 1
ATOM 4647 N N . PHE A 1 578 ? 31.507 17.774 35.991 1.00 91.94 578 PHE A N 1
ATOM 4648 C CA . PHE A 1 578 ? 32.117 18.246 34.761 1.00 91.94 578 PHE A CA 1
ATOM 4649 C C . PHE A 1 578 ? 32.259 17.078 33.790 1.00 91.94 578 PHE A C 1
ATOM 4651 O O . PHE A 1 578 ? 32.463 15.932 34.196 1.00 91.94 578 PHE A O 1
ATOM 4658 N N . GLY A 1 579 ? 32.134 17.349 32.497 1.00 91.12 579 GLY A N 1
ATOM 4659 C CA . GLY A 1 579 ? 32.147 16.293 31.495 1.00 91.12 579 GLY A CA 1
ATOM 4660 C C . GLY A 1 579 ? 32.523 16.763 30.105 1.00 91.12 579 GLY A C 1
ATOM 4661 O O . GLY A 1 579 ? 32.549 17.957 29.800 1.00 91.12 579 GLY A O 1
ATOM 4662 N N . GLY A 1 580 ? 32.834 15.775 29.274 1.00 90.44 580 GLY A N 1
ATOM 4663 C CA . GLY A 1 580 ? 33.006 15.923 27.842 1.00 90.44 580 GLY A CA 1
ATOM 4664 C C . GLY A 1 580 ? 31.754 15.461 27.107 1.00 90.44 580 GLY A C 1
ATOM 4665 O O . GLY A 1 580 ? 31.082 14.515 27.519 1.00 90.44 580 GLY A O 1
ATOM 4666 N N . ARG A 1 581 ? 31.470 16.121 25.991 1.00 89.81 581 ARG A N 1
ATOM 4667 C CA . ARG A 1 581 ? 30.373 15.806 25.084 1.00 89.81 581 ARG A CA 1
ATOM 4668 C C . ARG A 1 581 ? 30.905 15.639 23.678 1.00 89.81 581 ARG A C 1
ATOM 4670 O O . ARG A 1 581 ? 31.678 16.467 23.204 1.00 89.81 581 ARG A O 1
ATOM 4677 N N . VAL A 1 582 ? 30.401 14.637 22.976 1.00 87.56 582 VAL A N 1
ATOM 4678 C CA . VAL A 1 582 ? 30.500 14.543 21.523 1.00 87.56 582 VAL A CA 1
ATOM 4679 C C . VAL A 1 582 ? 29.103 14.746 20.949 1.00 87.56 582 VAL A C 1
ATOM 4681 O O . VAL A 1 582 ? 28.168 14.033 21.310 1.00 87.56 582 VAL A O 1
ATOM 4684 N N . CYS A 1 583 ? 28.945 15.746 20.084 1.00 81.94 583 CYS A N 1
ATOM 4685 C CA . CYS A 1 583 ? 27.658 16.101 19.499 1.00 81.94 583 CYS A CA 1
ATOM 4686 C C . CYS A 1 583 ? 27.653 15.868 17.987 1.00 81.94 583 CYS A C 1
ATOM 4688 O O . CYS A 1 583 ? 28.481 16.432 17.278 1.00 81.94 583 CYS A O 1
ATOM 4690 N N . PHE A 1 584 ? 26.701 15.090 17.476 1.00 82.94 584 PHE A N 1
ATOM 4691 C CA . PHE A 1 584 ? 26.429 14.998 16.044 1.00 82.94 584 PHE A CA 1
ATOM 4692 C C . PHE A 1 584 ? 25.295 15.952 15.664 1.00 82.94 584 PHE A C 1
ATOM 4694 O O . PHE A 1 584 ? 24.163 15.826 16.133 1.00 82.94 584 PHE A O 1
ATOM 4701 N N . HIS A 1 585 ? 25.608 16.918 14.806 1.00 77.38 585 HIS A N 1
ATOM 4702 C CA . HIS A 1 585 ? 24.686 17.921 14.290 1.00 77.38 585 HIS A CA 1
ATOM 4703 C C . HIS A 1 585 ? 24.242 17.546 12.881 1.00 77.38 585 HIS A C 1
ATOM 4705 O O . HIS A 1 585 ? 25.081 17.367 12.003 1.00 77.38 585 HIS A O 1
ATOM 4711 N N . LYS A 1 586 ? 22.931 17.537 12.631 1.00 80.75 586 LYS A N 1
ATOM 4712 C CA . LYS A 1 586 ? 22.349 17.543 11.283 1.00 80.75 586 LYS A CA 1
ATOM 4713 C C . LYS A 1 586 ? 21.532 18.817 11.111 1.00 80.75 586 LYS A C 1
ATOM 4715 O O . LYS A 1 586 ? 20.467 18.945 11.709 1.00 80.75 586 LYS A O 1
ATOM 4720 N N . GLN A 1 587 ? 22.027 19.748 10.307 1.00 76.94 587 GLN A N 1
ATOM 4721 C CA . GLN A 1 587 ? 21.342 21.000 9.973 1.00 76.94 587 GLN A CA 1
ATOM 4722 C C . GLN A 1 587 ? 20.738 20.888 8.578 1.00 76.94 587 GLN A C 1
ATOM 4724 O O . GLN A 1 587 ? 21.340 20.263 7.705 1.00 76.94 587 GLN A O 1
ATOM 4729 N N . SER A 1 588 ? 19.568 21.483 8.359 1.00 77.50 588 SER A N 1
ATOM 4730 C CA . SER A 1 588 ? 18.909 21.518 7.058 1.00 77.50 588 SER A CA 1
ATOM 4731 C C . SER A 1 588 ? 18.230 22.861 6.820 1.00 77.50 588 SER A C 1
ATOM 4733 O O . SER A 1 588 ? 17.431 23.300 7.642 1.00 77.50 588 SER A O 1
ATOM 4735 N N . ILE A 1 589 ? 18.476 23.462 5.658 1.00 74.88 589 ILE A N 1
ATOM 4736 C CA . ILE A 1 589 ? 17.719 24.616 5.155 1.00 74.88 589 ILE A CA 1
ATOM 4737 C C . ILE A 1 589 ? 16.830 24.116 4.032 1.00 74.88 589 ILE A C 1
ATOM 4739 O O . ILE A 1 589 ? 17.344 23.530 3.086 1.00 74.88 589 ILE A O 1
ATOM 4743 N N . ARG A 1 590 ? 15.520 24.322 4.140 1.00 75.56 590 ARG A N 1
ATOM 4744 C CA . ARG A 1 590 ? 14.524 23.941 3.143 1.00 75.56 590 ARG A CA 1
ATOM 4745 C C . ARG A 1 590 ? 13.882 25.192 2.558 1.00 75.56 590 ARG A C 1
ATOM 4747 O O . ARG A 1 590 ? 13.240 25.952 3.279 1.00 75.56 590 ARG A O 1
ATOM 4754 N N . TYR A 1 591 ? 14.036 25.370 1.256 1.00 68.56 591 TYR A N 1
ATOM 4755 C CA . TYR A 1 591 ? 13.295 26.351 0.476 1.00 68.56 591 TYR A CA 1
ATOM 4756 C C . TYR A 1 591 ? 11.947 25.771 0.055 1.00 68.56 591 TYR A C 1
ATOM 4758 O O . TYR A 1 591 ? 11.903 24.613 -0.346 1.00 68.56 591 TYR A O 1
ATOM 4766 N N . ILE A 1 592 ? 10.864 26.538 0.136 1.00 68.75 592 ILE A N 1
ATOM 4767 C CA . ILE A 1 592 ? 9.527 26.145 -0.320 1.00 68.75 592 ILE A CA 1
ATOM 4768 C C . ILE A 1 592 ? 9.044 27.223 -1.304 1.00 68.75 592 ILE A C 1
ATOM 4770 O O . ILE A 1 592 ? 8.794 28.352 -0.864 1.00 68.75 592 ILE A O 1
ATOM 4774 N N . PRO A 1 593 ? 8.938 26.907 -2.611 1.00 57.25 593 PRO A N 1
ATOM 4775 C CA . PRO A 1 593 ? 8.530 27.873 -3.627 1.00 57.25 593 PRO A CA 1
ATOM 4776 C C . PRO A 1 593 ? 7.026 28.199 -3.557 1.00 57.25 593 PRO A C 1
ATOM 4778 O O . PRO A 1 593 ? 6.251 27.413 -3.003 1.00 57.25 593 PRO A O 1
ATOM 4781 N N . PRO A 1 594 ? 6.592 29.314 -4.177 1.00 54.31 594 PRO A N 1
ATOM 4782 C CA . PRO A 1 594 ? 5.182 29.655 -4.335 1.00 54.31 594 PRO A CA 1
ATOM 4783 C C . PRO A 1 594 ? 4.389 28.589 -5.082 1.00 54.31 594 PRO A C 1
ATOM 4785 O O . PRO A 1 594 ? 4.663 28.266 -6.234 1.00 54.31 594 PRO A O 1
ATOM 4788 N N . SER A 1 595 ? 3.356 28.064 -4.422 1.00 52.47 595 SER A N 1
ATOM 4789 C CA . SER A 1 595 ? 2.373 27.187 -5.049 1.00 52.47 595 SER A CA 1
ATOM 4790 C C . SER A 1 595 ? 1.414 28.013 -5.905 1.00 52.47 595 SER A C 1
ATOM 4792 O O . SER A 1 595 ? 0.679 28.815 -5.332 1.00 52.47 595 SER A O 1
ATOM 4794 N N . LEU A 1 596 ? 1.406 27.810 -7.230 1.00 46.66 596 LEU A N 1
ATOM 4795 C CA . LEU A 1 596 ? 0.199 27.722 -8.083 1.00 46.66 596 LEU A CA 1
ATOM 4796 C C . LEU A 1 596 ? 0.554 27.761 -9.584 1.00 46.66 596 LEU A C 1
ATOM 4798 O O . LEU A 1 596 ? 0.800 28.835 -10.123 1.00 46.66 596 LEU A O 1
ATOM 4802 N N . ASN A 1 597 ? 0.477 26.608 -10.266 1.00 41.38 597 ASN A N 1
ATOM 4803 C CA . ASN A 1 597 ? -0.175 26.481 -11.582 1.00 41.38 597 ASN A CA 1
ATOM 4804 C C . ASN A 1 597 ? -0.421 24.994 -11.933 1.00 41.38 597 ASN A C 1
ATOM 4806 O O . ASN A 1 597 ? 0.524 24.228 -12.099 1.00 41.38 597 ASN A O 1
ATOM 4810 N N . PHE A 1 598 ? -1.690 24.590 -12.065 1.00 41.31 598 PHE A N 1
ATOM 4811 C CA . PHE A 1 598 ? -2.118 23.198 -12.303 1.00 41.31 598 PHE A CA 1
ATOM 4812 C C . PHE A 1 598 ? -1.881 22.690 -13.735 1.00 41.31 598 PHE A C 1
ATOM 4814 O O . PHE A 1 598 ? -2.039 21.501 -13.992 1.00 41.31 598 PHE A O 1
ATOM 4821 N N . LEU A 1 599 ? -1.501 23.569 -14.664 1.00 38.91 599 LEU A N 1
ATOM 4822 C CA . LEU A 1 599 ? -1.324 23.220 -16.079 1.00 38.91 599 LEU A CA 1
ATOM 4823 C C . LEU A 1 599 ? 0.129 23.318 -16.557 1.00 38.91 599 LEU A C 1
ATOM 4825 O O . LEU A 1 599 ? 0.415 23.018 -17.712 1.00 38.91 599 LEU A O 1
ATOM 4829 N N . ASN A 1 600 ? 1.054 23.727 -15.684 1.00 40.06 600 ASN A N 1
ATOM 4830 C CA . ASN A 1 600 ? 2.479 23.756 -15.994 1.00 40.06 600 ASN A CA 1
ATOM 4831 C C . ASN A 1 600 ? 3.308 23.672 -14.699 1.00 40.06 600 ASN A C 1
ATOM 4833 O O . ASN A 1 600 ? 3.616 24.712 -14.105 1.00 40.06 600 ASN A O 1
ATOM 4837 N N . PRO A 1 601 ? 3.633 22.462 -14.213 1.00 41.94 601 PRO A N 1
ATOM 4838 C CA . PRO A 1 601 ? 4.411 22.302 -12.997 1.00 41.94 601 PRO A CA 1
ATOM 4839 C C . PRO A 1 601 ? 5.873 22.663 -13.285 1.00 41.94 601 PRO A C 1
ATOM 4841 O O . PRO A 1 601 ? 6.682 21.823 -13.670 1.00 41.94 601 PRO A O 1
ATOM 4844 N N . GLN A 1 602 ? 6.237 23.929 -13.076 1.00 39.19 602 GLN A N 1
ATOM 4845 C CA . GLN A 1 602 ? 7.618 24.249 -12.707 1.00 39.19 602 GLN A CA 1
ATOM 4846 C C . GLN A 1 602 ? 7.937 23.502 -11.403 1.00 39.19 602 GLN A C 1
ATOM 4848 O O . GLN A 1 602 ? 7.025 23.332 -10.589 1.00 39.19 602 GLN A O 1
ATOM 4853 N N . PRO A 1 603 ? 9.180 23.025 -11.194 1.00 42.97 603 PRO A N 1
ATOM 4854 C CA . PRO A 1 603 ? 9.510 22.110 -10.111 1.00 42.97 603 PRO A CA 1
ATOM 4855 C C . PRO A 1 603 ? 9.223 22.757 -8.755 1.00 42.97 603 PRO A C 1
ATOM 4857 O O . PRO A 1 603 ? 10.051 23.456 -8.175 1.00 42.97 603 PRO A O 1
ATOM 4860 N N . SER A 1 604 ? 8.034 22.483 -8.223 1.00 46.12 604 SER A N 1
ATOM 4861 C CA . SER A 1 604 ? 7.638 22.767 -6.853 1.00 46.12 604 SER A CA 1
ATOM 4862 C C . SER A 1 604 ? 8.260 21.709 -5.944 1.00 46.12 604 SER A C 1
ATOM 4864 O O . SER A 1 604 ? 7.571 20.941 -5.280 1.00 46.12 604 SER A O 1
ATOM 4866 N N . GLY A 1 605 ? 9.584 21.607 -5.983 1.00 52.41 605 GLY A N 1
ATOM 4867 C CA . GLY A 1 605 ? 10.351 20.786 -5.067 1.00 52.41 605 GLY A CA 1
ATOM 4868 C C . GLY A 1 605 ? 10.828 21.684 -3.948 1.00 52.41 605 GLY A C 1
ATOM 4869 O O . GLY A 1 605 ? 11.549 22.649 -4.197 1.00 52.41 605 GLY A O 1
ATOM 4870 N N . SER A 1 606 ? 10.441 21.397 -2.709 1.00 53.09 606 SER A N 1
ATOM 4871 C CA . SER A 1 606 ? 11.106 22.052 -1.597 1.00 53.09 606 SER A CA 1
ATOM 4872 C C . SER A 1 606 ? 12.568 21.596 -1.572 1.00 53.09 606 SER A C 1
ATOM 4874 O O . SER A 1 606 ? 12.832 20.415 -1.343 1.00 53.09 606 SER A O 1
ATOM 4876 N N . VAL A 1 607 ? 13.521 22.485 -1.844 1.00 56.06 607 VAL A N 1
ATOM 4877 C CA . VAL A 1 607 ? 14.937 22.107 -1.956 1.00 56.06 607 VAL A CA 1
ATOM 4878 C C . VAL A 1 607 ? 15.590 22.206 -0.589 1.00 56.06 607 VAL A C 1
ATOM 4880 O O . VAL A 1 607 ? 15.571 23.267 0.033 1.00 56.06 607 VAL A O 1
ATOM 4883 N N . ALA A 1 608 ? 16.154 21.093 -0.116 1.00 60.00 608 ALA A N 1
ATOM 4884 C CA . ALA A 1 608 ? 16.814 21.011 1.179 1.00 60.00 608 ALA A CA 1
ATOM 4885 C C . ALA A 1 608 ? 18.336 20.868 1.036 1.00 60.00 608 ALA A C 1
ATOM 4887 O O . ALA A 1 608 ? 18.818 19.962 0.358 1.00 60.00 608 ALA A O 1
ATOM 4888 N N . ILE A 1 609 ? 19.095 21.721 1.722 1.00 63.16 609 ILE A N 1
ATOM 4889 C CA . ILE A 1 609 ? 20.556 21.618 1.838 1.00 63.16 609 ILE A CA 1
ATOM 4890 C C . ILE A 1 609 ? 20.881 21.158 3.251 1.00 63.16 609 ILE A C 1
ATOM 4892 O O . ILE A 1 609 ? 20.378 21.750 4.204 1.00 63.16 609 ILE A O 1
ATOM 4896 N N . GLN A 1 610 ? 21.714 20.121 3.387 1.00 67.19 610 GLN A N 1
ATOM 4897 C CA . GLN A 1 610 ? 22.065 19.528 4.678 1.00 67.19 610 GLN A CA 1
ATOM 4898 C C . GLN A 1 610 ? 23.559 19.640 4.990 1.00 67.19 610 GLN A C 1
ATOM 4900 O O . GLN A 1 610 ? 24.397 19.378 4.130 1.00 67.19 610 GLN A O 1
ATOM 4905 N N . LYS A 1 611 ? 23.879 19.937 6.253 1.00 70.75 611 LYS A N 1
ATOM 4906 C CA . LYS A 1 611 ? 25.235 19.879 6.823 1.00 70.75 611 LYS A CA 1
ATOM 4907 C C . LYS A 1 611 ? 25.252 18.875 7.977 1.00 70.75 611 LYS A C 1
ATOM 4909 O O . LYS A 1 611 ? 24.303 18.828 8.763 1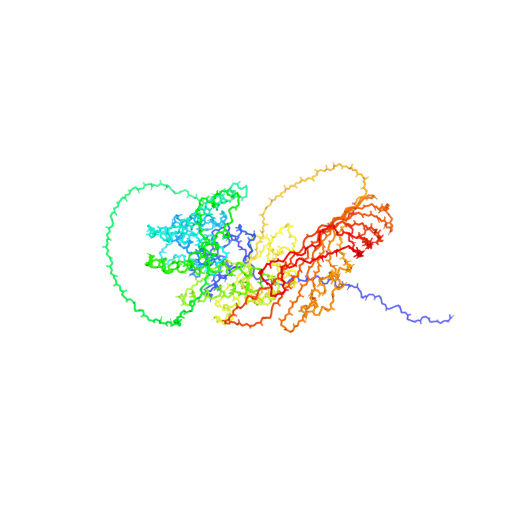.00 70.75 611 LYS A O 1
ATOM 4914 N N . ARG A 1 612 ? 26.307 18.057 8.063 1.00 70.50 612 ARG A N 1
ATOM 4915 C CA . ARG A 1 612 ? 26.497 17.046 9.116 1.00 70.50 612 ARG A CA 1
ATOM 4916 C C . ARG A 1 612 ? 27.870 17.208 9.756 1.00 70.50 612 ARG A C 1
ATOM 4918 O O . ARG A 1 612 ? 28.861 17.046 9.055 1.00 70.50 612 ARG A O 1
ATOM 4925 N N . ASN A 1 613 ? 27.916 17.484 11.057 1.00 72.00 613 ASN A N 1
ATOM 4926 C CA . ASN A 1 613 ? 29.156 17.780 11.778 1.00 72.00 613 ASN A CA 1
ATOM 4927 C C . ASN A 1 613 ? 29.233 17.031 13.110 1.00 72.00 613 ASN A C 1
ATOM 4929 O O . ASN A 1 613 ? 28.225 16.894 13.799 1.00 72.00 613 ASN A O 1
ATOM 4933 N N . TRP A 1 614 ? 30.443 16.631 13.501 1.00 76.25 614 TRP A N 1
ATOM 4934 C CA . TRP A 1 614 ? 30.761 16.200 14.861 1.00 76.25 614 TRP A CA 1
ATOM 4935 C C . TRP A 1 614 ? 31.429 17.350 15.612 1.00 76.25 614 TRP A C 1
ATOM 4937 O O . TRP A 1 614 ? 32.403 17.921 15.127 1.00 76.25 614 TRP A O 1
ATOM 4947 N N . ILE A 1 615 ? 30.892 17.703 16.776 1.00 79.38 615 ILE A N 1
ATOM 4948 C CA . ILE A 1 615 ? 31.311 18.863 17.560 1.00 79.38 615 ILE A CA 1
ATOM 4949 C C . ILE A 1 615 ? 31.609 18.401 18.989 1.00 79.38 615 ILE A C 1
ATOM 4951 O O . ILE A 1 615 ? 30.678 18.033 19.715 1.00 79.38 615 ILE A O 1
ATOM 4955 N N . PRO A 1 616 ? 32.879 18.391 19.418 1.00 79.94 616 PRO A N 1
ATOM 4956 C CA . PRO A 1 616 ? 33.216 18.170 20.814 1.00 79.94 616 PRO A CA 1
ATOM 4957 C C . PRO A 1 616 ? 32.848 19.392 21.669 1.00 79.94 616 PRO A C 1
ATOM 4959 O O . PRO A 1 616 ? 32.905 20.544 21.225 1.00 79.94 616 PRO A O 1
ATOM 4962 N N . ALA A 1 617 ? 32.497 19.139 22.924 1.00 86.12 617 ALA A N 1
ATOM 4963 C CA . ALA A 1 617 ? 32.224 20.167 23.915 1.00 86.12 617 ALA A CA 1
ATOM 4964 C C . ALA A 1 617 ? 32.689 19.735 25.308 1.00 86.12 617 ALA A C 1
ATOM 4966 O O . ALA A 1 617 ? 32.825 18.546 25.590 1.00 86.12 617 ALA A O 1
ATOM 4967 N N . ALA A 1 618 ? 32.897 20.712 26.183 1.00 89.12 618 ALA A N 1
ATOM 4968 C CA . ALA A 1 618 ? 33.110 20.502 27.609 1.00 89.12 618 ALA A CA 1
ATOM 4969 C C . ALA A 1 618 ? 32.042 21.269 28.391 1.00 89.12 618 ALA A C 1
ATOM 4971 O O . ALA A 1 618 ? 31.601 22.337 27.955 1.00 89.12 618 ALA A O 1
ATOM 4972 N N . TYR A 1 619 ? 31.607 20.732 29.526 1.00 92.81 619 TYR A N 1
ATOM 4973 C CA . TYR A 1 619 ? 30.551 21.344 30.326 1.00 92.81 619 TYR A CA 1
ATOM 4974 C C . TYR A 1 619 ? 30.746 21.146 31.826 1.00 92.81 619 TYR A C 1
ATOM 4976 O O . TYR A 1 619 ? 31.445 20.235 32.270 1.00 92.81 619 TYR A O 1
ATOM 4984 N N . VAL A 1 620 ? 30.061 21.995 32.589 1.00 91.75 620 VAL A N 1
ATOM 4985 C CA . VAL A 1 620 ? 29.808 21.862 34.024 1.00 91.75 620 VAL A CA 1
ATOM 4986 C C . VAL A 1 620 ? 28.305 21.682 34.216 1.00 91.75 620 VAL A C 1
ATOM 4988 O O . VAL A 1 620 ? 27.511 22.354 33.556 1.00 91.75 620 VAL A O 1
ATOM 4991 N N . ASN A 1 621 ? 27.898 20.773 35.097 1.00 91.44 621 ASN A N 1
ATOM 4992 C CA . ASN A 1 621 ? 26.495 20.567 35.441 1.00 91.44 621 ASN A CA 1
ATOM 4993 C C . ASN A 1 621 ? 26.241 20.738 36.941 1.00 91.44 621 ASN A C 1
ATOM 4995 O O . ASN A 1 621 ? 27.063 20.370 37.778 1.00 91.44 621 ASN A O 1
ATOM 4999 N N . LEU A 1 622 ? 25.073 21.288 37.259 1.00 91.81 622 LEU A N 1
ATOM 5000 C CA . LEU A 1 622 ? 24.527 21.416 38.602 1.00 91.81 622 LEU A CA 1
ATOM 5001 C C . LEU A 1 622 ? 23.155 20.745 38.631 1.00 91.81 622 LEU A C 1
ATOM 5003 O O . LEU A 1 622 ? 22.240 21.162 37.926 1.00 91.81 622 LEU A O 1
ATOM 5007 N N . GLU A 1 623 ? 22.994 19.732 39.468 1.00 88.06 623 GLU A N 1
ATOM 5008 C CA . GLU A 1 623 ? 21.749 18.990 39.633 1.00 88.06 623 GLU A CA 1
ATOM 5009 C C . GLU A 1 623 ? 21.204 19.156 41.052 1.00 88.06 623 GLU A C 1
ATOM 5011 O O . GLU A 1 623 ? 21.919 18.977 42.039 1.00 88.06 623 GLU A O 1
ATOM 5016 N N . LYS A 1 624 ? 19.907 19.454 41.147 1.00 89.12 624 LYS A N 1
ATOM 5017 C CA . LYS A 1 624 ? 19.117 19.398 42.372 1.00 89.12 624 LYS A CA 1
ATOM 5018 C C . LYS A 1 624 ? 18.224 18.168 42.347 1.00 89.12 624 LYS A C 1
ATOM 5020 O O . LYS A 1 624 ? 17.419 17.997 41.434 1.00 89.12 624 LYS A O 1
ATOM 5025 N N . ARG A 1 625 ? 18.289 17.355 43.399 1.00 81.44 625 ARG A N 1
ATOM 5026 C CA . ARG A 1 625 ? 17.360 16.237 43.591 1.00 81.44 625 ARG A CA 1
ATOM 5027 C C . ARG A 1 625 ? 16.201 16.607 44.502 1.00 81.44 625 ARG A C 1
ATOM 5029 O O . ARG A 1 625 ? 16.403 17.166 45.583 1.00 81.44 625 ARG A O 1
ATOM 5036 N N . PHE A 1 626 ? 15.000 16.236 44.076 1.00 83.75 626 PHE A N 1
ATOM 5037 C CA . PHE A 1 626 ? 13.755 16.370 44.822 1.00 83.75 626 PHE A CA 1
ATOM 5038 C C . PHE A 1 626 ? 13.308 14.970 45.259 1.00 83.75 626 PHE A C 1
ATOM 5040 O O . PHE A 1 626 ? 12.494 14.310 44.616 1.00 83.75 626 PHE A O 1
ATOM 5047 N N . GLY A 1 627 ? 13.915 14.482 46.342 1.00 76.62 627 GLY A N 1
ATOM 5048 C CA . GLY A 1 627 ? 13.747 13.098 46.786 1.00 76.62 627 GLY A CA 1
ATOM 5049 C C . GLY A 1 627 ? 14.456 12.093 45.870 1.00 76.62 627 GLY A C 1
ATOM 5050 O O . GLY A 1 627 ? 15.442 12.423 45.214 1.00 76.62 627 GLY A O 1
ATOM 5051 N N . ASN A 1 628 ? 13.959 10.853 45.842 1.00 69.88 628 ASN A N 1
ATOM 5052 C CA . ASN A 1 628 ? 14.587 9.754 45.094 1.00 69.88 628 ASN A CA 1
ATOM 5053 C C . ASN A 1 628 ? 14.098 9.631 43.646 1.00 69.88 628 ASN A C 1
ATOM 5055 O O . ASN A 1 628 ? 14.664 8.854 42.890 1.00 69.88 628 ASN A O 1
ATOM 5059 N N . TRP A 1 629 ? 13.045 10.357 43.269 1.00 73.88 629 TRP A N 1
ATOM 5060 C CA . TRP A 1 629 ? 12.304 10.088 42.033 1.00 73.88 629 TRP A CA 1
ATOM 5061 C C . TRP A 1 629 ? 12.465 11.173 40.980 1.00 73.88 629 TRP A C 1
ATOM 5063 O O . TRP A 1 629 ? 12.254 10.899 39.807 1.00 73.88 629 TRP A O 1
ATOM 5073 N N . ILE A 1 630 ? 12.834 12.393 41.378 1.00 83.38 630 ILE A N 1
ATOM 5074 C CA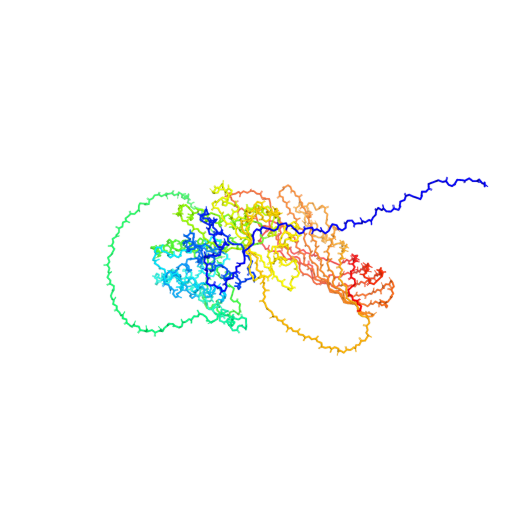 . ILE A 1 630 ? 12.874 13.545 40.475 1.00 83.38 630 ILE A CA 1
ATOM 5075 C C . ILE A 1 630 ? 14.174 14.316 40.675 1.00 83.38 630 ILE A C 1
ATOM 5077 O O . ILE A 1 630 ? 14.596 14.561 41.810 1.00 83.38 630 ILE A O 1
ATOM 5081 N N . SER A 1 631 ? 14.797 14.743 39.581 1.00 87.00 631 SER A N 1
ATOM 5082 C CA . SER A 1 631 ? 15.876 15.728 39.625 1.00 87.00 631 SER A CA 1
ATOM 5083 C C . SER A 1 631 ? 15.737 16.788 38.540 1.00 87.00 631 SER A C 1
ATOM 5085 O O . SER A 1 631 ? 15.178 16.542 37.475 1.00 87.00 631 SER A O 1
ATOM 5087 N N . ALA A 1 632 ? 16.222 17.989 38.839 1.00 88.25 632 ALA A N 1
ATOM 5088 C CA . ALA A 1 632 ? 16.388 19.064 37.873 1.00 88.25 632 ALA A CA 1
ATOM 5089 C C . ALA A 1 632 ? 17.878 19.349 37.715 1.00 88.25 632 ALA A C 1
ATOM 5091 O O . ALA A 1 632 ? 18.603 19.441 38.703 1.00 88.25 632 ALA A O 1
ATOM 5092 N N . GLU A 1 633 ? 18.337 19.501 36.486 1.00 89.88 633 GLU A N 1
ATOM 5093 C CA . GLU A 1 633 ? 19.739 19.714 36.160 1.00 89.88 633 GLU A CA 1
ATOM 5094 C C . GLU A 1 633 ? 19.894 20.915 35.237 1.00 89.88 633 GLU A C 1
ATOM 5096 O O . GLU A 1 633 ? 19.183 21.046 34.245 1.00 89.88 633 GLU A O 1
ATOM 5101 N N . CYS A 1 634 ? 20.875 21.755 35.545 1.00 91.50 634 CYS A N 1
ATOM 5102 C CA . CYS A 1 634 ? 21.365 22.808 34.677 1.00 91.50 634 CYS A CA 1
ATOM 5103 C C . CYS A 1 634 ? 22.762 22.436 34.178 1.00 91.50 634 CYS A C 1
ATOM 5105 O O . CYS A 1 634 ? 23.641 22.117 34.978 1.00 91.50 634 CYS A O 1
ATOM 5107 N N . ILE A 1 635 ? 22.972 22.484 32.868 1.00 89.19 635 ILE A N 1
ATOM 5108 C CA . ILE A 1 635 ? 24.273 22.289 32.230 1.00 89.19 635 ILE A CA 1
ATOM 5109 C C . ILE A 1 635 ? 24.686 23.586 31.568 1.00 89.19 635 ILE A C 1
ATOM 5111 O O . ILE A 1 635 ? 23.913 24.159 30.806 1.00 89.19 635 ILE A O 1
ATOM 5115 N N . VAL A 1 636 ? 25.922 24.008 31.807 1.00 89.12 636 VAL A N 1
ATOM 5116 C CA . VAL A 1 636 ? 26.548 25.128 31.108 1.00 89.12 636 VAL A CA 1
ATOM 5117 C C . VAL A 1 636 ? 27.858 24.640 30.513 1.00 89.12 636 VAL A C 1
ATOM 5119 O O . VAL A 1 636 ? 28.690 24.064 31.213 1.00 89.12 636 VAL A O 1
ATOM 5122 N N . GLY A 1 637 ? 28.055 24.846 29.215 1.00 88.69 637 GLY A N 1
ATOM 5123 C CA . GLY A 1 637 ? 29.253 24.364 28.537 1.00 88.69 637 GLY A CA 1
ATOM 5124 C C . GLY A 1 637 ? 29.653 25.190 27.330 1.00 88.69 637 GLY A C 1
ATOM 5125 O O . GLY A 1 637 ? 28.977 26.144 26.948 1.00 88.69 637 GLY A O 1
ATOM 5126 N N . TYR A 1 638 ? 30.773 24.803 26.730 1.00 85.44 638 TYR A N 1
ATOM 5127 C CA . TYR A 1 638 ? 31.320 25.405 25.521 1.00 85.44 638 TYR A CA 1
ATOM 5128 C C . TYR A 1 638 ? 31.666 24.317 24.512 1.00 85.44 638 TYR A C 1
ATOM 5130 O O . TYR A 1 638 ? 32.274 23.302 24.865 1.00 85.44 638 TYR A O 1
ATOM 5138 N N . ARG A 1 639 ? 31.287 24.528 23.251 1.00 81.19 639 ARG A N 1
ATOM 5139 C CA . ARG A 1 639 ? 31.572 23.608 22.145 1.00 81.19 639 ARG A CA 1
ATOM 5140 C C . ARG A 1 639 ? 32.436 24.281 21.091 1.00 81.19 639 ARG A C 1
ATOM 5142 O O . ARG A 1 639 ? 32.335 25.491 20.900 1.00 81.19 639 ARG A O 1
ATOM 5149 N N . LYS A 1 640 ? 33.230 23.489 20.375 1.00 79.12 640 LYS A N 1
ATOM 5150 C CA . LYS A 1 640 ? 34.106 23.984 19.310 1.00 79.12 640 LYS A CA 1
ATOM 5151 C C . LYS A 1 640 ? 33.901 23.181 18.034 1.00 79.12 640 LYS A C 1
ATOM 5153 O O . LYS A 1 640 ? 34.054 21.962 18.053 1.00 79.12 640 LYS A O 1
ATOM 5158 N N . ASP A 1 641 ? 33.540 23.853 16.942 1.00 70.12 641 ASP A N 1
ATOM 5159 C CA . ASP A 1 641 ? 33.433 23.211 15.629 1.00 70.12 641 ASP A CA 1
ATOM 5160 C C . ASP A 1 641 ? 34.834 23.080 15.019 1.00 70.12 641 ASP A C 1
ATOM 5162 O O . ASP A 1 641 ? 35.543 24.067 14.846 1.00 70.12 641 ASP A O 1
ATOM 5166 N N . PHE A 1 642 ? 35.248 21.848 14.728 1.00 64.44 642 PHE A N 1
ATOM 5167 C CA . PHE A 1 642 ? 36.525 21.553 14.070 1.00 64.44 642 PHE A CA 1
ATOM 5168 C C . PHE A 1 642 ? 36.359 21.223 12.580 1.00 64.44 642 PHE A C 1
ATOM 5170 O O . PHE A 1 642 ? 37.338 20.919 11.900 1.00 64.44 642 PHE A O 1
ATOM 5177 N N . SER A 1 643 ? 35.132 21.257 12.051 1.00 57.75 643 SER A N 1
ATOM 5178 C CA . SER A 1 643 ? 34.892 21.098 10.619 1.00 57.75 643 SER A CA 1
ATOM 5179 C C . SER A 1 643 ? 35.344 22.350 9.861 1.00 57.75 643 SER A C 1
ATOM 5181 O O . SER A 1 643 ? 35.213 23.466 10.355 1.00 57.75 643 SER A O 1
ATOM 5183 N N . SER A 1 644 ? 35.801 22.203 8.613 1.00 53.91 644 SER A N 1
ATOM 5184 C CA . SER A 1 644 ? 36.149 23.333 7.730 1.00 53.91 644 SER A CA 1
ATOM 5185 C C . SER A 1 644 ? 34.941 24.184 7.294 1.00 53.91 644 SER A C 1
ATOM 5187 O O . SER A 1 644 ? 35.027 24.945 6.337 1.00 53.91 644 SER A O 1
ATOM 5189 N N . GLY A 1 645 ? 33.792 24.058 7.967 1.00 53.69 645 GLY A N 1
ATOM 5190 C CA . GLY A 1 645 ? 32.678 24.995 7.871 1.00 53.69 645 GLY A CA 1
ATOM 5191 C C . GLY A 1 645 ? 31.872 24.980 6.569 1.00 53.69 645 GLY A C 1
ATOM 5192 O O . GLY A 1 645 ? 30.859 25.669 6.516 1.00 53.69 645 GLY A O 1
ATOM 5193 N N . LYS A 1 646 ? 32.257 24.214 5.543 1.00 56.94 646 LYS A N 1
ATOM 5194 C CA . LYS A 1 646 ? 31.715 24.358 4.181 1.00 56.94 646 LYS A CA 1
ATOM 5195 C C . LYS A 1 646 ? 30.296 23.805 4.022 1.00 56.94 646 LYS A C 1
ATOM 5197 O O . LYS A 1 646 ? 30.055 22.613 4.205 1.00 56.94 646 LYS A O 1
ATOM 5202 N N . TRP A 1 647 ? 29.362 24.665 3.623 1.00 60.09 647 TRP A N 1
ATOM 5203 C CA . TRP A 1 647 ? 28.099 24.244 3.009 1.00 60.09 647 TRP A CA 1
ATOM 5204 C C . TRP A 1 647 ? 28.353 23.876 1.540 1.00 60.09 647 TRP A C 1
ATOM 5206 O O . TRP A 1 647 ? 28.845 24.705 0.774 1.00 60.09 647 TRP A O 1
ATOM 5216 N N . TYR A 1 648 ? 28.032 22.642 1.140 1.00 55.72 648 TYR A N 1
ATOM 5217 C CA . TYR A 1 648 ? 28.199 22.171 -0.240 1.00 55.72 648 TYR A CA 1
ATOM 5218 C C . TYR A 1 648 ? 26.892 22.344 -1.023 1.00 55.72 648 TYR A C 1
ATOM 5220 O O . TYR A 1 648 ? 25.877 21.726 -0.696 1.00 55.72 648 TYR A O 1
ATOM 5228 N N . TYR A 1 649 ? 26.921 23.180 -2.062 1.00 56.53 649 TYR A N 1
ATOM 5229 C CA . TYR A 1 649 ? 25.767 23.485 -2.912 1.00 56.53 649 TYR A CA 1
ATOM 5230 C C . TYR A 1 649 ? 25.826 22.668 -4.209 1.00 56.53 649 TYR A C 1
ATOM 5232 O O . TYR A 1 649 ? 26.878 22.583 -4.843 1.00 56.53 649 TYR A O 1
ATOM 5240 N N . LYS A 1 650 ? 24.702 22.065 -4.620 1.00 47.06 650 LYS A N 1
ATOM 5241 C CA . LYS A 1 650 ? 24.591 21.421 -5.939 1.00 47.06 650 LYS A CA 1
ATOM 5242 C C . LYS A 1 650 ? 24.410 22.499 -7.025 1.00 47.06 650 LYS A C 1
ATOM 5244 O O . LYS A 1 650 ? 23.648 23.433 -6.791 1.00 47.06 650 LYS A O 1
ATOM 5249 N N . PRO A 1 651 ? 25.039 22.361 -8.209 1.00 40.34 651 PRO A N 1
ATOM 5250 C CA . PRO A 1 651 ? 24.957 23.349 -9.294 1.00 40.34 651 PRO A CA 1
ATOM 5251 C C . PRO A 1 651 ? 23.568 23.476 -9.939 1.00 40.34 651 PRO A C 1
ATOM 5253 O O . PRO A 1 651 ? 23.322 24.428 -10.669 1.00 40.34 651 PRO A O 1
ATOM 5256 N N . TYR A 1 652 ? 22.645 22.557 -9.651 1.00 41.38 652 TYR A N 1
ATOM 5257 C CA . TYR A 1 652 ? 21.282 22.596 -10.167 1.00 41.38 652 TYR A CA 1
ATOM 5258 C C . TYR A 1 652 ? 20.309 22.439 -9.002 1.00 41.38 652 TYR A C 1
ATOM 5260 O O . TYR A 1 652 ? 20.339 21.427 -8.298 1.00 41.38 652 TYR A O 1
ATOM 5268 N N . GLY A 1 653 ? 19.474 23.453 -8.776 1.00 43.19 653 GLY A N 1
ATOM 5269 C CA . GLY A 1 653 ? 18.371 23.357 -7.819 1.00 43.19 653 GLY A CA 1
ATOM 5270 C C . GLY A 1 653 ? 17.924 24.661 -7.171 1.00 43.19 653 GLY A C 1
ATOM 5271 O O . GLY A 1 653 ? 16.833 24.692 -6.622 1.00 43.19 653 GLY A O 1
ATOM 5272 N N . LEU A 1 654 ? 18.702 25.744 -7.230 1.00 44.72 654 LEU A N 1
ATOM 5273 C CA . LEU A 1 654 ? 18.277 27.045 -6.705 1.00 44.72 654 LEU A CA 1
ATOM 5274 C C . LEU A 1 654 ? 18.790 28.165 -7.627 1.00 44.72 654 LEU A C 1
ATOM 5276 O O . LEU A 1 654 ? 19.990 28.188 -7.890 1.00 44.72 654 LEU A O 1
ATOM 5280 N N . PRO A 1 655 ? 17.951 29.125 -8.063 1.00 40.34 655 PRO A N 1
ATOM 5281 C CA . PRO A 1 655 ? 18.392 30.302 -8.829 1.00 40.34 655 PRO A CA 1
ATOM 5282 C C . PRO A 1 655 ? 19.402 31.213 -8.102 1.00 40.34 655 PRO A C 1
ATOM 5284 O O . PRO A 1 655 ? 19.886 32.176 -8.686 1.00 40.34 655 PRO A O 1
ATOM 5287 N N . TYR A 1 656 ? 19.701 30.940 -6.829 1.00 50.12 656 TYR A N 1
ATOM 5288 C CA . TYR A 1 656 ? 20.307 31.901 -5.901 1.00 50.12 656 TYR A CA 1
ATOM 5289 C C . TYR A 1 656 ? 21.685 31.486 -5.362 1.00 50.12 656 TYR A C 1
ATOM 5291 O O . TYR A 1 656 ? 22.361 32.279 -4.711 1.00 50.12 656 TYR A O 1
ATOM 5299 N N . PHE A 1 657 ? 22.146 30.260 -5.634 1.00 50.53 657 PHE A N 1
ATOM 5300 C CA . PHE A 1 657 ? 23.410 29.753 -5.093 1.00 50.53 657 PHE A CA 1
ATOM 5301 C C . PHE A 1 657 ? 24.392 29.454 -6.229 1.00 50.53 657 PHE A C 1
ATOM 5303 O O . PHE A 1 657 ? 24.444 28.348 -6.759 1.00 50.53 657 PHE A O 1
ATOM 5310 N N . ASN A 1 658 ? 25.194 30.462 -6.588 1.00 48.75 658 ASN A N 1
ATOM 5311 C CA . ASN A 1 658 ? 26.224 30.425 -7.641 1.00 48.75 658 ASN A CA 1
ATOM 5312 C C . ASN A 1 658 ? 27.448 29.555 -7.277 1.00 48.75 658 ASN A C 1
ATOM 5314 O O . ASN A 1 658 ? 28.585 30.021 -7.319 1.00 48.75 658 ASN A O 1
ATOM 5318 N N . GLY A 1 659 ? 27.239 28.306 -6.851 1.00 50.91 659 GLY A N 1
ATOM 5319 C CA . GLY A 1 659 ? 28.309 27.322 -6.639 1.00 50.91 659 GLY A CA 1
ATOM 5320 C C . GLY A 1 659 ? 29.365 27.682 -5.580 1.00 50.91 659 GLY A C 1
ATOM 5321 O O . GLY A 1 659 ? 30.376 26.989 -5.475 1.00 50.91 659 GLY A O 1
ATOM 5322 N N . LYS A 1 660 ? 29.170 28.745 -4.787 1.00 50.88 660 LYS A N 1
ATOM 5323 C CA . LYS A 1 660 ? 30.124 29.179 -3.756 1.00 50.88 660 LYS A CA 1
ATOM 5324 C C . LYS A 1 660 ? 29.840 28.486 -2.425 1.00 50.88 660 LYS A C 1
ATOM 5326 O O . LYS A 1 660 ? 28.764 28.636 -1.858 1.00 50.88 660 LYS A O 1
ATOM 5331 N N . SER A 1 661 ? 30.835 27.769 -1.908 1.00 55.31 661 SER A N 1
ATOM 5332 C CA . SER A 1 661 ? 30.847 27.284 -0.525 1.00 55.31 661 SER A CA 1
ATOM 5333 C C . SER A 1 661 ? 30.860 28.467 0.446 1.00 55.31 661 SER A C 1
ATOM 5335 O O . SER A 1 661 ? 31.665 29.380 0.279 1.00 55.31 661 SER A O 1
ATOM 5337 N N . ILE A 1 662 ? 30.017 28.425 1.479 1.00 55.50 662 ILE A N 1
ATOM 5338 C CA . ILE A 1 662 ? 30.003 29.412 2.570 1.00 55.50 662 ILE A CA 1
ATOM 5339 C C . ILE A 1 662 ? 30.502 28.718 3.837 1.00 55.50 662 ILE A C 1
ATOM 5341 O O . ILE A 1 662 ? 30.086 27.593 4.121 1.00 55.50 662 ILE A O 1
ATOM 5345 N N . GLU A 1 663 ? 31.404 29.369 4.567 1.00 56.59 663 GLU A N 1
ATOM 5346 C CA . GLU A 1 663 ? 31.925 28.886 5.845 1.00 56.59 663 GLU A CA 1
ATOM 5347 C C . GLU A 1 663 ? 30.928 29.176 6.979 1.00 56.59 663 GLU A C 1
ATOM 5349 O O . GLU A 1 663 ? 30.302 30.236 7.050 1.00 56.59 663 GLU A O 1
ATOM 5354 N N . GLY A 1 664 ? 30.742 28.209 7.872 1.00 56.41 664 GLY A N 1
ATOM 5355 C CA . GLY A 1 664 ? 29.984 28.380 9.104 1.00 56.41 664 GLY A CA 1
ATOM 5356 C C . GLY A 1 664 ? 30.734 27.740 10.258 1.00 56.41 664 GLY A C 1
ATOM 5357 O O . GLY A 1 664 ? 30.754 26.511 10.342 1.00 56.41 664 GLY A O 1
ATOM 5358 N N . ASP A 1 665 ? 31.334 28.576 11.103 1.00 56.56 665 ASP A N 1
ATOM 5359 C CA . ASP A 1 665 ? 31.846 28.212 12.427 1.00 56.56 665 ASP A CA 1
ATOM 5360 C C . ASP A 1 665 ? 30.661 28.095 13.409 1.00 56.56 665 ASP A C 1
ATOM 5362 O O . ASP A 1 665 ? 29.730 28.902 13.363 1.00 56.56 665 ASP A O 1
ATOM 5366 N N . LEU A 1 666 ? 30.661 27.063 14.258 1.00 61.47 666 LEU A N 1
ATOM 5367 C CA . LEU A 1 666 ? 29.609 26.761 15.245 1.00 61.47 666 LEU A CA 1
ATOM 5368 C C . LEU A 1 666 ? 30.151 26.699 16.686 1.00 61.47 666 LEU A C 1
ATOM 5370 O O . LEU A 1 666 ? 29.556 26.027 17.543 1.00 61.47 666 LEU A O 1
ATOM 5374 N N . SER A 1 667 ? 31.275 27.368 16.948 1.00 70.81 667 SER A N 1
ATOM 5375 C CA . SER A 1 667 ? 31.901 27.458 18.270 1.00 70.81 667 SER A CA 1
ATOM 5376 C C . SER A 1 667 ? 31.145 28.434 19.185 1.00 70.81 667 SER A C 1
ATOM 5378 O O . SER A 1 667 ? 31.164 29.642 18.964 1.00 70.81 667 SER A O 1
ATOM 5380 N N . GLU A 1 668 ? 30.461 27.928 20.217 1.00 73.19 668 GLU A N 1
ATOM 5381 C CA . GLU A 1 668 ? 29.567 28.740 21.061 1.00 73.19 668 GLU A CA 1
ATOM 5382 C C . GLU A 1 668 ? 29.370 28.158 22.478 1.00 73.19 668 GLU A C 1
ATOM 5384 O O . GLU A 1 668 ? 29.525 26.945 22.684 1.00 73.19 668 GLU A O 1
ATOM 5389 N N . PRO A 1 669 ? 29.001 28.995 23.470 1.00 80.44 669 PRO A N 1
ATOM 5390 C CA . PRO A 1 669 ? 28.483 28.519 24.748 1.00 80.44 669 PRO A CA 1
ATOM 5391 C C . PRO A 1 669 ? 27.061 27.951 24.603 1.00 80.44 669 PRO A C 1
ATOM 5393 O O . PRO A 1 669 ? 26.297 28.359 23.728 1.00 80.44 669 PRO A O 1
ATOM 5396 N N . PHE A 1 670 ? 26.674 27.035 25.491 1.00 81.94 670 PHE A N 1
ATOM 5397 C CA . PHE A 1 670 ? 25.317 26.490 25.554 1.00 81.94 670 PHE A CA 1
ATOM 5398 C C . PHE A 1 670 ? 24.827 26.333 26.995 1.00 81.94 670 PHE A C 1
ATOM 5400 O O . PHE A 1 670 ? 25.631 26.158 27.914 1.00 81.94 670 PHE A O 1
ATOM 5407 N N . VAL A 1 671 ? 23.500 26.365 27.164 1.00 84.19 671 VAL A N 1
ATOM 5408 C CA . VAL A 1 671 ? 22.822 26.104 28.439 1.00 84.19 671 VAL A CA 1
ATOM 5409 C C . VAL A 1 671 ? 21.716 25.071 28.232 1.00 84.19 671 VAL A C 1
ATOM 5411 O O . VAL A 1 671 ? 20.904 25.188 27.316 1.00 84.19 671 VAL A O 1
ATOM 5414 N N . GLU A 1 672 ? 21.660 24.054 29.087 1.00 85.62 672 GLU A N 1
ATOM 5415 C CA . GLU A 1 672 ? 20.606 23.037 29.064 1.00 85.62 672 GLU A CA 1
ATOM 5416 C C . GLU A 1 672 ? 19.918 22.952 30.416 1.00 85.62 672 GLU A C 1
ATOM 5418 O O . GLU A 1 672 ? 20.580 22.949 31.450 1.00 85.62 672 GLU A O 1
ATOM 5423 N N . LEU A 1 673 ? 18.595 22.834 30.396 1.00 85.69 673 LEU A N 1
ATOM 5424 C CA . LEU A 1 673 ? 17.784 22.575 31.576 1.00 85.69 673 LEU A CA 1
ATOM 5425 C C . LEU A 1 673 ? 17.078 21.237 31.380 1.00 85.69 673 LEU A C 1
ATOM 5427 O O . LEU A 1 673 ? 16.288 21.082 30.451 1.00 85.69 673 LEU A O 1
ATOM 5431 N N . ASN A 1 674 ? 17.370 20.270 32.243 1.00 84.19 674 ASN A N 1
ATOM 5432 C CA . ASN A 1 674 ? 16.814 18.924 32.183 1.00 84.19 674 ASN A CA 1
ATOM 5433 C C . ASN A 1 674 ? 15.990 18.619 33.430 1.00 84.19 674 ASN A C 1
ATOM 5435 O O . ASN A 1 674 ? 16.380 18.975 34.541 1.00 84.19 674 ASN A O 1
ATOM 5439 N N . PHE A 1 675 ? 14.892 17.897 33.242 1.00 85.50 675 PHE A N 1
ATOM 5440 C CA . PHE A 1 675 ? 14.101 17.306 34.312 1.00 85.50 675 PHE A CA 1
ATOM 5441 C C . PHE A 1 675 ? 14.099 15.792 34.131 1.00 85.50 675 PHE A C 1
ATOM 5443 O O . PHE A 1 675 ? 13.731 15.294 33.070 1.00 85.50 675 PHE A O 1
ATOM 5450 N N . TYR A 1 676 ? 14.522 15.065 35.159 1.00 82.06 676 TYR A N 1
ATOM 5451 C CA . TYR A 1 676 ? 14.634 13.612 35.137 1.00 82.06 676 TYR A CA 1
ATOM 5452 C C . TYR A 1 676 ? 13.628 12.962 36.066 1.00 82.06 676 TYR A C 1
ATOM 5454 O O . TYR A 1 676 ? 13.430 13.411 37.197 1.00 82.06 676 TYR A O 1
ATOM 5462 N N . ILE A 1 677 ? 13.090 11.838 35.605 1.00 80.88 677 ILE A N 1
ATOM 5463 C CA . ILE A 1 677 ? 12.517 10.804 36.452 1.00 80.88 677 ILE A CA 1
ATOM 5464 C C . ILE A 1 677 ? 13.620 9.774 36.706 1.00 80.88 677 ILE A C 1
ATOM 5466 O O . ILE A 1 677 ? 14.154 9.159 35.781 1.00 80.88 677 ILE A O 1
ATOM 5470 N N . ASN A 1 678 ? 13.983 9.602 37.972 1.00 78.56 678 ASN A N 1
ATOM 5471 C CA . ASN A 1 678 ? 14.997 8.648 38.401 1.00 78.56 678 ASN A CA 1
ATOM 5472 C C . ASN A 1 678 ? 14.346 7.274 38.593 1.00 78.56 678 ASN A C 1
ATOM 5474 O O . ASN A 1 678 ? 13.460 7.103 39.432 1.00 78.56 678 ASN A O 1
ATOM 5478 N N . ILE A 1 679 ? 14.789 6.301 37.800 1.00 72.50 679 ILE A N 1
ATOM 5479 C CA . ILE A 1 679 ? 14.287 4.930 37.769 1.00 72.50 679 ILE A CA 1
ATOM 5480 C C . ILE A 1 679 ? 15.375 4.023 38.354 1.00 72.50 679 ILE A C 1
ATOM 5482 O O . ILE A 1 679 ? 16.375 3.707 37.707 1.00 72.50 679 ILE A O 1
ATOM 5486 N N . GLY A 1 680 ? 15.193 3.610 39.608 1.00 62.91 680 GLY A N 1
ATOM 5487 C CA . GLY A 1 680 ? 16.043 2.600 40.241 1.00 62.91 680 GLY A CA 1
ATOM 5488 C C . GLY A 1 680 ? 16.293 2.811 41.732 1.00 62.91 680 GLY A C 1
ATOM 5489 O O . GLY A 1 680 ? 16.495 3.933 42.200 1.00 62.91 680 GLY A O 1
ATOM 5490 N N . LYS A 1 681 ? 16.298 1.687 42.454 1.00 46.44 681 LYS A N 1
ATOM 5491 C CA . LYS A 1 681 ? 16.861 1.479 43.788 1.00 46.44 681 LYS A CA 1
ATOM 5492 C C . LYS A 1 681 ? 17.613 0.158 43.791 1.00 46.44 681 LYS A C 1
ATOM 5494 O O . LYS A 1 681 ? 17.048 -0.801 43.221 1.00 46.44 681 LYS A O 1
#